Protein 3FZ5 (pdb70)

Structure (mmCIF, N/CA/C/O backbone):
data_3FZ5
#
_entry.id   3FZ5
#
_cell.length_a   47.769
_cell.length_b   48.724
_cell.length_c   95.206
_cell.angle_alpha   94.61
_cell.angle_beta   100.46
_cell.angle_gamma   90.10
#
_symmetry.space_group_name_H-M   'P 1'
#
loop_
_entity.id
_entity.type
_entity.pdbx_description
1 polymer 'Possible 2-hydroxychromene-2-carboxylate isomerase'
2 non-polymer GLUTATHIONE
3 non-polymer 'CALCIUM ION'
4 non-polymer 1,2-ETHANEDIOL
5 non-polymer 'TRIETHYLENE GLYCOL'
6 water water
#
loop_
_atom_site.group_PDB
_atom_site.id
_atom_site.type_symbol
_atom_site.label_atom_id
_atom_site.label_alt_id
_atom_site.label_comp_id
_atom_site.label_asym_id
_atom_site.label_entity_id
_atom_site.label_seq_id
_atom_site.pdbx_PDB_ins_code
_atom_site.Cartn_x
_atom_site.Cartn_y
_atom_site.Cartn_z
_atom_site.occupancy
_atom_site.B_iso_or_equiv
_atom_site.auth_seq_id
_atom_site.auth_comp_id
_atom_site.auth_asym_id
_atom_site.auth_atom_id
_atom_site.pdbx_PDB_model_num
ATOM 1 N N . ALA A 1 3 ? -14.175 8.433 24.343 1.00 55.65 0 ALA A N 1
ATOM 2 C CA . ALA A 1 3 ? -14.260 7.624 25.597 1.00 53.10 0 ALA A CA 1
ATOM 3 C C . ALA A 1 3 ? -12.868 7.182 26.097 1.00 52.25 0 ALA A C 1
ATOM 4 O O . ALA A 1 3 ? -12.701 6.069 26.612 1.00 51.28 0 ALA A O 1
ATOM 14 N N . ASN A 1 5 ? -9.854 8.858 28.187 1.00 49.69 2 ASN A N 1
ATOM 15 C CA . ASN A 1 5 ? -9.208 8.953 29.516 1.00 47.69 2 ASN A CA 1
ATOM 16 C C . ASN A 1 5 ? -10.178 9.215 30.663 1.00 45.44 2 ASN A C 1
ATOM 17 O O . ASN A 1 5 ? -10.217 10.317 31.223 1.00 45.64 2 ASN A O 1
ATOM 22 N N . PRO A 1 6 ? -10.953 8.189 31.036 1.00 43.51 3 PRO A N 1
ATOM 23 C CA . PRO A 1 6 ? -12.003 8.447 32.002 1.00 41.51 3 PRO A CA 1
ATOM 24 C C . PRO A 1 6 ? -11.470 8.494 33.435 1.00 39.22 3 PRO A C 1
ATOM 25 O O . PRO A 1 6 ? -10.366 8.003 33.696 1.00 38.68 3 PRO A O 1
ATOM 29 N N . ILE A 1 7 ? -12.240 9.123 34.328 1.00 37.61 4 ILE A N 1
ATOM 30 C CA . ILE A 1 7 ? -12.070 8.973 35.772 1.00 35.07 4 ILE A CA 1
ATOM 31 C C . ILE A 1 7 ? -12.585 7.581 36.097 1.00 33.75 4 ILE A C 1
ATOM 32 O O . ILE A 1 7 ? -13.740 7.273 35.795 1.00 33.68 4 ILE A O 1
ATOM 37 N N . GLU A 1 8 ? -11.736 6.734 36.672 1.00 32.58 5 GLU A N 1
ATOM 38 C CA . GLU A 1 8 ? -12.193 5.418 37.096 1.00 31.66 5 GLU A CA 1
ATOM 39 C C . GLU A 1 8 ? -12.818 5.544 38.472 1.00 30.47 5 GLU A C 1
ATOM 40 O O . GLU A 1 8 ? -12.179 6.022 39.410 1.00 30.02 5 GLU A O 1
ATOM 46 N N . PHE A 1 9 ? -14.075 5.122 38.566 1.00 29.59 6 PHE A N 1
ATOM 47 C CA . PHE A 1 9 ? -14.831 5.132 39.796 1.00 28.36 6 PHE A CA 1
ATOM 48 C C . PHE A 1 9 ? -14.933 3.685 40.299 1.00 27.62 6 PHE A C 1
ATOM 49 O O . PHE A 1 9 ? -15.716 2.901 39.790 1.00 28.46 6 PHE A O 1
ATOM 57 N N . TRP A 1 10 ? -14.116 3.332 41.281 1.00 26.63 7 TRP A N 1
ATOM 58 C CA . TRP A 1 10 ? -14.157 1.991 41.869 1.00 26.36 7 TRP A CA 1
ATOM 59 C C . TRP A 1 10 ? -14.989 1.996 43.155 1.00 25.79 7 TRP A C 1
ATOM 60 O O . TRP A 1 10 ? -14.873 2.915 43.963 1.00 25.00 7 TRP A O 1
ATOM 71 N N . PHE A 1 11 ? -15.834 0.984 43.344 1.00 25.73 8 PHE A N 1
ATOM 72 C CA . PHE A 1 11 ? -16.704 0.951 44.522 1.00 25.51 8 PHE A CA 1
ATOM 73 C C . PHE A 1 11 ? -17.301 -0.422 44.828 1.00 26.23 8 PHE A C 1
ATOM 74 O O . PHE A 1 11 ? -17.243 -1.344 44.014 1.00 27.12 8 PHE A O 1
ATOM 82 N N . ASP A 1 12 ? -17.869 -0.528 46.023 1.00 26.35 9 ASP A N 1
ATOM 83 C CA . ASP A 1 12 ? -18.756 -1.609 46.411 1.00 27.65 9 ASP A CA 1
ATOM 84 C C . ASP A 1 12 ? -20.158 -0.992 46.534 1.00 27.44 9 ASP A C 1
ATOM 85 O O . ASP A 1 12 ? -20.328 0.079 47.132 1.00 26.61 9 ASP A O 1
ATOM 90 N N . PHE A 1 13 ? -21.147 -1.660 45.935 1.00 28.25 10 PHE A N 1
ATOM 91 C CA . PHE A 1 13 ? -22.553 -1.220 45.950 1.00 28.04 10 PHE A CA 1
ATOM 92 C C . PHE A 1 13 ? -23.135 -1.065 47.367 1.00 28.37 10 PHE A C 1
ATOM 93 O O . PHE A 1 13 ? -24.013 -0.233 47.590 1.00 28.22 10 PHE A O 1
ATOM 101 N N . SER A 1 14 ? -22.662 -1.878 48.311 1.00 28.53 11 SER A N 1
ATOM 102 C CA . SER A 1 14 ? -23.141 -1.817 49.692 1.00 29.07 11 SER A CA 1
ATOM 103 C C . SER A 1 14 ? -22.477 -0.700 50.497 1.00 27.76 11 SER A C 1
ATOM 104 O O . SER A 1 14 ? -22.745 -0.557 51.685 1.00 28.01 11 SER A O 1
ATOM 107 N N . SER A 1 15 ? -21.621 0.083 49.836 1.00 26.04 12 SER A N 1
ATOM 108 C CA . SER A 1 15 ? -20.825 1.129 50.482 1.00 25.06 12 SER A CA 1
ATOM 109 C C . SER A 1 15 ? -21.575 2.454 50.529 1.00 24.21 12 SER A C 1
ATOM 110 O O . SER A 1 15 ? -21.867 3.052 49.487 1.00 24.01 12 SER A O 1
ATOM 113 N N . GLY A 1 16 ? -21.863 2.911 51.744 1.00 24.10 13 GLY A N 1
ATOM 114 C CA . GLY A 1 16 ? -22.589 4.157 51.967 1.00 23.40 13 GLY A CA 1
ATOM 115 C C . GLY A 1 16 ? -21.919 5.360 51.346 1.00 21.85 13 GLY A C 1
ATOM 116 O O . GLY A 1 16 ? -22.575 6.181 50.705 1.00 21.52 13 GLY A O 1
ATOM 117 N N . TYR A 1 17 ? -20.609 5.456 51.533 1.00 21.07 14 TYR A N 1
ATOM 118 C CA . TYR A 1 17 ? -19.834 6.542 50.963 1.00 20.72 14 TYR A CA 1
ATOM 119 C C . TYR A 1 17 ? -19.771 6.482 49.442 1.00 20.89 14 TYR A C 1
ATOM 120 O O . TYR A 1 17 ? -19.723 7.522 48.790 1.00 20.94 14 TYR A O 1
ATOM 129 N N . ALA A 1 18 ? -19.752 5.275 48.875 1.00 21.44 15 ALA A N 1
ATOM 130 C CA . ALA A 1 18 ? -19.849 5.141 47.425 1.00 21.96 15 ALA A CA 1
ATOM 131 C C . ALA A 1 18 ? -21.198 5.681 46.958 1.00 22.68 15 ALA A C 1
ATOM 132 O O . ALA A 1 18 ? -21.277 6.280 45.881 1.00 22.68 15 ALA A O 1
ATOM 134 N N . PHE A 1 19 ? -22.243 5.515 47.785 1.00 23.29 16 PHE A N 1
ATOM 135 C CA . PHE A 1 19 ? -23.574 6.005 47.419 1.00 23.93 16 PHE A CA 1
ATOM 136 C C . PHE A 1 19 ? -23.537 7.486 47.135 1.00 24.16 16 PHE A C 1
ATOM 137 O O . PHE A 1 19 ? -24.069 7.938 46.122 1.00 24.83 16 PHE A O 1
ATOM 145 N N . PHE A 1 20 ? -22.887 8.232 48.017 1.00 24.20 17 PHE A N 1
ATOM 146 C CA . PHE A 1 20 ? -22.914 9.687 47.940 1.00 25.02 17 PHE A CA 1
ATOM 147 C C . PHE A 1 20 ? -22.081 10.187 46.782 1.00 25.20 17 PHE A C 1
ATOM 148 O O . PHE A 1 20 ? -22.460 11.161 46.125 1.00 25.90 17 PHE A O 1
ATOM 156 N N . ALA A 1 21 ? -20.957 9.506 46.539 1.00 24.96 18 ALA A N 1
ATOM 157 C CA . ALA A 1 21 ? -20.122 9.724 45.355 1.00 24.91 18 ALA A CA 1
ATOM 158 C C . ALA A 1 21 ? -20.916 9.494 44.075 1.00 25.79 18 ALA A C 1
ATOM 159 O O . ALA A 1 21 ? -20.771 10.246 43.109 1.00 26.78 18 ALA A O 1
ATOM 161 N N . ALA A 1 22 ? -21.749 8.449 44.076 1.00 25.67 19 ALA A N 1
ATOM 162 C CA . ALA A 1 22 ? -22.535 8.078 42.911 1.00 25.81 19 ALA A CA 1
ATOM 163 C C . ALA A 1 22 ? -23.580 9.144 42.564 1.00 26.92 19 ALA A C 1
ATOM 164 O O . ALA A 1 22 ? -23.912 9.343 41.386 1.00 27.00 19 ALA A O 1
ATOM 166 N N . GLN A 1 23 ? -24.086 9.824 43.593 1.00 26.97 20 GLN A N 1
ATOM 167 C CA . GLN A 1 23 ? -25.030 10.930 43.406 1.00 28.81 20 GLN A CA 1
ATOM 168 C C . GLN A 1 23 ? -24.336 12.156 42.793 1.00 29.56 20 GLN A C 1
ATOM 169 O O . GLN A 1 23 ? -24.991 13.127 42.420 1.00 30.93 20 GLN A O 1
ATOM 175 N N . ARG A 1 24 ? -23.015 12.104 42.685 1.00 29.01 21 ARG A N 1
ATOM 176 C CA . ARG A 1 24 ? -22.250 13.305 42.400 1.00 30.29 21 ARG A CA 1
ATOM 177 C C . ARG A 1 24 ? -21.311 13.211 41.189 1.00 30.35 21 ARG A C 1
ATOM 178 O O . ARG A 1 24 ? -21.074 14.215 40.505 1.00 31.83 21 ARG A O 1
ATOM 186 N N . ILE A 1 25 ? -20.799 12.012 40.914 1.00 29.17 22 ILE A N 1
ATOM 187 C CA . ILE A 1 25 ? -19.638 11.870 40.036 1.00 28.91 22 ILE A CA 1
ATOM 188 C C . ILE A 1 25 ? -19.836 12.371 38.590 1.00 30.32 22 ILE A C 1
ATOM 189 O O . ILE A 1 25 ? -19.047 13.192 38.124 1.00 31.06 22 ILE A O 1
ATOM 194 N N . GLU A 1 26 ? -20.894 11.906 37.919 1.00 30.86 23 GLU A N 1
ATOM 195 C CA . GLU A 1 26 ? -21.215 12.316 36.536 1.00 32.41 23 GLU A CA 1
ATOM 196 C C . GLU A 1 26 ? -21.238 13.828 36.343 1.00 33.97 23 GLU A C 1
ATOM 197 O O . GLU A 1 26 ? -20.605 14.349 35.413 1.00 35.21 23 GLU A O 1
ATOM 203 N N . ALA A 1 27 ? -21.955 14.517 37.233 1.00 34.08 24 ALA A N 1
ATOM 204 C CA . ALA A 1 27 ? -22.077 15.982 37.201 1.00 35.91 24 ALA A CA 1
ATOM 205 C C . ALA A 1 27 ? -20.728 16.693 37.361 1.00 35.84 24 ALA A C 1
ATOM 206 O O . ALA A 1 27 ? -20.424 17.612 36.599 1.00 37.86 24 ALA A O 1
ATOM 208 N N . LEU A 1 28 ? -19.940 16.274 38.357 1.00 33.77 25 LEU A N 1
ATOM 209 C CA . LEU A 1 28 ? -18.582 16.788 38.564 1.00 33.33 25 LEU A CA 1
ATOM 210 C C . LEU A 1 28 ? -17.730 16.573 37.310 1.00 33.80 25 LEU A C 1
ATOM 211 O O . LEU A 1 28 ? -17.102 17.499 36.809 1.00 34.65 25 LEU A O 1
ATOM 216 N N . ALA A 1 29 ? -17.752 15.341 36.813 1.00 33.17 26 ALA A N 1
ATOM 217 C CA . ALA A 1 29 ? -17.021 14.943 35.621 1.00 34.23 26 ALA A CA 1
ATOM 218 C C . ALA A 1 29 ? -17.434 15.783 34.438 1.00 36.90 26 ALA A C 1
ATOM 219 O O . ALA A 1 29 ? -16.581 16.233 33.666 1.00 37.79 26 ALA A O 1
ATOM 221 N N . ALA A 1 30 ? -18.745 15.992 34.306 1.00 38.06 27 ALA A N 1
ATOM 222 C CA . ALA A 1 30 ? -19.299 16.798 33.212 1.00 41.11 27 ALA A CA 1
ATOM 223 C C . ALA A 1 30 ? -18.917 18.268 33.356 1.00 43.13 27 ALA A C 1
ATOM 224 O O . ALA A 1 30 ? -18.736 18.964 32.358 1.00 45.60 27 ALA A O 1
ATOM 226 N N . GLU A 1 31 ? -18.793 18.726 34.605 1.00 42.63 28 GLU A N 1
ATOM 227 C CA . GLU A 1 31 ? -18.312 20.078 34.912 1.00 44.51 28 GLU A CA 1
ATOM 228 C C . GLU A 1 31 ? -16.817 20.206 34.603 1.00 44.55 28 GLU A C 1
ATOM 229 O O . GLU A 1 31 ? -16.351 21.265 34.159 1.00 46.91 28 GLU A O 1
ATOM 235 N N . LEU A 1 32 ? -16.083 19.115 34.818 1.00 42.14 29 LEU A N 1
ATOM 236 C CA . LEU A 1 32 ? -14.646 19.061 34.560 1.00 41.90 29 LEU A CA 1
ATOM 237 C C . LEU A 1 32 ? -14.259 18.727 33.118 1.00 43.06 29 LEU A C 1
ATOM 238 O O . LEU A 1 32 ? -13.086 18.793 32.779 1.00 43.56 29 LEU A O 1
ATOM 243 N N . GLY A 1 33 ? -15.226 18.337 32.290 1.00 43.47 30 GLY A N 1
ATOM 244 C CA . GLY A 1 33 ? -14.953 17.902 30.908 1.00 44.67 30 GLY A CA 1
ATOM 245 C C . GLY A 1 33 ? -14.384 16.493 30.740 1.00 42.74 30 GLY A C 1
ATOM 246 O O . GLY A 1 33 ? -13.708 16.209 29.744 1.00 44.06 30 GLY A O 1
ATOM 247 N N . ARG A 1 34 ? -14.666 15.615 31.707 1.00 39.85 31 ARG A N 1
ATOM 248 C CA . ARG A 1 34 ? -14.193 14.220 31.712 1.00 37.75 31 ARG A CA 1
ATOM 249 C C . ARG A 1 34 ? -15.348 13.206 31.642 1.00 36.68 31 ARG A C 1
ATOM 250 O O . ARG A 1 34 ? -16.510 13.561 31.828 1.00 36.85 31 ARG A O 1
ATOM 258 N N . THR A 1 35 ? -15.033 11.942 31.379 1.00 35.69 32 THR A N 1
ATOM 259 C CA . THR A 1 35 ? -16.042 10.884 31.507 1.00 34.68 32 THR A CA 1
ATOM 260 C C . THR A 1 35 ? -15.696 9.976 32.674 1.00 32.60 32 THR A C 1
ATOM 261 O O . THR A 1 35 ? -14.590 10.042 33.206 1.00 32.22 32 THR A O 1
ATOM 265 N N . VAL A 1 36 ? -16.644 9.129 33.066 1.00 31.96 33 VAL A N 1
ATOM 266 C CA . VAL A 1 36 ? -16.485 8.267 34.228 1.00 30.38 33 VAL A CA 1
ATOM 267 C C . VAL A 1 36 ? -16.555 6.794 33.832 1.00 30.32 33 VAL A C 1
ATOM 268 O O . VAL A 1 36 ? -17.532 6.368 33.238 1.00 31.06 33 VAL A O 1
ATOM 272 N N . LEU A 1 37 ? -15.528 6.018 34.174 1.00 30.00 34 LEU A N 1
ATOM 273 C CA . LEU A 1 37 ? -15.595 4.567 34.009 1.00 30.31 34 LEU A CA 1
ATOM 274 C C . LEU A 1 37 ? -15.987 3.901 35.325 1.00 29.46 34 LEU A C 1
ATOM 275 O O . LEU A 1 37 ? -15.157 3.775 36.232 1.00 28.78 34 LEU A O 1
ATOM 280 N N . TRP A 1 38 ? -17.260 3.485 35.409 1.00 29.84 35 TRP A N 1
ATOM 281 C CA . TRP A 1 38 ? -17.835 2.850 36.608 1.00 28.80 35 TRP A CA 1
ATOM 282 C C . TRP A 1 38 ? -17.324 1.429 36.775 1.00 28.63 35 TRP A C 1
ATOM 283 O O . TRP A 1 38 ? -17.470 0.613 35.883 1.00 29.37 35 TRP A O 1
ATOM 294 N N . ARG A 1 39 ? -16.752 1.132 37.932 1.00 28.20 36 ARG A N 1
ATOM 295 C CA . ARG A 1 39 ? -16.174 -0.188 38.187 1.00 29.07 36 ARG A CA 1
ATOM 296 C C . ARG A 1 39 ? -16.547 -0.784 39.563 1.00 28.96 36 ARG A C 1
ATOM 297 O O . ARG A 1 39 ? -15.822 -0.599 40.537 1.00 28.75 36 ARG A O 1
ATOM 305 N N . PRO A 1 40 ? -17.680 -1.506 39.642 1.00 29.74 37 PRO A N 1
ATOM 306 C CA . PRO A 1 40 ? -18.020 -2.199 40.883 1.00 30.33 37 PRO A CA 1
ATOM 307 C C . PRO A 1 40 ? -17.145 -3.422 41.119 1.00 31.62 37 PRO A C 1
ATOM 308 O O . PRO A 1 40 ? -16.838 -4.141 40.176 1.00 32.12 37 PRO A O 1
ATOM 312 N N . TYR A 1 41 ? -16.746 -3.644 42.370 1.00 32.51 38 TYR A N 1
ATOM 313 C CA . TYR A 1 41 ? -15.938 -4.825 42.734 1.00 34.63 38 TYR A CA 1
ATOM 314 C C . TYR A 1 41 ? -16.217 -5.326 44.145 1.00 35.92 38 TYR A C 1
ATOM 315 O O . TYR A 1 41 ? -16.609 -4.558 45.025 1.00 35.52 38 TYR A O 1
ATOM 332 N N . LEU A 1 43 ? -14.067 -6.806 46.293 1.00 41.91 40 LEU A N 1
ATOM 333 C CA . LEU A 1 43 ? -12.948 -6.742 47.246 1.00 43.12 40 LEU A CA 1
ATOM 334 C C . LEU A 1 43 ? -12.942 -5.440 48.060 1.00 41.99 40 LEU A C 1
ATOM 335 O O . LEU A 1 43 ? -12.192 -5.307 49.026 1.00 42.65 40 LEU A O 1
ATOM 337 N N . GLY A 1 44 ? -13.811 -4.503 47.685 1.00 40.90 41 GLY A N 1
ATOM 338 C CA . GLY A 1 44 ? -13.855 -3.183 48.310 1.00 39.68 41 GLY A CA 1
ATOM 339 C C . GLY A 1 44 ? -14.577 -3.135 49.637 1.00 40.07 41 GLY A C 1
ATOM 340 O O . GLY A 1 44 ? -14.434 -2.162 50.375 1.00 39.38 41 GLY A O 1
ATOM 341 N N . LEU A 1 55 ? -13.211 -7.522 72.665 1.00 77.28 52 LEU A N 1
ATOM 342 C CA . LEU A 1 55 ? -13.732 -6.248 72.193 1.00 71.97 52 LEU A CA 1
ATOM 343 C C . LEU A 1 55 ? -12.717 -5.571 71.273 1.00 68.43 52 LEU A C 1
ATOM 344 O O . LEU A 1 55 ? -11.533 -5.477 71.605 1.00 68.68 52 LEU A O 1
ATOM 346 N N . SER A 1 56 ? -13.191 -5.121 70.113 1.00 65.66 53 SER A N 1
ATOM 347 C CA . SER A 1 56 ? -12.349 -4.437 69.135 1.00 62.81 53 SER A CA 1
ATOM 348 C C . SER A 1 56 ? -12.855 -3.016 68.898 1.00 58.43 53 SER A C 1
ATOM 349 O O . SER A 1 56 ? -13.650 -2.493 69.687 1.00 57.72 53 SER A O 1
ATOM 352 N N . SER A 1 57 ? -12.399 -2.403 67.806 1.00 56.21 54 SER A N 1
ATOM 353 C CA . SER A 1 57 ? -12.701 -1.005 67.507 1.00 52.25 54 SER A CA 1
ATOM 354 C C . SER A 1 57 ? -13.800 -0.804 66.464 1.00 50.40 54 SER A C 1
ATOM 355 O O . SER A 1 57 ? -14.288 0.322 66.296 1.00 48.02 54 SER A O 1
ATOM 358 N N . THR A 1 58 ? -14.188 -1.875 65.769 1.00 51.96 55 THR A N 1
ATOM 359 C CA . THR A 1 58 ? -15.066 -1.748 64.587 1.00 50.35 55 THR A CA 1
ATOM 360 C C . THR A 1 58 ? -16.584 -1.530 64.860 1.00 48.88 55 THR A C 1
ATOM 361 O O . THR A 1 58 ? -17.295 -1.030 63.983 1.00 47.05 55 THR A O 1
ATOM 365 N N . PRO A 1 59 ? -17.085 -1.922 66.057 1.00 49.87 56 PRO A N 1
ATOM 366 C CA . PRO A 1 59 ? -18.391 -1.414 66.543 1.00 48.40 56 PRO A CA 1
ATOM 367 C C . PRO A 1 59 ? -18.470 0.123 66.678 1.00 44.20 56 PRO A C 1
ATOM 368 O O . PRO A 1 59 ? -19.504 0.721 66.353 1.00 42.71 56 PRO A O 1
ATOM 372 N N . LEU A 1 60 ? -17.392 0.747 67.156 1.00 42.30 57 LEU A N 1
ATOM 373 C CA . LEU A 1 60 ? -17.286 2.208 67.212 1.00 39.20 57 LEU A CA 1
ATOM 374 C C . LEU A 1 60 ? -17.213 2.795 65.804 1.00 36.90 57 LEU A C 1
ATOM 375 O O . LEU A 1 60 ? -17.698 3.898 65.544 1.00 35.31 57 LEU A O 1
ATOM 380 N N . LYS A 1 61 ? -16.591 2.037 64.910 1.00 37.12 58 LYS A N 1
ATOM 381 C CA . LYS A 1 61 ? -16.279 2.482 63.571 1.00 35.47 58 LYS A CA 1
ATOM 382 C C . LYS A 1 61 ? -17.506 2.379 62.678 1.00 34.59 58 LYS A C 1
ATOM 383 O O . LYS A 1 61 ? -17.796 3.302 61.898 1.00 32.98 58 LYS A O 1
ATOM 389 N N . ARG A 1 62 ? -18.219 1.256 62.791 1.00 35.39 59 ARG A N 1
ATOM 390 C CA . ARG A 1 62 ? -19.471 1.061 62.072 1.00 34.81 59 ARG A CA 1
ATOM 391 C C . ARG A 1 62 ? -20.465 2.112 62.551 1.00 32.06 59 ARG A C 1
ATOM 392 O O . ARG A 1 62 ? -21.091 2.812 61.751 1.00 30.82 59 ARG A O 1
ATOM 394 N N . ASP A 1 63 ? -20.573 2.240 63.867 1.00 31.07 60 ASP A N 1
ATOM 395 C CA . ASP A 1 63 ? -21.514 3.157 64.465 1.00 29.30 60 ASP A CA 1
ATOM 396 C C . ASP A 1 63 ? -21.245 4.619 64.087 1.00 25.53 60 ASP A C 1
ATOM 397 O O . ASP A 1 63 ? -22.173 5.391 63.915 1.00 24.17 60 ASP A O 1
ATOM 402 N N . TYR A 1 64 ? -19.973 4.987 63.962 1.00 23.92 61 TYR A N 1
ATOM 403 C CA . TYR A 1 64 ? -19.598 6.312 63.472 1.00 21.25 61 TYR A CA 1
ATOM 404 C C . TYR A 1 64 ? -20.050 6.517 62.033 1.00 20.58 61 TYR A C 1
ATOM 405 O O . TYR A 1 64 ? -20.545 7.581 61.681 1.00 19.95 61 TYR A O 1
ATOM 414 N N . ALA A 1 65 ? -19.848 5.505 61.198 1.00 21.23 62 ALA A N 1
ATOM 415 C CA . ALA A 1 65 ? -20.123 5.638 59.775 1.00 21.57 62 ALA A CA 1
ATOM 416 C C . ALA A 1 65 ? -21.612 5.867 59.531 1.00 21.45 62 ALA A C 1
ATOM 417 O O . ALA A 1 65 ? -21.983 6.726 58.738 1.00 21.12 62 ALA A O 1
ATOM 419 N N . GLN A 1 66 ? -22.469 5.125 60.225 1.00 22.68 63 GLN A N 1
ATOM 420 C CA . GLN A 1 66 ? -23.902 5.287 60.014 1.00 23.72 63 GLN A CA 1
ATOM 421 C C . GLN A 1 66 ? -24.367 6.666 60.451 1.00 22.59 63 GLN A C 1
ATOM 422 O O . GLN A 1 66 ? -25.175 7.295 59.753 1.00 23.03 63 GLN A O 1
ATOM 428 N N . ARG A 1 67 ? -23.830 7.144 61.575 1.00 21.58 64 ARG A N 1
ATOM 429 C CA . ARG A 1 67 ? -24.068 8.509 62.028 1.00 21.10 64 ARG A CA 1
ATOM 430 C C . ARG A 1 67 ? -23.604 9.491 60.970 1.00 19.95 64 ARG A C 1
ATOM 431 O O . ARG A 1 67 ? -24.300 10.467 60.646 1.00 20.24 64 ARG A O 1
ATOM 439 N N . ASP A 1 68 ? -22.412 9.227 60.448 1.00 19.02 65 ASP A N 1
ATOM 440 C CA . ASP A 1 68 ? -21.815 10.074 59.442 1.00 18.87 65 ASP A CA 1
ATOM 441 C C . ASP A 1 68 ? -22.642 10.092 58.149 1.00 18.66 65 ASP A C 1
ATOM 442 O O . ASP A 1 68 ? -22.836 11.149 57.546 1.00 19.20 65 ASP A O 1
ATOM 447 N N . TRP A 1 69 ? -23.129 8.932 57.722 1.00 18.55 66 TRP A N 1
ATOM 448 C CA . TRP A 1 69 ? -23.956 8.869 56.511 1.00 19.34 66 TRP A CA 1
ATOM 449 C C . TRP A 1 69 ? -25.250 9.639 56.681 1.00 19.10 66 TRP A C 1
ATOM 450 O O . TRP A 1 69 ? -25.661 10.389 55.784 1.00 19.69 66 TRP A O 1
ATOM 461 N N . ALA A 1 70 ? -25.882 9.446 57.840 1.00 18.53 67 ALA A N 1
ATOM 462 C CA . ALA A 1 70 ? -27.156 10.074 58.115 1.00 18.53 67 ALA A CA 1
ATOM 463 C C . ALA A 1 70 ? -27.006 11.586 58.034 1.00 18.05 67 ALA A C 1
ATOM 464 O O . ALA A 1 70 ? -27.836 12.237 57.405 1.00 19.43 67 ALA A O 1
ATOM 466 N N . ARG A 1 71 ? -25.934 12.138 58.608 1.00 17.28 68 ARG A N 1
ATOM 467 C CA . ARG A 1 71 ? -25.759 13.596 58.589 1.00 17.55 68 ARG A CA 1
ATOM 468 C C . ARG A 1 71 ? -25.422 14.151 57.217 1.00 17.80 68 ARG A C 1
ATOM 469 O O . ARG A 1 71 ? -25.925 15.215 56.856 1.00 19.05 68 ARG A O 1
ATOM 477 N N . ILE A 1 72 ? -24.616 13.414 56.444 1.00 16.92 69 ILE A N 1
ATOM 478 C CA . ILE A 1 72 ? -24.312 13.775 55.061 1.00 17.26 69 ILE A CA 1
ATOM 479 C C . ILE A 1 72 ? -25.603 13.814 54.259 1.00 17.72 69 ILE A C 1
ATOM 480 O O . ILE A 1 72 ? -25.813 14.714 53.435 1.00 18.46 69 ILE A O 1
ATOM 485 N N . ALA A 1 73 ? -26.474 12.837 54.521 1.00 17.10 70 ALA A N 1
ATOM 486 C CA . ALA A 1 73 ? -27.720 12.716 53.788 1.00 18.18 70 ALA A CA 1
ATOM 487 C C . ALA A 1 73 ? -28.686 13.838 54.146 1.00 19.07 70 ALA A C 1
ATOM 488 O O . ALA A 1 73 ? -29.382 14.343 53.260 1.00 20.46 70 ALA A O 1
ATOM 490 N N . ARG A 1 74 ? -28.727 14.217 55.429 1.00 18.75 71 ARG A N 1
ATOM 491 C CA . ARG A 1 74 ? -29.547 15.348 55.887 1.00 20.92 71 ARG A CA 1
ATOM 492 C C . ARG A 1 74 ? -29.101 16.656 55.244 1.00 22.97 71 ARG A C 1
ATOM 493 O O . ARG A 1 74 ? -29.916 17.410 54.733 1.00 24.43 71 ARG A O 1
ATOM 501 N N . GLN A 1 75 ? -27.795 16.906 55.276 1.00 24.16 72 GLN A N 1
ATOM 502 C CA . GLN A 1 75 ? -27.224 18.171 54.836 1.00 27.69 72 GLN A CA 1
ATOM 503 C C . GLN A 1 75 ? -27.499 18.462 53.373 1.00 29.51 72 GLN A C 1
ATOM 504 O O . GLN A 1 75 ? -27.755 19.613 53.000 1.00 32.58 72 GLN A O 1
ATOM 510 N N . ARG A 1 76 ? -27.452 17.412 52.561 1.00 28.62 73 ARG A N 1
ATOM 511 C CA . ARG A 1 76 ? -27.686 17.510 51.129 1.00 30.78 73 ARG A CA 1
ATOM 512 C C . ARG A 1 76 ? -29.142 17.202 50.762 1.00 30.99 73 ARG A C 1
ATOM 513 O O . ARG A 1 76 ? -29.572 17.421 49.623 1.00 32.31 73 ARG A O 1
ATOM 521 N N . GLY A 1 77 ? -29.893 16.696 51.743 1.00 29.67 74 GLY A N 1
ATOM 522 C CA . GLY A 1 77 ? -31.314 16.370 51.561 1.00 30.27 74 GLY A CA 1
ATOM 523 C C . GLY A 1 77 ? -31.556 15.182 50.646 1.00 30.32 74 GLY A C 1
ATOM 524 O O . GLY A 1 77 ? -32.480 15.189 49.836 1.00 31.96 74 GLY A O 1
ATOM 525 N N . LEU A 1 78 ? -30.731 14.152 50.795 1.00 28.75 75 LEU A N 1
ATOM 526 C CA . LEU A 1 78 ? -30.856 12.956 49.985 1.00 29.30 75 LEU A CA 1
ATOM 527 C C . LEU A 1 78 ? -31.507 11.844 50.795 1.00 28.70 75 LEU A C 1
ATOM 528 O O . LEU A 1 78 ? -31.415 11.819 52.025 1.00 26.95 75 LEU A O 1
ATOM 533 N N . THR A 1 79 ? -32.157 10.923 50.091 1.00 30.54 76 THR A N 1
ATOM 534 C CA . THR A 1 79 ? -32.703 9.726 50.704 1.00 31.13 76 THR A CA 1
ATOM 535 C C . THR A 1 79 ? -31.570 8.760 51.022 1.00 30.50 76 THR A C 1
ATOM 536 O O . THR A 1 79 ? -30.768 8.404 50.145 1.00 31.35 76 THR A O 1
ATOM 540 N N . PHE A 1 80 ? -31.509 8.346 52.281 1.00 29.00 77 PHE A N 1
ATOM 541 C CA . PHE A 1 80 ? -30.543 7.364 52.700 1.00 28.60 77 PHE A CA 1
ATOM 542 C C . PHE A 1 80 ? -31.141 6.440 53.762 1.00 30.29 77 PHE A C 1
ATOM 543 O O . PHE A 1 80 ? -31.167 6.744 54.961 1.00 28.42 77 PHE A O 1
ATOM 551 N N . ARG A 1 81 ? -31.602 5.292 53.278 1.00 34.47 78 ARG A N 1
ATOM 552 C CA . ARG A 1 81 ? -32.389 4.339 54.042 1.00 38.11 78 ARG A CA 1
ATOM 553 C C . ARG A 1 81 ? -31.922 2.945 53.611 1.00 42.07 78 ARG A C 1
ATOM 554 O O . ARG A 1 81 ? -32.507 2.344 52.719 1.00 45.38 78 ARG A O 1
ATOM 562 N N . PRO A 1 82 ? -30.827 2.446 54.221 1.00 27.04 79 PRO A N 1
ATOM 563 C CA . PRO A 1 82 ? -30.287 1.122 53.895 1.00 26.96 79 PRO A CA 1
ATOM 564 C C . PRO A 1 82 ? -31.224 0.003 54.363 1.00 29.39 79 PRO A C 1
ATOM 565 O O . PRO A 1 82 ? -32.032 0.233 55.267 1.00 31.19 79 PRO A O 1
ATOM 569 N N . PRO A 1 83 ? -31.111 -1.208 53.766 1.00 29.61 80 PRO A N 1
ATOM 570 C CA . PRO A 1 83 ? -31.942 -2.332 54.213 1.00 31.88 80 PRO A CA 1
ATOM 571 C C . PRO A 1 83 ? -31.667 -2.592 55.680 1.00 34.54 80 PRO A C 1
ATOM 572 O O . PRO A 1 83 ? -30.579 -2.246 56.158 1.00 33.86 80 PRO A O 1
ATOM 576 N N . ALA A 1 84 ? -32.635 -3.180 56.386 1.00 37.91 81 ALA A N 1
ATOM 577 C CA . ALA A 1 84 ? -32.531 -3.351 57.839 1.00 41.55 81 ALA A CA 1
ATOM 578 C C . ALA A 1 84 ? -31.332 -4.203 58.271 1.00 42.22 81 ALA A C 1
ATOM 579 O O . ALA A 1 84 ? -30.836 -4.060 59.397 1.00 44.04 81 ALA A O 1
ATOM 581 N N . ASP A 1 85 ? -30.883 -5.077 57.375 1.00 41.63 82 ASP A N 1
ATOM 582 C CA . ASP A 1 85 ? -29.746 -5.960 57.618 1.00 42.77 82 ASP A CA 1
ATOM 583 C C . ASP A 1 85 ? -28.544 -5.594 56.730 1.00 40.73 82 ASP A C 1
ATOM 584 O O . ASP A 1 85 ? -27.865 -6.463 56.177 1.00 40.53 82 ASP A O 1
ATOM 589 N N . HIS A 1 86 ? -28.296 -4.297 56.594 1.00 40.16 83 HIS A N 1
ATOM 590 C CA . HIS A 1 86 ? -27.126 -3.777 55.893 1.00 38.46 83 HIS A CA 1
ATOM 591 C C . HIS A 1 86 ? -25.855 -4.285 56.595 1.00 39.13 83 HIS A C 1
ATOM 592 O O . HIS A 1 86 ? -25.874 -4.511 57.812 1.00 41.29 83 HIS A O 1
ATOM 599 N N . PRO A 1 87 ? -24.760 -4.503 55.838 1.00 37.65 84 PRO A N 1
ATOM 600 C CA . PRO A 1 87 ? -24.647 -4.415 54.384 1.00 35.57 84 PRO A CA 1
ATOM 601 C C . PRO A 1 87 ? -24.936 -5.749 53.698 1.00 35.79 84 PRO A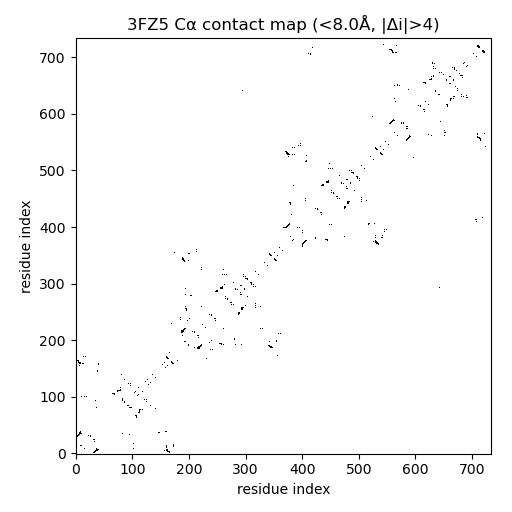 C 1
ATOM 602 O O . PRO A 1 87 ? -24.725 -6.814 54.289 1.00 37.47 84 PRO A O 1
ATOM 606 N N . HIS A 1 88 ? -25.416 -5.679 52.461 1.00 34.06 85 HIS A N 1
ATOM 607 C CA . HIS A 1 88 ? -25.669 -6.860 51.662 1.00 34.03 85 HIS A CA 1
ATOM 608 C C . HIS A 1 88 ? -24.428 -7.222 50.870 1.00 33.14 85 HIS A C 1
ATOM 609 O O . HIS A 1 88 ? -23.658 -6.346 50.506 1.00 31.92 85 HIS A O 1
ATOM 616 N N . VAL A 1 89 ? -24.226 -8.517 50.638 1.00 34.07 86 VAL A N 1
ATOM 617 C CA . VAL A 1 89 ? -23.150 -9.007 49.775 1.00 33.71 86 VAL A CA 1
ATOM 618 C C . VAL A 1 89 ? -23.612 -8.838 48.314 1.00 32.68 86 VAL A C 1
ATOM 619 O O . VAL A 1 89 ? -24.329 -9.679 47.767 1.00 33.24 86 VAL A O 1
ATOM 623 N N . ALA A 1 90 ? -23.214 -7.730 47.697 1.00 31.17 87 ALA A N 1
ATOM 624 C CA . ALA A 1 90 ? -23.764 -7.347 46.404 1.00 30.48 87 ALA A CA 1
ATOM 625 C C . ALA A 1 90 ? -23.104 -8.073 45.212 1.00 30.93 87 ALA A C 1
ATOM 626 O O . ALA A 1 90 ? -22.506 -7.450 44.320 1.00 30.58 87 ALA A O 1
ATOM 628 N N . LEU A 1 91 ? -23.243 -9.396 45.199 1.00 32.01 88 LEU A N 1
ATOM 629 C CA . LEU A 1 91 ? -22.641 -10.258 44.177 1.00 32.29 88 LEU A CA 1
ATOM 630 C C . LEU A 1 91 ? -23.414 -10.271 42.855 1.00 31.88 88 LEU A C 1
ATOM 631 O O . LEU A 1 91 ? -22.811 -10.248 41.771 1.00 32.10 88 LEU A O 1
ATOM 636 N N . ALA A 1 92 ? -24.742 -10.315 42.951 1.00 31.51 89 ALA A N 1
ATOM 637 C CA . ALA A 1 92 ? -25.622 -10.368 41.787 1.00 31.14 89 ALA A CA 1
ATOM 638 C C . ALA A 1 92 ? -25.556 -9.107 40.925 1.00 29.95 89 ALA A C 1
ATOM 639 O O . ALA A 1 92 ? -25.459 -9.193 39.695 1.00 29.91 89 ALA A O 1
ATOM 641 N N . ALA A 1 93 ? -25.626 -7.944 41.581 1.00 28.86 90 ALA A N 1
ATOM 642 C CA . ALA A 1 93 ? -25.703 -6.645 40.898 1.00 27.53 90 ALA A CA 1
ATOM 643 C C . ALA A 1 93 ? -24.375 -6.301 40.265 1.00 27.01 90 ALA A C 1
ATOM 644 O O . ALA A 1 93 ? -24.331 -5.712 39.179 1.00 26.79 90 ALA A O 1
ATOM 646 N N . THR A 1 94 ? -23.298 -6.668 40.955 1.00 26.64 91 THR A N 1
ATOM 647 C CA . THR A 1 94 ? -21.965 -6.440 40.441 1.00 26.78 91 THR A CA 1
ATOM 648 C C . THR A 1 94 ? -21.766 -7.230 39.132 1.00 27.96 91 THR A C 1
ATOM 649 O O . THR A 1 94 ? -21.359 -6.661 38.109 1.00 28.20 91 THR A O 1
ATOM 653 N N . ARG A 1 95 ? -22.095 -8.521 39.165 1.00 28.66 92 ARG A N 1
ATOM 654 C CA . ARG A 1 95 ? -22.039 -9.368 37.979 1.00 29.97 92 ARG A CA 1
ATOM 655 C C . ARG A 1 95 ? -22.935 -8.818 36.874 1.00 29.72 92 ARG A C 1
ATOM 656 O O . ARG A 1 95 ? -22.556 -8.807 35.692 1.00 30.30 92 ARG A O 1
ATOM 664 N N . ALA A 1 96 ? -24.115 -8.355 37.279 1.00 28.73 93 ALA A N 1
ATOM 665 C CA . ALA A 1 96 ? -25.108 -7.808 36.363 1.00 29.04 93 ALA A CA 1
ATOM 666 C C . ALA A 1 96 ? -24.599 -6.553 35.657 1.00 28.42 93 ALA A C 1
ATOM 667 O O . ALA A 1 96 ? -24.860 -6.362 34.465 1.00 29.03 93 ALA A O 1
ATOM 669 N N . PHE A 1 97 ? -23.864 -5.720 36.392 1.00 27.41 94 PHE A N 1
ATOM 670 C CA . PHE A 1 97 ? -23.251 -4.524 35.827 1.00 27.60 94 PHE A CA 1
ATOM 671 C C . PHE A 1 97 ? -22.302 -4.856 34.671 1.00 28.88 94 PHE A C 1
ATOM 672 O O . PHE A 1 97 ? -22.277 -4.158 33.660 1.00 29.56 94 PHE A O 1
ATOM 680 N N . TYR A 1 98 ? -21.505 -5.903 34.837 1.00 29.62 95 TYR A N 1
ATOM 681 C CA . TYR A 1 98 ? -20.533 -6.257 33.815 1.00 31.66 95 TYR A CA 1
ATOM 682 C C . TYR A 1 98 ? -21.160 -6.990 32.637 1.00 33.12 95 TYR A C 1
ATOM 683 O O . TYR A 1 98 ? -20.797 -6.727 31.482 1.00 34.30 95 TYR A O 1
ATOM 692 N N . TRP A 1 99 ? -22.110 -7.881 32.928 1.00 33.26 96 TRP A N 1
ATOM 693 C CA . TRP A 1 99 ? -22.937 -8.461 31.885 1.00 34.98 96 TRP A CA 1
ATOM 694 C C . TRP A 1 99 ? -23.613 -7.346 31.097 1.00 35.03 96 TRP A C 1
ATOM 695 O O . TRP A 1 99 ? -23.638 -7.391 29.870 1.00 36.68 96 TRP A O 1
ATOM 706 N N . ILE A 1 100 ? -24.132 -6.335 31.792 1.00 33.74 97 ILE A N 1
ATOM 707 C CA . ILE A 1 100 ? -24.789 -5.224 31.105 1.00 34.02 97 ILE A CA 1
ATOM 708 C C . ILE A 1 100 ? -23.807 -4.408 30.258 1.00 35.05 97 ILE A C 1
ATOM 709 O O . ILE A 1 100 ? -24.094 -4.120 29.087 1.00 36.41 97 ILE A O 1
ATOM 714 N N . GLU A 1 101 ? -22.642 -4.083 30.829 1.00 34.60 98 GLU A N 1
ATOM 715 C CA . GLU A 1 101 ? -21.628 -3.309 30.117 1.00 36.31 98 GLU A CA 1
ATOM 716 C C . GLU A 1 101 ? -21.239 -3.954 28.776 1.00 38.64 98 GLU A C 1
ATOM 717 O O . GLU A 1 101 ? -21.035 -3.261 27.775 1.00 39.79 98 GLU A O 1
ATOM 723 N N . ALA A 1 102 ? -21.161 -5.281 28.765 1.00 39.45 99 ALA A N 1
ATOM 724 C CA . ALA A 1 102 ? -20.841 -6.027 27.556 1.00 42.33 99 ALA A CA 1
ATOM 725 C C . ALA A 1 102 ? -21.790 -5.641 26.421 1.00 43.79 99 ALA A C 1
ATOM 726 O O . ALA A 1 102 ? -21.351 -5.453 25.281 1.00 46.17 99 ALA A O 1
ATOM 728 N N . GLN A 1 103 ? -23.075 -5.495 26.757 1.00 42.97 100 GLN A N 1
ATOM 729 C CA . GLN A 1 103 ? -24.114 -5.093 25.800 1.00 44.54 100 GLN A CA 1
ATOM 730 C C . GLN A 1 103 ? -24.158 -3.579 25.548 1.00 44.47 100 GLN A C 1
ATOM 731 O O . GLN A 1 103 ? -24.308 -3.144 24.400 1.00 46.35 100 GLN A O 1
ATOM 737 N N . SER A 1 104 ? -24.042 -2.787 26.615 1.00 42.32 101 SER A N 1
ATOM 738 C CA . SER A 1 104 ? -24.014 -1.325 26.501 1.00 42.44 101 SER A CA 1
ATOM 739 C C . SER A 1 104 ? -23.427 -0.656 27.751 1.00 40.72 101 SER A C 1
ATOM 740 O O . SER A 1 104 ? -23.985 -0.783 28.852 1.00 38.65 101 SER A O 1
ATOM 743 N N . PRO A 1 105 ? -22.296 0.059 27.583 1.00 41.44 102 PRO A N 1
ATOM 744 C CA . PRO A 1 105 ? -21.709 0.811 28.692 1.00 40.11 102 PRO A CA 1
ATOM 745 C C . PRO A 1 105 ? -22.710 1.796 29.301 1.00 39.23 102 PRO A C 1
ATOM 746 O O . PRO A 1 105 ? -22.904 1.780 30.519 1.00 37.63 102 PRO A O 1
ATOM 750 N N . ASP A 1 106 ? -23.362 2.614 28.465 1.00 40.51 103 ASP A N 1
ATOM 751 C CA . ASP A 1 106 ? -24.294 3.649 28.949 1.00 39.93 103 ASP A CA 1
ATOM 752 C C . ASP A 1 106 ? -25.396 3.044 29.813 1.00 37.81 103 ASP A C 1
ATOM 753 O O . ASP A 1 106 ? -25.779 3.625 30.822 1.00 37.04 103 ASP A O 1
ATOM 758 N N . ALA A 1 107 ? -25.877 1.865 29.420 1.00 37.07 104 ALA A N 1
ATOM 759 C CA . ALA A 1 107 ? -26.902 1.131 30.172 1.00 35.17 104 ALA A CA 1
ATOM 760 C C . ALA A 1 107 ? -26.380 0.563 31.487 1.00 32.64 104 ALA A C 1
ATOM 761 O O . ALA A 1 107 ? -27.117 0.496 32.469 1.00 31.60 104 ALA A O 1
ATOM 763 N N . ALA A 1 108 ? -25.115 0.143 31.491 1.00 31.73 105 ALA A N 1
ATOM 764 C CA . ALA A 1 108 ? -24.447 -0.337 32.698 1.00 29.70 105 ALA A CA 1
ATOM 765 C C . ALA A 1 108 ? -24.374 0.762 33.758 1.00 28.42 105 ALA A C 1
ATOM 766 O O . ALA A 1 108 ? -24.569 0.498 34.935 1.00 27.02 105 ALA A O 1
ATOM 768 N N . THR A 1 109 ? -24.099 1.988 33.319 1.00 29.20 106 THR A N 1
ATOM 769 C CA . THR A 1 109 ? -24.081 3.155 34.199 1.00 28.86 106 THR A CA 1
ATOM 770 C C . THR A 1 109 ? -25.491 3.466 34.703 1.00 28.74 106 THR A C 1
ATOM 771 O O . THR A 1 109 ? -25.703 3.611 35.906 1.00 27.72 106 THR A O 1
ATOM 775 N N . ALA A 1 110 ? -26.457 3.541 33.788 1.00 30.04 107 ALA A N 1
ATOM 776 C CA . ALA A 1 110 ? -27.858 3.722 34.183 1.00 30.51 107 ALA A CA 1
ATOM 777 C C . ALA A 1 110 ? -28.240 2.685 35.238 1.00 29.35 107 ALA A C 1
ATOM 778 O O . ALA A 1 110 ? -28.740 3.039 36.310 1.00 29.22 107 ALA A O 1
ATOM 780 N N . PHE A 1 111 ? -27.976 1.414 34.931 1.00 28.90 108 PHE A N 1
ATOM 781 C CA . PHE A 1 111 ? -28.256 0.312 35.838 1.00 27.91 108 PHE A CA 1
ATOM 782 C C . PHE A 1 111 ? -27.591 0.535 37.188 1.00 27.11 108 PHE A C 1
ATOM 783 O O . PHE A 1 111 ? -28.187 0.257 38.222 1.00 26.59 108 PHE A O 1
ATOM 791 N N . ALA A 1 112 ? -26.358 1.033 37.163 1.00 27.44 109 ALA A N 1
ATOM 792 C CA . ALA A 1 112 ? -25.568 1.242 38.380 1.00 27.38 109 ALA A CA 1
ATOM 793 C C . ALA A 1 112 ? -26.125 2.388 39.220 1.00 27.94 109 ALA A C 1
ATOM 794 O O . ALA A 1 112 ? -26.296 2.251 40.435 1.00 27.77 109 ALA A O 1
ATOM 796 N N . GLN A 1 113 ? -26.412 3.508 38.558 1.00 29.30 110 GLN A N 1
ATOM 797 C CA . GLN A 1 113 ? -27.110 4.634 39.169 1.00 30.19 110 GLN A CA 1
ATOM 798 C C . GLN A 1 113 ? -28.345 4.145 39.926 1.00 30.18 110 GLN A C 1
ATOM 799 O O . GLN A 1 113 ? -28.516 4.434 41.126 1.00 30.40 110 GLN A O 1
ATOM 805 N N . ARG A 1 114 ? -29.181 3.384 39.217 1.00 30.20 111 ARG A N 1
ATOM 806 C CA . ARG A 1 114 ? -30.445 2.889 39.749 1.00 30.43 111 ARG A CA 1
ATOM 807 C C . ARG A 1 114 ? -30.233 1.998 40.961 1.00 28.92 111 ARG A C 1
ATOM 808 O O . ARG A 1 114 ? -30.907 2.163 41.957 1.00 29.34 111 ARG A O 1
ATOM 816 N N . VAL A 1 115 ? -29.282 1.075 40.874 1.00 27.67 112 VAL A N 1
ATOM 817 C CA . VAL A 1 115 ? -28.978 0.171 41.979 1.00 26.97 112 VAL A CA 1
ATOM 818 C C . VAL A 1 115 ? -28.678 0.940 43.265 1.00 26.83 112 VAL A C 1
ATOM 819 O O . VAL A 1 115 ? -29.173 0.576 44.345 1.00 27.32 112 VAL A O 1
ATOM 823 N N . PHE A 1 116 ? -27.870 1.995 43.148 1.00 25.87 113 PHE A N 1
ATOM 824 C CA . PHE A 1 116 ? -27.555 2.831 44.292 1.00 25.88 113 PHE A CA 1
ATOM 825 C C . PHE A 1 116 ? -28.820 3.463 44.868 1.00 26.78 113 PHE A C 1
ATOM 826 O O . PHE A 1 116 ? -29.085 3.358 46.071 1.00 27.31 113 PHE A O 1
ATOM 834 N N . ASP A 1 117 ? -29.600 4.090 43.993 1.00 27.03 114 ASP A N 1
ATOM 835 C CA . ASP A 1 117 ? -30.844 4.723 44.376 1.00 28.10 114 ASP A CA 1
ATOM 836 C C . ASP A 1 117 ? -31.780 3.745 45.077 1.00 28.14 114 ASP A C 1
ATOM 837 O O . ASP A 1 117 ? -32.320 4.045 46.143 1.00 29.35 114 ASP A O 1
ATOM 842 N N . LEU A 1 118 ? -31.951 2.574 44.479 1.00 27.30 115 LEU A N 1
ATOM 843 C CA . LEU A 1 118 ? -32.851 1.549 45.008 1.00 28.09 115 LEU A CA 1
ATOM 844 C C . LEU A 1 118 ? -32.352 0.849 46.273 1.00 27.44 115 LEU A C 1
ATOM 845 O O . LEU A 1 118 ? -33.138 0.595 47.171 1.00 28.75 115 LEU A O 1
ATOM 850 N N . TYR A 1 119 ? -31.064 0.528 46.339 1.00 26.13 116 TYR A N 1
ATOM 851 C CA . TYR A 1 119 ? -30.528 -0.177 47.503 1.00 26.21 116 TYR A CA 1
ATOM 852 C C . TYR A 1 119 ? -30.589 0.679 48.759 1.00 26.89 116 TYR A C 1
ATOM 853 O O . TYR A 1 119 ? -30.945 0.178 49.837 1.00 28.12 116 TYR A O 1
ATOM 862 N N . PHE A 1 120 ? -30.263 1.964 48.606 1.00 26.54 117 PHE A N 1
ATOM 863 C CA . PHE A 1 120 ? -30.187 2.898 49.731 1.00 27.34 117 PHE A CA 1
ATOM 864 C C . PHE A 1 120 ? -31.480 3.695 49.953 1.00 29.21 117 PHE A C 1
ATOM 865 O O . PHE A 1 120 ? -31.475 4.769 50.572 1.00 30.03 117 PHE A O 1
ATOM 873 N N . SER A 1 121 ? -32.579 3.166 49.424 1.00 29.79 118 SER A N 1
ATOM 874 C CA . SER A 1 121 ? -33.912 3.557 49.860 1.00 31.99 118 SER A CA 1
ATOM 875 C C . SER A 1 121 ? -34.681 2.286 50.218 1.00 32.88 118 SER A C 1
ATOM 876 O O . SER A 1 121 ? -35.903 2.288 50.293 1.00 34.99 118 SER A O 1
ATOM 879 N N . ASP A 1 122 ? -33.925 1.208 50.448 1.00 32.26 119 ASP A N 1
ATOM 880 C CA . ASP A 1 122 ? -34.443 -0.099 50.883 1.00 33.88 119 ASP A CA 1
ATOM 881 C C . ASP A 1 122 ? -35.477 -0.685 49.907 1.00 34.86 119 ASP A C 1
ATOM 882 O O . ASP A 1 122 ? -36.591 -1.025 50.306 1.00 37.51 119 ASP A O 1
ATOM 887 N N . ARG A 1 123 ? -35.119 -0.783 48.628 1.00 33.47 120 ARG A N 1
ATOM 888 C CA . ARG A 1 123 ? -36.039 -1.335 47.618 1.00 34.41 120 ARG A CA 1
ATOM 889 C C . ARG A 1 123 ? -35.408 -2.440 46.763 1.00 33.01 120 ARG A C 1
ATOM 890 O O . ARG A 1 123 ? -36.091 -3.029 45.925 1.00 34.08 120 ARG A O 1
ATOM 898 N N . LEU A 1 124 ? -34.125 -2.731 46.985 1.00 31.03 121 LEU A N 1
ATOM 899 C CA . LEU A 1 124 ? -33.418 -3.746 46.198 1.00 29.88 121 LEU A CA 1
ATOM 900 C C . LEU A 1 124 ? -32.452 -4.621 47.001 1.00 29.87 121 LEU A C 1
ATOM 901 O O . LEU A 1 124 ? -31.540 -4.126 47.658 1.00 28.43 121 LEU A O 1
ATOM 906 N N . ASP A 1 125 ? -32.659 -5.933 46.914 1.00 31.67 122 ASP A N 1
ATOM 907 C CA . ASP A 1 125 ? -31.726 -6.911 47.456 1.00 32.56 122 ASP A CA 1
ATOM 908 C C . ASP A 1 125 ? -30.647 -7.200 46.411 1.00 31.63 122 ASP A C 1
ATOM 909 O O . ASP A 1 125 ? -30.884 -7.942 45.459 1.00 32.26 122 ASP A O 1
ATOM 914 N N . THR A 1 126 ? -29.458 -6.630 46.588 1.00 30.86 123 THR A N 1
ATOM 915 C CA . THR A 1 126 ? -28.398 -6.765 45.571 1.00 30.29 123 THR A CA 1
ATOM 916 C C . THR A 1 126 ? -27.654 -8.109 45.632 1.00 31.16 123 THR A C 1
ATOM 917 O O . THR A 1 126 ? -26.742 -8.355 44.827 1.00 30.85 123 THR A O 1
ATOM 921 N N . ALA A 1 127 ? -28.051 -8.962 46.581 1.00 32.50 124 ALA A N 1
ATOM 922 C CA . ALA A 1 127 ? -27.579 -10.344 46.657 1.00 34.10 124 ALA A CA 1
ATOM 923 C C . ALA A 1 127 ? -28.516 -11.305 45.898 1.00 35.71 124 ALA A C 1
ATOM 924 O O . ALA A 1 127 ? -28.249 -12.509 45.804 1.00 37.40 124 ALA A O 1
ATOM 926 N N . SER A 1 128 ? -29.609 -10.765 45.358 1.00 35.47 125 SER A N 1
ATOM 927 C CA . SER A 1 128 ? -30.641 -11.561 44.710 1.00 36.97 125 SER A CA 1
ATOM 928 C C . SER A 1 128 ? -30.635 -11.364 43.196 1.00 36.45 125 SER A C 1
ATOM 929 O O . SER A 1 128 ? -30.880 -10.245 42.719 1.00 35.02 125 SER A O 1
ATOM 932 N N . PRO A 1 129 ? -30.360 -12.455 42.439 1.00 37.63 126 PRO A N 1
ATOM 933 C CA . PRO A 1 129 ? -30.359 -12.407 40.973 1.00 37.67 126 PRO A CA 1
ATOM 934 C C . PRO A 1 129 ? -31.747 -12.076 40.379 1.00 38.84 126 PRO A C 1
ATOM 935 O O . PRO A 1 129 ? -31.845 -11.217 39.492 1.00 38.07 126 PRO A O 1
ATOM 939 N N . GLU A 1 130 ? -32.804 -12.728 40.869 1.00 40.93 127 GLU A N 1
ATOM 940 C CA . GLU A 1 130 ? -34.168 -12.415 40.411 1.00 42.43 127 GLU A CA 1
ATOM 941 C C . GLU A 1 130 ? -34.505 -10.933 40.619 1.00 40.75 127 GLU A C 1
ATOM 942 O O . GLU A 1 130 ? -34.942 -10.257 39.683 1.00 40.51 127 GLU A O 1
ATOM 948 N N . ALA A 1 131 ? -34.284 -10.439 41.837 1.00 39.73 128 ALA A N 1
ATOM 949 C CA . ALA A 1 131 ? -34.618 -9.061 42.189 1.00 39.01 128 ALA A CA 1
ATOM 950 C C . ALA A 1 131 ? -33.848 -8.035 41.348 1.00 37.27 128 ALA A C 1
ATOM 951 O O . ALA A 1 131 ? -34.408 -7.018 40.927 1.00 37.30 128 ALA A O 1
ATOM 953 N N . VAL A 1 132 ? -32.568 -8.317 41.109 1.00 36.22 129 VAL A N 1
ATOM 954 C CA . VAL A 1 132 ? -31.709 -7.472 40.290 1.00 34.76 129 VAL A CA 1
ATOM 955 C C . VAL A 1 132 ? -32.091 -7.492 38.795 1.00 35.49 129 VAL A C 1
ATOM 956 O O . VAL A 1 132 ? -32.141 -6.445 38.144 1.00 35.01 129 VAL A O 1
ATOM 960 N N . SER A 1 133 ? -32.390 -8.676 38.266 1.00 36.81 130 SER A N 1
ATOM 961 C CA . SER A 1 133 ? -32.791 -8.818 36.866 1.00 38.07 130 SER A CA 1
ATOM 962 C C . SER A 1 133 ? -33.997 -7.946 36.492 1.00 39.23 130 SER A C 1
ATOM 963 O O . SER A 1 133 ? -34.187 -7.601 35.322 1.00 39.97 130 SER A O 1
ATOM 966 N N . ARG A 1 134 ? -34.801 -7.595 37.494 1.00 39.84 131 ARG A N 1
ATOM 967 C CA . ARG A 1 134 ? -36.010 -6.796 37.295 1.00 41.25 131 ARG A CA 1
ATOM 968 C C . ARG A 1 134 ? -35.707 -5.359 36.880 1.00 39.97 131 ARG A C 1
ATOM 969 O O . ARG A 1 134 ? -36.598 -4.617 36.474 1.00 41.06 131 ARG A O 1
ATOM 977 N N . LEU A 1 135 ? -34.442 -4.976 36.973 1.00 37.97 132 LEU A N 1
ATOM 978 C CA . LEU A 1 135 ? -34.030 -3.653 36.536 1.00 37.34 132 LEU A CA 1
ATOM 979 C C . LEU A 1 135 ? -33.618 -3.695 35.073 1.00 38.09 132 LEU A C 1
ATOM 980 O O . LEU A 1 135 ? -33.274 -2.667 34.491 1.00 38.24 132 LEU A O 1
ATOM 985 N N . GLY A 1 136 ? -33.663 -4.892 34.490 1.00 39.03 133 GLY A N 1
ATOM 986 C CA . GLY A 1 136 ? -33.343 -5.099 33.082 1.00 40.01 133 GLY A CA 1
ATOM 987 C C . GLY A 1 136 ? -34.156 -4.219 32.147 1.00 41.79 133 GLY A C 1
ATOM 988 O O . GLY A 1 136 ? -33.585 -3.482 31.341 1.00 41.85 133 GLY A O 1
ATOM 989 N N . PRO A 1 137 ? -35.498 -4.294 32.238 1.00 43.66 134 PRO A N 1
ATOM 990 C CA . PRO A 1 137 ? -36.352 -3.515 31.329 1.00 45.75 134 PRO A CA 1
ATOM 991 C C . PRO A 1 137 ? -36.089 -2.009 31.381 1.00 45.57 134 PRO A C 1
ATOM 992 O O . PRO A 1 137 ? -36.120 -1.349 30.341 1.00 46.97 134 PRO A O 1
ATOM 996 N N . GLU A 1 138 ? -35.820 -1.489 32.581 1.00 44.36 135 GLU A N 1
ATOM 997 C CA . GLU A 1 138 ? -35.502 -0.070 32.804 1.00 44.10 135 GLU A CA 1
ATOM 998 C C . GLU A 1 138 ? -34.256 0.381 32.034 1.00 43.45 135 GLU A C 1
ATOM 999 O O . GLU A 1 138 ? -34.074 1.578 31.779 1.00 43.84 135 GLU A O 1
ATOM 1001 N N . VAL A 1 139 ? -33.414 -0.591 31.677 1.00 42.44 136 VAL A N 1
ATOM 1002 C CA . VAL A 1 139 ? -32.217 -0.360 30.871 1.00 42.41 136 VAL A CA 1
ATOM 1003 C C . VAL A 1 139 ? -32.373 -0.922 29.442 1.00 44.28 136 VAL A C 1
ATOM 1004 O O . VAL A 1 139 ? -31.516 -0.700 28.582 1.00 44.65 136 VAL A O 1
ATOM 1006 N N . GLY A 1 140 ? -33.465 -1.645 29.195 1.00 45.77 137 GLY A N 1
ATOM 1007 C CA . GLY A 1 140 ? -33.769 -2.166 27.856 1.00 48.26 137 GLY A CA 1
ATOM 1008 C C . GLY A 1 140 ? -33.425 -3.627 27.590 1.00 48.46 137 GLY A C 1
ATOM 1009 O O . GLY A 1 140 ? -33.506 -4.092 26.448 1.00 50.39 137 GLY A O 1
ATOM 1010 N N . LEU A 1 141 ? -33.049 -4.357 28.639 1.00 46.75 138 LEU A N 1
ATOM 1011 C CA . LEU A 1 141 ? -32.704 -5.776 28.517 1.00 46.84 138 LEU A CA 1
ATOM 1012 C C . LEU A 1 141 ? -33.708 -6.628 29.280 1.00 47.25 138 LEU A C 1
ATOM 1013 O O . LEU A 1 141 ? -34.413 -6.127 30.141 1.00 46.63 138 LEU A O 1
ATOM 1018 N N . GLU A 1 142 ? -33.790 -7.912 28.955 1.00 48.61 139 GLU A N 1
ATOM 1019 C CA . GLU A 1 142 ? -34.814 -8.760 29.553 1.00 49.91 139 GLU A CA 1
ATOM 1020 C C . GLU A 1 142 ? -34.305 -9.610 30.713 1.00 48.51 139 GLU A C 1
ATOM 1021 O O . GLU A 1 142 ? -33.241 -10.220 30.607 1.00 47.62 139 GLU A O 1
ATOM 1027 N N . PRO A 1 143 ? -35.078 -9.649 31.820 1.00 48.50 140 PRO A N 1
ATOM 1028 C CA . PRO A 1 143 ? -34.671 -10.203 33.114 1.00 47.55 140 PRO A CA 1
ATOM 1029 C C . PRO A 1 143 ? -34.061 -11.600 33.044 1.00 48.67 140 PRO A C 1
ATOM 1030 O O . PRO A 1 143 ? -33.045 -11.856 33.693 1.00 47.10 140 PRO A O 1
ATOM 1034 N N . GLU A 1 144 ? -34.666 -12.489 32.258 1.00 51.61 141 GLU A N 1
ATOM 1035 C CA . GLU A 1 144 ? -34.159 -13.855 32.128 1.00 53.40 141 GLU A CA 1
ATOM 1036 C C . GLU A 1 144 ? -32.953 -13.978 31.203 1.00 53.10 141 GLU A C 1
ATOM 1037 O O . GLU A 1 144 ? -32.220 -14.968 31.277 1.00 53.74 141 GLU A O 1
ATOM 1043 N N . ALA A 1 145 ? -32.748 -12.982 30.339 1.00 52.49 142 ALA A N 1
ATOM 1044 C CA . ALA A 1 145 ? -31.503 -12.890 29.567 1.00 52.18 142 ALA A CA 1
ATOM 1045 C C . ALA A 1 145 ? -30.380 -12.406 30.482 1.00 49.66 142 ALA A C 1
ATOM 1046 O O . ALA A 1 145 ? -29.246 -12.870 30.380 1.00 49.84 142 ALA A O 1
ATOM 1048 N N . LEU A 1 146 ? -30.712 -11.486 31.386 1.00 47.92 143 LEU A N 1
ATOM 1049 C CA . LEU A 1 146 ? -29.779 -11.048 32.425 1.00 46.12 143 LEU A CA 1
ATOM 1050 C C . LEU A 1 146 ? -29.439 -12.195 33.393 1.00 46.47 143 LEU A C 1
ATOM 1051 O O . LEU A 1 146 ? -28.262 -12.462 33.654 1.00 45.84 143 LEU A O 1
ATOM 1056 N N . LEU A 1 147 ? -30.473 -12.877 33.891 1.00 47.76 144 LEU A N 1
ATOM 1057 C CA . LEU A 1 147 ? -30.317 -14.066 34.737 1.00 48.92 144 LEU A CA 1
ATOM 1058 C C . LEU A 1 147 ? -29.533 -15.194 34.066 1.00 50.98 144 LEU A C 1
ATOM 1059 O O . LEU A 1 147 ? -28.848 -15.967 34.743 1.00 51.51 144 LEU A O 1
ATOM 1064 N N . ALA A 1 148 ? -29.661 -15.304 32.742 1.00 52.73 145 ALA A N 1
ATOM 1065 C CA . ALA A 1 148 ? -28.849 -16.238 31.959 1.00 54.92 145 ALA A CA 1
ATOM 1066 C C . ALA A 1 148 ? -27.373 -15.853 32.047 1.00 53.95 145 ALA A C 1
ATOM 1067 O O . ALA A 1 148 ? -26.529 -16.695 32.349 1.00 55.10 145 ALA A O 1
ATOM 1069 N N . GLY A 1 149 ? -27.079 -14.575 31.811 1.00 52.33 146 GLY A N 1
ATOM 1070 C CA . GLY A 1 149 ? -25.710 -14.076 31.780 1.00 52.00 146 GLY A CA 1
ATOM 1071 C C . GLY A 1 149 ? -24.955 -14.202 33.086 1.00 51.51 146 GLY A C 1
ATOM 1072 O O . GLY A 1 149 ? -23.806 -14.635 33.102 1.00 52.35 146 GLY A O 1
ATOM 1073 N N . ILE A 1 150 ? -25.604 -13.839 34.185 1.00 50.72 147 ILE A N 1
ATOM 1074 C CA . ILE A 1 150 ? -24.955 -13.852 35.497 1.00 50.67 147 ILE A CA 1
ATOM 1075 C C . ILE A 1 150 ? -24.804 -15.254 36.107 1.00 53.07 147 ILE A C 1
ATOM 1076 O O . ILE A 1 150 ? -24.160 -15.416 37.146 1.00 53.02 147 ILE A O 1
ATOM 1081 N N . ALA A 1 151 ? -25.397 -16.255 35.454 1.00 55.83 148 ALA A N 1
ATOM 1082 C CA . ALA A 1 151 ? -25.333 -17.645 35.907 1.00 58.82 148 ALA A CA 1
ATOM 1083 C C . ALA A 1 151 ? -24.186 -18.432 35.244 1.00 61.45 148 ALA A C 1
ATOM 1084 O O . ALA A 1 151 ? -23.861 -19.552 35.659 1.00 63.49 148 ALA A O 1
ATOM 1086 N N . ASP A 1 152 ? -23.578 -17.825 34.224 1.00 38.08 149 ASP A N 1
ATOM 1087 C CA . ASP A 1 152 ? -22.458 -18.405 33.472 1.00 39.09 149 ASP A CA 1
ATOM 1088 C C . ASP A 1 152 ? -21.155 -18.455 34.286 1.00 39.43 149 ASP A C 1
ATOM 1089 O O . ASP A 1 152 ? -20.654 -17.416 34.727 1.00 39.64 149 ASP A O 1
ATOM 1094 N N . PRO A 1 153 ? -20.580 -19.658 34.469 1.00 39.89 150 PRO A N 1
ATOM 1095 C CA . PRO A 1 153 ? -19.367 -19.783 35.330 1.00 40.11 150 PRO A CA 1
ATOM 1096 C C . PRO A 1 153 ? -18.218 -18.831 34.939 1.00 40.24 150 PRO A C 1
ATOM 1097 O O . PRO A 1 153 ? -17.548 -18.281 35.811 1.00 40.03 150 PRO A O 1
ATOM 1101 N N . ALA A 1 154 ? -18.029 -18.638 33.633 1.00 40.62 151 ALA A N 1
ATOM 1102 C CA . ALA A 1 154 ? -16.956 -17.810 33.077 1.00 40.88 151 ALA A CA 1
ATOM 1103 C C . ALA A 1 154 ? -17.087 -16.319 33.421 1.00 40.95 151 ALA A C 1
ATOM 1104 O O . ALA A 1 154 ? -16.112 -15.683 33.846 1.00 41.01 151 ALA A O 1
ATOM 1106 N N . LEU A 1 155 ? -18.283 -15.765 33.227 1.00 41.15 152 LEU A N 1
ATOM 1107 C CA . LEU A 1 155 ? -18.550 -14.389 33.620 1.00 41.17 152 LEU A CA 1
ATOM 1108 C C . LEU A 1 155 ? -18.294 -14.221 35.124 1.00 41.13 152 LEU A C 1
ATOM 1109 O O . LEU A 1 155 ? -17.650 -13.256 35.547 1.00 40.97 152 LEU A O 1
ATOM 1114 N N . LY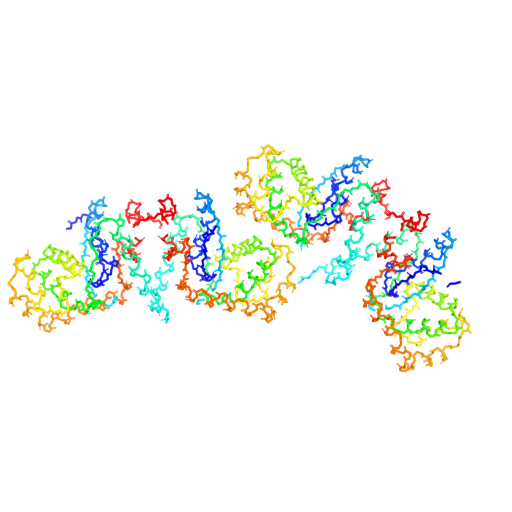S A 1 156 ? -18.767 -15.182 35.919 1.00 41.04 153 LYS A N 1
ATOM 1115 C CA . LYS A 1 156 ? -18.465 -15.215 37.352 1.00 40.97 153 LYS A CA 1
ATOM 1116 C C . LYS A 1 156 ? -16.962 -15.133 37.630 1.00 40.90 153 LYS A C 1
ATOM 1117 O O . LYS A 1 156 ? -16.529 -14.363 38.497 1.00 41.05 153 LYS A O 1
ATOM 1123 N N . GLU A 1 157 ? -16.169 -15.915 36.898 1.00 40.73 154 GLU A N 1
ATOM 1124 C CA . GLU A 1 157 ? -14.708 -15.850 37.024 1.00 40.33 154 GLU A CA 1
ATOM 1125 C C . GLU A 1 157 ? -14.168 -14.505 36.530 1.00 40.07 154 GLU A C 1
ATOM 1126 O O . GLU A 1 157 ? -13.291 -13.928 37.164 1.00 39.83 154 GLU A O 1
ATOM 1128 N N . THR A 1 158 ? -14.715 -14.001 35.422 1.00 39.75 155 THR A N 1
ATOM 1129 C CA . THR A 1 158 ? -14.291 -12.709 34.853 1.00 39.69 155 THR A CA 1
ATOM 1130 C C . THR A 1 158 ? -14.577 -11.484 35.748 1.00 39.79 155 THR A C 1
ATOM 1131 O O . THR A 1 158 ? -13.706 -10.622 35.913 1.00 39.68 155 THR A O 1
ATOM 1135 N N . VAL A 1 159 ? -15.778 -11.411 36.321 1.00 39.71 156 VAL A N 1
ATOM 1136 C CA . VAL A 1 159 ? -16.094 -10.353 37.287 1.00 39.84 156 VAL A CA 1
ATOM 1137 C C . VAL A 1 159 ? -15.111 -10.377 38.473 1.00 39.62 156 VAL A C 1
ATOM 1138 O O . VAL A 1 159 ? -14.408 -9.393 38.704 1.00 39.53 156 VAL A O 1
ATOM 1142 N N . ARG A 1 160 ? -15.061 -11.500 39.196 1.00 39.36 157 ARG A N 1
ATOM 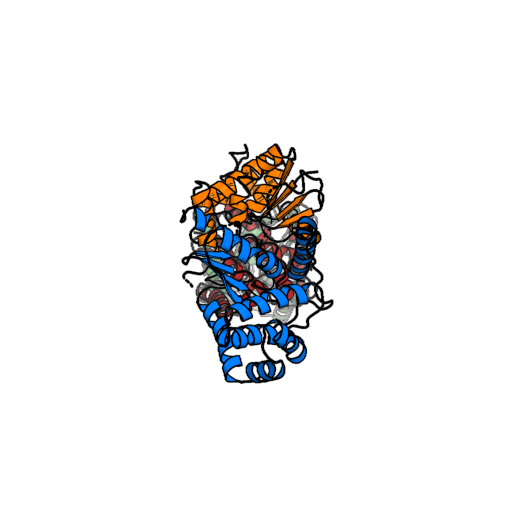1143 C CA . ARG A 1 160 ? -14.148 -11.676 40.333 1.00 39.30 157 ARG A CA 1
ATOM 1144 C C . ARG A 1 160 ? -12.718 -11.246 39.990 1.00 39.33 157 ARG A C 1
ATOM 1145 O O . ARG A 1 160 ? -12.076 -10.535 40.765 1.00 39.03 157 ARG A O 1
ATOM 1153 N N . LYS A 1 161 ? -12.249 -11.665 38.814 1.00 39.42 158 LYS A N 1
ATOM 1154 C CA . LYS A 1 161 ? -10.895 -11.388 38.346 1.00 39.59 158 LYS A CA 1
ATOM 1155 C C . LYS A 1 161 ? -10.640 -9.893 38.208 1.00 39.32 158 LYS A C 1
ATOM 1156 O O . LYS A 1 161 ? -9.561 -9.427 38.561 1.00 39.38 158 LYS A O 1
ATOM 1162 N N . ILE A 1 162 ? -11.621 -9.146 37.703 1.00 39.24 159 ILE A N 1
ATOM 1163 C CA . ILE A 1 162 ? -11.506 -7.677 37.629 1.00 39.16 159 ILE A CA 1
ATOM 1164 C C . ILE A 1 162 ? -11.186 -7.094 39.026 1.00 39.12 159 ILE A C 1
ATOM 1165 O O . ILE A 1 162 ? -10.319 -6.232 39.159 1.00 39.09 159 ILE A O 1
ATOM 1170 N N . GLY A 1 163 ? -11.872 -7.594 40.053 1.00 38.94 160 GLY A N 1
ATOM 1171 C CA . GLY A 1 163 ? -11.660 -7.150 41.431 1.00 38.77 160 GLY A CA 1
ATOM 1172 C C . GLY A 1 163 ? -10.296 -7.559 41.957 1.00 38.59 160 GLY A C 1
ATOM 1173 O O . GLY A 1 163 ? -9.530 -6.717 42.444 1.00 38.53 160 GLY A O 1
ATOM 1174 N N . GLU A 1 164 ? -9.996 -8.854 41.856 1.00 38.24 161 GLU A N 1
ATOM 1175 C CA . GLU A 1 164 ? -8.694 -9.391 42.255 1.00 37.97 161 GLU A CA 1
ATOM 1176 C C . GLU A 1 164 ? -7.554 -8.585 41.646 1.00 37.53 161 GLU A C 1
ATOM 1177 O O . GLU A 1 164 ? -6.700 -8.071 42.376 1.00 37.96 161 GLU A O 1
ATOM 1183 N N . ASP A 1 165 ? -7.565 -8.448 40.320 1.00 36.60 162 ASP A N 1
ATOM 1184 C CA . ASP A 1 165 ? -6.540 -7.681 39.611 1.00 35.94 162 ASP A CA 1
ATOM 1185 C C . ASP A 1 165 ? -6.446 -6.215 40.057 1.00 35.20 162 ASP A C 1
ATOM 1186 O O . ASP A 1 165 ? -5.342 -5.684 40.211 1.00 35.08 162 ASP A O 1
ATOM 1191 N N . ALA A 1 166 ? -7.595 -5.580 40.286 1.00 34.33 163 ALA A N 1
ATOM 1192 C CA . ALA A 1 166 ? -7.645 -4.215 40.834 1.00 33.54 163 ALA A CA 1
ATOM 1193 C C . ALA A 1 166 ? -6.922 -4.124 42.177 1.00 32.89 163 ALA A C 1
ATOM 1194 O O . ALA A 1 166 ? -6.212 -3.154 42.448 1.00 32.61 163 ALA A O 1
ATOM 1196 N N . VAL A 1 167 ? -7.107 -5.145 43.010 1.00 32.16 164 VAL A N 1
ATOM 1197 C CA . VAL A 1 167 ? -6.452 -5.193 44.308 1.00 31.46 164 VAL A CA 1
ATOM 1198 C C . VAL A 1 167 ? -4.933 -5.278 44.148 1.00 30.96 164 VAL A C 1
ATOM 1199 O O . VAL A 1 167 ? -4.206 -4.542 44.818 1.00 30.40 164 VAL A O 1
ATOM 1203 N N . ALA A 1 168 ? -4.472 -6.134 43.227 1.00 30.63 165 ALA A N 1
ATOM 1204 C CA . ALA A 1 168 ? -3.037 -6.283 42.927 1.00 29.81 165 ALA A CA 1
ATOM 1205 C C . ALA A 1 168 ? -2.420 -5.005 42.357 1.00 29.59 165 ALA A C 1
ATOM 1206 O O . ALA A 1 168 ? -1.238 -4.733 42.586 1.00 30.02 165 ALA A O 1
ATOM 1208 N N . ARG A 1 169 ? -3.221 -4.208 41.648 1.00 28.92 166 ARG A N 1
ATOM 1209 C CA . ARG A 1 169 ? -2.775 -2.895 41.163 1.00 28.37 166 ARG A CA 1
ATOM 1210 C C . ARG A 1 169 ? -2.886 -1.766 42.205 1.00 28.23 166 ARG A C 1
ATOM 1211 O O . ARG A 1 169 ? -2.734 -0.579 41.872 1.00 27.99 166 ARG A O 1
ATOM 1219 N N . GLY A 1 170 ? -3.158 -2.127 43.456 1.00 27.87 167 GLY A N 1
ATOM 1220 C CA . GLY A 1 170 ? -3.270 -1.143 44.532 1.00 27.47 167 GLY A CA 1
ATOM 1221 C C . GLY A 1 170 ? -4.539 -0.309 44.534 1.00 27.04 167 GLY A C 1
ATOM 1222 O O . GLY A 1 170 ? -4.500 0.862 44.894 1.00 27.40 167 GLY A O 1
ATOM 1223 N N . ILE A 1 171 ? -5.655 -0.902 44.115 1.00 26.52 168 ILE A N 1
ATOM 1224 C CA . ILE A 1 171 ? -6.977 -0.311 44.309 1.00 25.92 168 ILE A CA 1
ATOM 1225 C C . ILE A 1 171 ? -7.519 -0.975 45.569 1.00 25.70 168 ILE A C 1
ATOM 1226 O O . ILE A 1 171 ? -7.475 -2.201 45.698 1.00 25.64 168 ILE A O 1
ATOM 1231 N N . PHE A 1 172 ? -8.016 -0.172 46.498 1.00 25.13 169 PHE A N 1
ATOM 1232 C CA . PHE A 1 172 ? -8.595 -0.693 47.733 1.00 25.06 169 PHE A CA 1
ATOM 1233 C C . PHE A 1 172 ? -9.710 0.256 48.186 1.00 24.74 169 PHE A C 1
ATOM 1234 O O . PHE A 1 172 ? -9.736 1.421 47.782 1.00 24.84 169 PHE A O 1
ATOM 1242 N N . GLY A 1 173 ? -10.631 -0.254 49.000 1.00 24.53 170 GLY A N 1
ATOM 1243 C CA . GLY A 1 173 ? -11.674 0.566 49.614 1.00 24.04 170 GLY A CA 1
ATOM 1244 C C . GLY A 1 173 ? -12.819 0.962 48.705 1.00 24.26 170 GLY A C 1
ATOM 1245 O O . GLY A 1 173 ? -12.986 0.408 47.614 1.00 24.42 170 GLY A O 1
ATOM 1246 N N . SER A 1 174 ? -13.607 1.938 49.162 1.00 24.29 171 SER A N 1
ATOM 1247 C CA . SER A 1 174 ? -14.840 2.346 48.482 1.00 23.76 171 SER A CA 1
ATOM 1248 C C . SER A 1 174 ? -15.321 3.711 48.969 1.00 23.28 171 SER A C 1
ATOM 1249 O O . SER A 1 174 ? -15.682 3.855 50.130 1.00 23.78 171 SER A O 1
ATOM 1252 N N . PRO A 1 175 ? -15.325 4.730 48.092 1.00 23.03 172 PRO A N 1
ATOM 1253 C CA . PRO A 1 175 ? -14.945 4.713 46.677 1.00 22.81 172 PRO A CA 1
ATOM 1254 C C . PRO A 1 175 ? -13.479 5.052 46.452 1.00 22.78 172 PRO A C 1
ATOM 1255 O O . PRO A 1 175 ? -12.877 5.768 47.253 1.00 22.49 172 PRO A O 1
ATOM 1259 N N . PHE A 1 176 ? -12.928 4.548 45.352 1.00 23.04 173 PHE A N 1
ATOM 1260 C CA . PHE A 1 176 ? -11.556 4.805 44.957 1.00 23.46 173 PHE A CA 1
ATOM 1261 C C . PHE A 1 176 ? -11.517 5.357 43.520 1.00 23.57 173 PHE A C 1
ATOM 1262 O O . PHE A 1 176 ? -11.958 4.688 42.584 1.00 23.49 173 PHE A O 1
ATOM 1270 N N . PHE A 1 177 ? -10.989 6.573 43.354 1.00 23.88 174 PHE A N 1
ATOM 1271 C CA . PHE A 1 177 ? -10.945 7.243 42.047 1.00 24.14 174 PHE A CA 1
ATOM 1272 C C . PHE A 1 177 ? -9.532 7.327 41.492 1.00 24.97 174 PHE A C 1
ATOM 1273 O O . PHE A 1 177 ? -8.629 7.882 42.125 1.00 25.45 174 PHE A O 1
ATOM 1281 N N . LEU A 1 178 ? -9.358 6.801 40.288 1.00 25.82 175 LEU A N 1
ATOM 1282 C CA . LEU A 1 178 ? -8.113 6.916 39.555 1.00 26.34 175 LEU A CA 1
ATOM 1283 C C . LEU A 1 178 ? -8.365 7.798 38.348 1.00 26.65 175 LEU A C 1
ATOM 1284 O O . LEU A 1 178 ? -9.165 7.432 37.476 1.00 26.80 175 LEU A O 1
ATOM 1289 N N . VAL A 1 179 ? -7.723 8.969 38.319 1.00 26.85 176 VAL A N 1
ATOM 1290 C CA . VAL A 1 179 ? -7.751 9.851 37.140 1.00 27.39 176 VAL A CA 1
ATOM 1291 C C . VAL A 1 179 ? -6.329 10.252 36.751 1.00 27.74 176 VAL A C 1
ATOM 1292 O O . VAL A 1 179 ? -5.600 10.811 37.576 1.00 28.10 176 VAL A O 1
ATOM 1296 N N . ASP A 1 180 ? -5.964 9.976 35.492 1.00 27.93 177 ASP A N 1
ATOM 1297 C CA . ASP A 1 180 ? -4.608 10.184 34.949 1.00 27.98 177 ASP A CA 1
ATOM 1298 C C . ASP A 1 180 ? -3.524 9.613 35.847 1.00 27.98 177 ASP A C 1
ATOM 1299 O O . ASP A 1 180 ? -2.539 10.282 36.159 1.00 27.88 177 ASP A O 1
ATOM 1304 N N . ASP A 1 181 ? -3.744 8.367 36.259 1.00 28.41 178 ASP A N 1
ATOM 1305 C CA . ASP A 1 181 ? -2.836 7.594 37.119 1.00 28.97 178 ASP A CA 1
ATOM 1306 C C . ASP A 1 181 ? -2.838 7.989 38.600 1.00 28.31 178 ASP A C 1
ATOM 1307 O O . ASP A 1 181 ? -2.333 7.245 39.431 1.00 28.07 178 ASP A O 1
ATOM 1312 N N . GLU A 1 182 ? -3.405 9.150 38.915 1.00 27.80 179 GLU A N 1
ATOM 1313 C CA . GLU A 1 182 ? -3.390 9.667 40.279 1.00 27.79 179 GLU A CA 1
ATOM 1314 C C . GLU A 1 182 ? -4.527 9.067 41.112 1.00 27.84 179 GLU A C 1
ATOM 1315 O O . GLU A 1 182 ? -5.707 9.199 40.759 1.00 27.65 179 GLU A O 1
ATOM 1321 N N . PRO A 1 183 ? -4.169 8.386 42.210 1.00 27.77 180 PRO A N 1
ATOM 1322 C CA . PRO A 1 183 ? -5.156 7.775 43.097 1.00 27.96 180 PRO A CA 1
ATOM 1323 C C . PRO A 1 183 ? -5.755 8.760 44.106 1.00 28.11 180 PRO A C 1
ATOM 1324 O O . PRO A 1 183 ? -5.040 9.563 44.703 1.00 27.99 180 PRO A O 1
ATOM 1328 N N . PHE A 1 184 ? -7.072 8.708 44.266 1.00 28.23 181 PHE A N 1
ATOM 1329 C CA . PHE A 1 184 ? -7.749 9.477 45.302 1.00 28.19 181 PHE A CA 1
ATOM 1330 C C . PHE A 1 184 ? -8.734 8.568 46.019 1.00 28.16 181 PHE A C 1
ATOM 1331 O O . PHE A 1 184 ? -9.742 8.135 45.441 1.00 28.09 181 PHE A O 1
ATOM 1339 N N . TRP A 1 185 ? -8.445 8.275 47.278 1.00 27.98 182 TRP A N 1
ATOM 1340 C CA . TRP A 1 185 ? -9.280 7.347 48.016 1.00 28.34 182 TRP A CA 1
ATOM 1341 C C . TRP A 1 185 ? -10.288 8.038 48.930 1.00 28.45 182 TRP A C 1
ATOM 1342 O O . TRP A 1 185 ? -9.930 8.884 49.749 1.00 28.15 182 TRP A O 1
ATOM 1353 N N . GLY A 1 186 ? -11.555 7.666 48.760 1.00 28.63 183 GLY A N 1
ATOM 1354 C CA . GLY A 1 186 ? -12.618 8.091 49.657 1.00 28.70 183 GLY A CA 1
ATOM 1355 C C . GLY A 1 186 ? -13.531 9.164 49.112 1.00 28.95 183 GLY A C 1
ATOM 1356 O O . GLY A 1 186 ? -13.146 9.973 48.257 1.00 28.25 183 GLY A O 1
ATOM 1357 N N . TRP A 1 187 ? -14.752 9.172 49.636 1.00 29.47 184 TRP A N 1
ATOM 1358 C CA . TRP A 1 187 ? -15.742 10.167 49.256 1.00 30.24 184 TRP A CA 1
ATOM 1359 C C . TRP A 1 187 ? -15.208 11.570 49.515 1.00 31.07 184 TRP A C 1
ATOM 1360 O O . TRP A 1 187 ? -15.468 12.491 48.745 1.00 30.93 184 TRP A O 1
ATOM 1371 N N . ASP A 1 188 ? -14.444 11.706 50.597 1.00 32.22 185 ASP A N 1
ATOM 1372 C CA . ASP A 1 188 ? -13.809 12.964 50.974 1.00 33.28 185 ASP A CA 1
ATOM 1373 C C . ASP A 1 188 ? -12.843 13.552 49.942 1.00 33.49 185 ASP A C 1
ATOM 1374 O O . ASP A 1 188 ? -12.689 14.765 49.891 1.00 34.13 185 ASP A O 1
ATOM 1379 N N . ARG A 1 189 ? -12.197 12.708 49.133 1.00 33.45 186 ARG A N 1
ATOM 1380 C CA . ARG A 1 189 ? -11.176 13.169 48.179 1.00 33.41 186 ARG A CA 1
ATOM 1381 C C . ARG A 1 189 ? -11.725 13.683 46.839 1.00 33.13 186 ARG A C 1
ATOM 1382 O O . ARG A 1 189 ? -10.965 14.129 45.983 1.00 32.16 186 ARG A O 1
ATOM 1398 N N . GLU A 1 191 ? -13.152 16.244 46.283 1.00 35.18 188 GLU A N 1
ATOM 1399 C CA . GLU A 1 191 ? -12.872 17.668 46.235 1.00 35.81 188 GLU A CA 1
ATOM 1400 C C . GLU A 1 191 ? -11.433 17.924 45.755 1.00 35.69 188 GLU A C 1
ATOM 1401 O O . GLU A 1 191 ? -11.208 18.707 44.832 1.00 35.92 188 GLU A O 1
ATOM 1423 N N . ALA A 1 194 ? -11.005 16.893 41.994 1.00 36.99 191 ALA A N 1
ATOM 1424 C CA . ALA A 1 194 ? -11.496 17.931 41.098 1.00 37.82 191 ALA A CA 1
ATOM 1425 C C . ALA A 1 194 ? -10.396 18.949 40.872 1.00 38.34 191 ALA A C 1
ATOM 1426 O O . ALA A 1 194 ? -10.100 19.308 39.726 1.00 38.82 191 ALA A O 1
ATOM 1428 N N . GLU A 1 195 ? -9.782 19.395 41.967 1.00 38.69 192 GLU A N 1
ATOM 1429 C CA . GLU A 1 195 ? -8.669 20.330 41.903 1.00 39.14 192 GLU A CA 1
ATOM 1430 C C . GLU A 1 195 ? -7.474 19.764 41.107 1.00 39.16 192 GLU A C 1
ATOM 1431 O O . GLU A 1 195 ? -6.850 20.486 40.322 1.00 39.12 192 GLU A O 1
ATOM 1437 N N . TRP A 1 196 ? -7.189 18.474 41.277 1.00 39.32 193 TRP A N 1
ATOM 1438 C CA . TRP A 1 196 ? -6.113 17.813 40.533 1.00 39.67 193 TRP A CA 1
ATOM 1439 C C . TRP A 1 196 ? -6.357 17.771 39.010 1.00 40.21 193 TRP A C 1
ATOM 1440 O O . TRP A 1 196 ? -5.404 17.756 38.217 1.00 40.20 193 TRP A O 1
ATOM 1451 N N . ILE A 1 197 ? -7.630 17.721 38.614 1.00 40.46 194 ILE A N 1
ATOM 1452 C CA . ILE A 1 197 ? -8.005 17.714 37.203 1.00 40.61 194 ILE A CA 1
ATOM 1453 C C . ILE A 1 197 ? -7.942 19.139 36.630 1.00 40.97 194 ILE A C 1
ATOM 1454 O O . ILE A 1 197 ? -7.352 19.354 35.566 1.00 41.23 194 ILE A O 1
ATOM 1459 N N . ARG A 1 198 ? -8.519 20.106 37.350 1.00 41.00 195 ARG A N 1
ATOM 1460 C CA . ARG A 1 198 ? -8.538 21.512 36.918 1.00 40.87 195 ARG A CA 1
ATOM 1461 C C . ARG A 1 198 ? -7.150 22.130 36.781 1.00 40.75 195 ARG A C 1
ATOM 1462 O O . ARG A 1 198 ? -6.869 22.814 35.796 1.00 40.69 195 ARG A O 1
ATOM 1470 N N . THR A 1 199 ? -6.291 21.883 37.769 1.00 40.53 196 THR A N 1
ATOM 1471 C CA . THR A 1 199 ? -4.961 22.496 37.829 1.00 40.20 196 THR A CA 1
ATOM 1472 C C . THR A 1 199 ? -3.912 21.705 37.047 1.00 39.82 196 THR A C 1
ATOM 1473 O O . THR A 1 199 ? -2.754 22.116 36.975 1.00 40.09 196 THR A O 1
ATOM 1477 N N . GLY A 1 200 ? -4.307 20.565 36.486 1.00 39.17 197 GLY A N 1
ATOM 1478 C CA . GLY A 1 200 ? -3.364 19.673 35.832 1.00 38.65 197 GLY A CA 1
ATOM 1479 C C . GLY A 1 200 ? -2.436 18.953 36.800 1.00 38.55 197 GLY A C 1
ATOM 1480 O O . GLY A 1 200 ? -1.718 18.037 36.393 1.00 38.79 197 GLY A O 1
ATOM 1481 N N . GLY A 1 201 ? -2.446 19.361 38.075 1.00 37.93 198 GLY A N 1
ATOM 1482 C CA . GLY A 1 201 ? -1.638 18.720 39.115 1.00 37.28 198 GLY A CA 1
ATOM 1483 C C . GLY A 1 201 ? -0.748 19.654 39.925 1.00 37.06 198 GLY A C 1
ATOM 1484 O O . GLY A 1 201 ? -0.729 20.871 39.696 1.00 37.38 198 GLY A O 1
ATOM 1485 N N . TRP A 1 202 ? -0.029 19.075 40.890 1.00 36.56 199 TRP A N 1
ATOM 1486 C CA . TRP A 1 202 ? 0.939 19.786 41.744 1.00 36.06 199 TRP A CA 1
ATOM 1487 C C . TRP A 1 202 ? 1.910 18.798 42.401 1.00 36.12 199 TRP A C 1
ATOM 1488 O O . TRP A 1 202 ? 2.911 19.179 43.013 1.00 36.05 199 TRP A O 1
ATOM 1516 N N . ASN B 1 5 ? -16.146 24.422 76.684 1.00 32.12 2 ASN B N 1
ATOM 1517 C CA . ASN B 1 5 ? -16.744 23.734 75.531 1.00 30.19 2 ASN B CA 1
ATOM 1518 C C . ASN B 1 5 ? -15.679 23.661 74.434 1.00 27.29 2 ASN B C 1
ATOM 1519 O O . ASN B 1 5 ? -15.892 24.155 73.324 1.00 27.26 2 ASN B O 1
ATOM 1521 N N . PRO B 1 6 ? -14.515 23.047 74.746 1.00 25.06 3 PRO B N 1
ATOM 1522 C CA . PRO B 1 6 ? -13.393 23.039 73.794 1.00 22.88 3 PRO B CA 1
ATOM 1523 C C . PRO B 1 6 ? -13.678 22.125 72.610 1.00 20.73 3 PRO B C 1
ATOM 1524 O O . PRO B 1 6 ? -14.480 21.219 72.743 1.00 20.58 3 PRO B O 1
ATOM 1528 N N . ILE B 1 7 ? -13.070 22.405 71.457 1.00 19.52 4 ILE B N 1
ATOM 1529 C CA . ILE B 1 7 ? -12.874 21.392 70.414 1.00 17.66 4 ILE B CA 1
ATOM 1530 C C . ILE B 1 7 ? -11.808 20.438 70.941 1.00 16.04 4 ILE B C 1
ATOM 1531 O O . ILE B 1 7 ? -10.687 20.841 71.203 1.00 14.84 4 ILE B O 1
ATOM 1536 N N . GLU B 1 8 ? -12.166 19.180 71.142 1.00 15.87 5 GLU B N 1
ATOM 1537 C CA . GLU B 1 8 ? -11.176 18.178 71.536 1.00 15.19 5 GLU B CA 1
ATOM 1538 C C . GLU B 1 8 ? -10.425 17.683 70.313 1.00 14.17 5 GLU B C 1
ATOM 1539 O O . GLU B 1 8 ? -11.036 17.303 69.311 1.00 13.80 5 GLU B O 1
ATOM 1545 N N . PHE B 1 9 ? -9.098 17.670 70.414 1.00 13.42 6 PHE B N 1
ATOM 1546 C CA . PHE B 1 9 ? -8.229 17.246 69.327 1.00 12.91 6 PHE B CA 1
ATOM 1547 C C . PHE B 1 9 ? -7.505 15.964 69.716 1.00 12.54 6 PHE B C 1
ATOM 1548 O O . PHE B 1 9 ? -6.413 16.001 70.282 1.00 12.55 6 PHE B O 1
ATOM 1556 N N . TRP B 1 10 ? -8.128 14.831 69.419 1.00 12.37 7 TRP B N 1
ATOM 1557 C CA . TRP B 1 10 ? -7.531 13.529 69.671 1.00 11.70 7 TRP B CA 1
ATOM 1558 C C . TRP B 1 10 ? -6.640 13.106 68.503 1.00 11.76 7 TRP B C 1
ATOM 1559 O O . TRP B 1 10 ? -7.071 13.124 67.337 1.00 11.66 7 TRP B O 1
ATOM 1570 N N . PHE B 1 11 ? -5.404 12.720 68.820 1.00 11.22 8 PHE B N 1
ATOM 1571 C CA . PHE B 1 11 ? -4.432 12.342 67.789 1.00 11.16 8 PHE B CA 1
ATOM 1572 C C . PHE B 1 11 ? -3.383 11.368 68.321 1.00 11.04 8 PHE B C 1
ATOM 1573 O O . PHE B 1 11 ? -3.226 11.228 69.528 1.00 10.55 8 PHE B O 1
ATOM 1581 N N . ASP B 1 12 ? -2.706 10.682 67.406 1.00 11.50 9 ASP B N 1
ATOM 1582 C CA . ASP B 1 12 ? -1.442 10.000 67.689 1.00 12.34 9 ASP B CA 1
ATOM 1583 C C . ASP B 1 12 ? -0.337 10.885 67.107 1.00 11.38 9 ASP B C 1
ATOM 1584 O O . ASP B 1 12 ? -0.483 11.410 65.994 1.00 11.27 9 ASP B O 1
ATOM 1589 N N . PHE B 1 13 ? 0.763 11.055 67.845 1.00 10.37 10 PHE B N 1
ATOM 1590 C CA . PHE B 1 13 ? 1.910 11.857 67.355 1.00 9.21 10 PHE B CA 1
ATOM 1591 C C . PHE B 1 13 ? 2.537 11.280 66.067 1.00 9.77 10 PHE B C 1
ATOM 1592 O O . PHE B 1 13 ? 3.133 12.022 65.273 1.00 9.65 10 PHE B O 1
ATOM 1600 N N . SER B 1 14 ? 2.423 9.967 65.873 1.00 9.99 11 SER B N 1
ATOM 1601 C CA . SER B 1 14 ? 2.953 9.336 64.665 1.00 11.15 11 SER B CA 1
ATOM 1602 C C . SER B 1 14 ? 1.961 9.379 63.501 1.00 11.44 11 SER B C 1
ATOM 1603 O O . SER B 1 14 ? 2.103 8.649 62.531 1.00 12.99 11 SER B O 1
ATOM 1606 N N . SER B 1 15 ? 0.976 10.263 63.581 1.00 10.71 12 SER B N 1
ATOM 1607 C CA . SER B 1 15 ? -0.058 10.316 62.554 1.00 11.65 12 SER B CA 1
ATOM 1608 C C . SER B 1 15 ? 0.204 11.426 61.569 1.00 11.75 12 SER B C 1
ATOM 1609 O O . SER B 1 15 ? 0.191 12.592 61.942 1.00 11.32 12 SER B O 1
ATOM 1612 N N . GLY B 1 16 ? 0.459 11.049 60.317 1.00 13.07 13 GLY B N 1
ATOM 1613 C CA . GLY B 1 16 ? 0.646 12.003 59.238 1.00 14.70 13 GLY B CA 1
ATOM 1614 C C . GLY B 1 16 ? -0.535 12.950 59.085 1.00 14.91 13 GLY B C 1
ATOM 1615 O O . GLY B 1 16 ? -0.355 14.154 58.894 1.00 14.89 13 GLY B O 1
ATOM 1616 N N . TYR B 1 17 ? -1.746 12.411 59.176 1.00 15.18 14 TYR B N 1
ATOM 1617 C CA . TYR B 1 17 ? -2.944 13.248 59.047 1.00 15.72 14 TYR B CA 1
ATOM 1618 C C . TYR B 1 17 ? -3.104 14.193 60.220 1.00 14.43 14 TYR B C 1
ATOM 1619 O O . TYR B 1 17 ? -3.525 15.335 60.027 1.00 14.90 14 TYR B O 1
ATOM 1628 N N . ALA B 1 18 ? -2.744 13.732 61.420 1.00 13.22 15 ALA B N 1
ATOM 1629 C CA . ALA B 1 18 ? -2.758 14.602 62.596 1.00 12.86 15 ALA B CA 1
ATOM 1630 C C . ALA B 1 18 ? -1.765 15.747 62.428 1.00 12.92 15 ALA B C 1
ATOM 1631 O O . ALA B 1 18 ? -2.002 16.852 62.927 1.00 12.59 15 ALA B O 1
ATOM 1633 N N . PHE B 1 19 ? -0.654 15.477 61.744 1.00 13.71 16 PHE B N 1
ATOM 1634 C CA . PHE B 1 19 ? 0.329 16.521 61.477 1.00 14.53 16 PHE B CA 1
ATOM 1635 C C . PHE B 1 19 ? -0.259 17.693 60.697 1.00 15.72 16 PHE B C 1
ATOM 1636 O O . PHE B 1 19 ? -0.052 18.844 61.076 1.00 16.17 16 PHE B O 1
ATOM 1644 N N . PHE B 1 20 ? -0.963 17.407 59.606 1.00 17.01 17 PHE B N 1
ATOM 1645 C CA . PHE B 1 20 ? -1.579 18.481 58.838 1.00 18.40 17 PHE B CA 1
ATOM 1646 C C . PHE B 1 20 ? -2.701 19.147 59.628 1.00 18.38 17 PHE B C 1
ATOM 1647 O O . PHE B 1 20 ? -2.860 20.368 59.538 1.00 19.28 17 PHE B O 1
ATOM 1655 N N . ALA B 1 21 ? -3.447 18.367 60.420 1.00 17.53 18 ALA B N 1
ATOM 1656 C CA . ALA B 1 21 ? -4.508 18.940 61.269 1.00 17.76 18 ALA B CA 1
ATOM 1657 C C . ALA B 1 21 ? -3.870 19.832 62.312 1.00 17.84 18 ALA B C 1
ATOM 1658 O O . ALA B 1 21 ? -4.265 20.987 62.458 1.00 18.41 18 ALA B O 1
ATOM 1660 N N . ALA B 1 22 ? -2.877 19.278 63.023 1.00 17.68 19 ALA B N 1
ATOM 1661 C CA . ALA B 1 22 ? -2.177 19.978 64.090 1.00 17.65 19 ALA B CA 1
ATOM 1662 C C . ALA B 1 22 ? -1.686 21.285 63.588 1.00 19.23 19 ALA B C 1
ATOM 1663 O O . ALA B 1 22 ? -1.259 21.522 64.711 1.00 19.56 19 ALA B O 1
ATOM 1665 N N . GLN B 1 23 ? -1.747 22.551 63.233 1.00 21.26 20 GLN B N 1
ATOM 1666 C CA . GLN B 1 23 ? -1.026 23.027 62.088 1.00 23.59 20 GLN B CA 1
ATOM 1667 C C . GLN B 1 23 ? -2.098 24.004 61.655 1.00 24.24 20 GLN B C 1
ATOM 1668 O O . GLN B 1 23 ? -1.862 25.199 61.610 1.00 26.41 20 GLN B O 1
ATOM 1674 N N . ARG B 1 24 ? -3.310 23.505 61.472 1.00 22.99 21 ARG B N 1
ATOM 1675 C CA . ARG B 1 24 ? -4.429 24.333 61.076 1.00 24.72 21 ARG B CA 1
ATOM 1676 C C . ARG B 1 24 ? -5.461 24.515 62.210 1.00 23.28 21 ARG B C 1
ATOM 1677 O O . ARG B 1 24 ? -6.164 25.522 62.256 1.00 23.83 21 ARG B O 1
ATOM 1685 N N . ILE B 1 25 ? -5.501 23.562 63.143 1.00 21.12 22 ILE B N 1
ATOM 1686 C CA . ILE B 1 25 ? -6.521 23.523 64.207 1.00 19.94 22 ILE B CA 1
ATOM 1687 C C . ILE B 1 25 ? -6.641 24.774 65.078 1.00 20.79 22 ILE B C 1
ATOM 1688 O O . ILE B 1 25 ? -7.759 25.243 65.310 1.00 21.62 22 ILE B O 1
ATOM 1693 N N A GLU B 1 26 ? -5.506 25.304 65.533 0.50 20.78 23 GLU B N 1
ATOM 1694 N N B GLU B 1 26 ? -5.518 25.323 65.538 0.50 20.72 23 GLU B N 1
ATOM 1695 C CA A GLU B 1 26 ? -5.475 26.504 66.375 0.50 21.91 23 GLU B CA 1
ATOM 1696 C CA B GLU B 1 26 ? -5.555 26.508 66.409 0.50 21.75 23 GLU B CA 1
ATOM 1697 C C A GLU B 1 26 ? -6.117 27.711 65.680 0.50 24.08 23 GLU B C 1
ATOM 1698 C C B GLU B 1 26 ? -6.079 27.772 65.706 0.50 24.06 23 GLU B C 1
ATOM 1699 O O A GLU B 1 26 ? -6.999 28.370 66.245 0.50 25.10 23 GLU B O 1
ATOM 1700 O O B GLU B 1 26 ? -6.843 28.539 66.298 0.50 25.20 23 GLU B O 1
ATOM 1711 N N . ALA B 1 27 ? -5.682 27.984 64.452 1.00 24.91 24 ALA B N 1
ATOM 1712 C CA . ALA B 1 27 ? -6.181 29.124 63.691 1.00 27.02 24 ALA B CA 1
ATOM 1713 C C . ALA B 1 27 ? -7.658 28.962 63.375 1.00 27.15 24 ALA B C 1
ATOM 1714 O O . ALA B 1 27 ? -8.408 29.921 63.459 1.00 29.41 24 ALA B O 1
ATOM 1716 N N . LEU B 1 28 ? -8.071 27.746 63.028 1.00 25.37 25 LEU B N 1
ATOM 1717 C CA . LEU B 1 28 ? -9.467 27.468 62.682 1.00 25.60 25 LEU B CA 1
ATOM 1718 C C . LEU B 1 28 ? -10.408 27.703 63.852 1.00 25.48 25 LEU B C 1
ATOM 1719 O O . LEU B 1 28 ? -11.444 28.344 63.691 1.00 27.47 25 LEU B O 1
ATOM 1724 N N . ALA B 1 29 ? -10.040 27.184 65.020 1.00 23.64 26 ALA B N 1
ATOM 1725 C CA . ALA B 1 29 ? -10.810 27.372 66.235 1.00 23.54 26 ALA B CA 1
ATOM 1726 C C . ALA B 1 29 ? -10.856 28.848 66.618 1.00 25.83 26 ALA B C 1
ATOM 1727 O O . ALA B 1 29 ? -11.884 29.343 67.038 1.00 27.33 26 ALA B O 1
ATOM 1729 N N . ALA B 1 30 ? -9.745 29.554 66.448 1.00 26.90 27 ALA B N 1
ATOM 1730 C CA . ALA B 1 30 ? -9.744 31.012 66.591 1.00 29.90 27 ALA B CA 1
ATOM 1731 C C . ALA B 1 30 ? -10.770 31.690 65.664 1.00 32.44 27 ALA B C 1
ATOM 1732 O O . ALA B 1 30 ? -11.598 32.462 66.140 1.00 34.32 27 ALA B O 1
ATOM 1734 N N . GLU B 1 31 ? -10.722 31.389 64.360 1.00 33.08 28 GLU B N 1
ATOM 1735 C CA . GLU B 1 31 ? -11.701 31.902 63.385 1.00 35.91 28 GLU B CA 1
ATOM 1736 C C . GLU B 1 31 ? -13.137 31.581 63.792 1.00 35.43 28 GLU B C 1
ATOM 1737 O O . GLU B 1 31 ? -14.038 32.360 63.544 1.00 37.69 28 GLU B O 1
ATOM 1743 N N . LEU B 1 32 ? -13.341 30.413 64.391 1.00 32.91 29 LEU B N 1
ATOM 1744 C CA . LEU B 1 32 ? -14.671 29.984 64.819 1.00 32.65 29 LEU B CA 1
ATOM 1745 C C . LEU B 1 32 ? -14.964 30.393 66.261 1.00 32.41 29 LEU B C 1
ATOM 1746 O O . LEU B 1 32 ? -16.039 30.107 66.779 1.00 31.96 29 LEU B O 1
ATOM 1751 N N . GLY B 1 33 ? -13.991 31.041 66.899 1.00 32.48 30 GLY B N 1
ATOM 1752 C CA . GLY B 1 33 ? -14.119 31.487 68.278 1.00 33.17 30 GLY B CA 1
ATOM 1753 C C . GLY B 1 33 ? -14.279 30.375 69.294 1.00 31.19 30 GLY B C 1
ATOM 1754 O O . GLY B 1 33 ? -15.128 30.464 70.171 1.00 31.81 30 GLY B O 1
ATOM 1755 N N . ARG B 1 34 ? -13.463 29.331 69.177 1.00 29.22 31 ARG B N 1
ATOM 1756 C CA . ARG B 1 34 ? -13.474 28.206 70.116 1.00 28.00 31 ARG B CA 1
ATOM 1757 C C . ARG B 1 34 ? -12.068 27.951 70.657 1.00 27.31 31 ARG B C 1
ATOM 1758 O O . ARG B 1 34 ? -11.079 28.451 70.105 1.00 27.74 31 ARG B O 1
ATOM 1766 N N . THR B 1 35 ? -11.986 27.162 71.727 1.00 26.36 32 THR B N 1
ATOM 1767 C CA . THR B 1 35 ? -10.708 26.681 72.257 1.00 25.15 32 THR B CA 1
ATOM 1768 C C . THR B 1 35 ? -10.441 25.271 71.711 1.00 23.14 32 THR B C 1
ATOM 1769 O O . THR B 1 35 ? -11.368 24.600 71.255 1.00 23.11 32 THR B O 1
ATOM 1773 N N . VAL B 1 36 ? -9.180 24.836 71.746 1.00 21.60 33 VAL B N 1
ATOM 1774 C CA . VAL B 1 36 ? -8.798 23.475 71.345 1.00 19.57 33 VAL B CA 1
ATOM 1775 C C . VAL B 1 36 ? -8.169 22.754 72.523 1.00 18.63 33 VAL B C 1
ATOM 1776 O O . VAL B 1 36 ? -7.278 23.288 73.171 1.00 18.96 33 VAL B O 1
ATOM 1780 N N . LEU B 1 37 ? -8.630 21.538 72.784 1.00 17.45 34 LEU B N 1
ATOM 1781 C CA . LEU B 1 37 ? -8.004 20.699 73.785 1.00 16.79 34 LEU B CA 1
ATOM 1782 C C . LEU B 1 37 ? -7.228 19.576 73.092 1.00 14.62 34 LEU B C 1
ATOM 1783 O O . LEU B 1 37 ? -7.811 18.711 72.452 1.00 14.33 34 LEU B O 1
ATOM 1788 N N . TRP B 1 38 ? -5.904 19.620 73.202 1.00 13.40 35 TRP B N 1
ATOM 1789 C CA . TRP B 1 38 ? -5.050 18.640 72.542 1.00 11.45 35 TRP B CA 1
ATOM 1790 C C . TRP B 1 38 ? -4.979 17.377 73.392 1.00 11.70 35 TRP B C 1
ATOM 1791 O O . TRP B 1 38 ? -4.816 17.434 74.622 1.00 11.93 35 TRP B O 1
ATOM 1802 N N . ARG B 1 39 ? -5.134 16.237 72.732 1.00 11.22 36 ARG B N 1
ATOM 1803 C CA . ARG B 1 39 ? -5.258 14.973 73.428 1.00 12.17 36 ARG B CA 1
ATOM 1804 C C . ARG B 1 39 ? -4.479 13.877 72.692 1.00 11.96 36 ARG B C 1
ATOM 1805 O O . ARG B 1 39 ? -5.049 13.156 71.861 1.00 11.76 36 ARG B O 1
ATOM 1813 N N . PRO B 1 40 ? -3.166 13.764 72.967 1.00 11.89 37 PRO B N 1
ATOM 1814 C CA . PRO B 1 40 ? -2.461 12.663 72.327 1.00 12.27 37 PRO B CA 1
ATOM 1815 C C . PRO B 1 40 ? -2.883 11.378 72.990 1.00 14.06 37 PRO B C 1
ATOM 1816 O O . PRO B 1 40 ? -3.158 11.365 74.196 1.00 14.15 37 PRO B O 1
ATOM 1820 N N . TYR B 1 41 ? -2.963 10.316 72.196 1.00 15.28 38 TYR B N 1
ATOM 1821 C CA . TYR B 1 41 ? -3.248 8.990 72.721 1.00 17.93 38 TYR B CA 1
ATOM 1822 C C . TYR B 1 41 ? -2.659 7.911 71.810 1.00 19.80 38 TYR B C 1
ATOM 1823 O O . TYR B 1 41 ? -2.318 8.164 70.646 1.00 19.48 38 TYR B O 1
ATOM 1840 N N . LEU B 1 43 ? -1.942 4.577 69.491 1.00 28.22 40 LEU B N 1
ATOM 1841 C CA . LEU B 1 43 ? -2.498 3.788 68.374 1.00 30.39 40 LEU B CA 1
ATOM 1842 C C . LEU B 1 43 ? -1.418 2.937 67.699 1.00 31.93 40 LEU B C 1
ATOM 1843 O O . LEU B 1 43 ? -1.640 1.767 67.356 1.00 34.34 40 LEU B O 1
ATOM 1848 N N . SER B 1 57 ? -2.804 -2.008 56.746 1.00 58.74 54 SER B N 1
ATOM 1849 C CA . SER B 1 57 ? -2.354 -3.388 56.652 1.00 63.21 54 SER B CA 1
ATOM 1850 C C . SER B 1 57 ? -1.528 -3.643 55.382 1.00 62.57 54 SER B C 1
ATOM 1851 O O . SER B 1 57 ? -0.415 -4.173 55.463 1.00 65.02 54 SER B O 1
ATOM 1853 N N . THR B 1 58 ? -2.075 -3.262 54.223 1.00 59.79 55 THR B N 1
ATOM 1854 C CA . THR B 1 58 ? -1.430 -3.489 52.917 1.00 59.38 55 THR B CA 1
ATOM 1855 C C . THR B 1 58 ? -0.189 -2.616 52.708 1.00 56.44 55 THR B C 1
ATOM 1856 O O . THR B 1 58 ? -0.137 -1.493 53.206 1.00 53.37 55 THR B O 1
ATOM 1858 N N . PRO B 1 59 ? 0.826 -3.139 51.990 1.00 58.09 56 PRO B N 1
ATOM 1859 C CA . PRO B 1 59 ? 1.934 -2.267 51.590 1.00 55.39 56 PRO B CA 1
ATOM 1860 C C . PRO B 1 59 ? 1.440 -1.126 50.702 1.00 51.13 56 PRO B C 1
ATOM 1861 O O . PRO B 1 59 ? 1.726 0.035 50.983 1.00 48.10 56 PRO B O 1
ATOM 1865 N N . LEU B 1 60 ? 0.670 -1.468 49.669 1.00 51.38 57 LEU B N 1
ATOM 1866 C CA . LEU B 1 60 ? 0.132 -0.506 48.694 1.00 48.06 57 LEU B CA 1
ATOM 1867 C C . LEU B 1 60 ? -0.751 0.575 49.341 1.00 44.53 57 LEU B C 1
ATOM 1868 O O . LEU B 1 60 ? -0.781 1.725 48.875 1.00 41.91 57 LEU B O 1
ATOM 1873 N N . LYS B 1 61 ? -1.443 0.207 50.421 1.00 44.48 58 LYS B N 1
ATOM 1874 C CA . LYS B 1 61 ? -2.234 1.159 51.202 1.00 41.63 58 LYS B CA 1
ATOM 1875 C C . LYS B 1 61 ? -1.334 2.145 51.950 1.00 39.62 58 LYS B C 1
ATOM 1876 O O . LYS B 1 61 ? -1.662 3.329 52.074 1.00 37.11 58 LYS B O 1
ATOM 1878 N N . ARG B 1 62 ? -0.196 1.657 52.443 1.00 40.62 59 ARG B N 1
ATOM 1879 C CA . ARG B 1 62 ? 0.793 2.536 53.083 1.00 38.59 59 ARG B CA 1
ATOM 1880 C C . ARG B 1 62 ? 1.535 3.380 52.040 1.00 35.94 59 ARG B C 1
ATOM 1881 O O . ARG B 1 62 ? 1.897 4.522 52.301 1.00 34.19 59 ARG B O 1
ATOM 1889 N N A ASP B 1 63 ? 1.731 2.801 50.859 0.50 36.66 60 ASP B N 1
ATOM 1890 N N B ASP B 1 63 ? 1.742 2.814 50.856 0.50 36.53 60 ASP B N 1
ATOM 1891 C CA A ASP B 1 63 ? 2.308 3.491 49.710 0.50 35.31 60 ASP B CA 1
ATOM 1892 C CA B ASP B 1 63 ? 2.315 3.555 49.737 0.50 34.96 60 ASP B CA 1
ATOM 1893 C C A ASP B 1 63 ? 1.422 4.663 49.263 0.50 32.75 60 ASP B C 1
ATOM 1894 C C B ASP B 1 63 ? 1.415 4.716 49.327 0.50 32.51 60 ASP B C 1
ATOM 1895 O O A ASP B 1 63 ? 1.927 5.700 48.819 0.50 31.79 60 ASP B O 1
ATOM 1896 O O B ASP B 1 63 ? 1.901 5.791 48.960 0.50 31.49 60 ASP B O 1
ATOM 1905 N N . TYR B 1 64 ? 0.104 4.489 49.389 1.00 32.15 61 TYR B N 1
ATOM 1906 C CA . TYR B 1 64 ? -0.876 5.518 49.045 1.00 29.66 61 TYR B CA 1
ATOM 1907 C C . TYR B 1 64 ? -0.809 6.649 50.054 1.00 27.71 61 TYR B C 1
ATOM 1908 O O . TYR B 1 64 ? -0.744 7.822 49.679 1.00 26.82 61 TYR B O 1
ATOM 1917 N N . ALA B 1 65 ? -0.837 6.292 51.333 1.00 27.33 62 ALA B N 1
ATOM 1918 C CA . ALA B 1 65 ? -0.806 7.285 52.407 1.00 26.32 62 ALA B CA 1
ATOM 1919 C C . ALA B 1 65 ? 0.370 8.228 52.194 1.00 25.29 62 ALA B C 1
ATOM 1920 O O . ALA B 1 65 ? 0.201 9.452 52.182 1.00 24.65 62 ALA B O 1
ATOM 1922 N N . GLN B 1 66 ? 1.547 7.640 51.971 1.00 25.58 63 GLN B N 1
ATOM 1923 C CA . GLN B 1 66 ? 2.756 8.396 51.648 1.00 25.20 63 GLN B CA 1
ATOM 1924 C C . GLN B 1 66 ? 2.566 9.324 50.452 1.00 24.58 63 GLN B C 1
ATOM 1925 O O . GLN B 1 66 ? 2.985 10.477 50.489 1.00 24.81 63 GLN B O 1
ATOM 1931 N N . ARG B 1 67 ? 1.914 8.834 49.408 1.00 24.71 64 ARG B N 1
ATOM 1932 C CA . ARG B 1 67 ? 1.665 9.655 48.233 1.00 24.78 64 ARG B CA 1
ATOM 1933 C C . ARG B 1 67 ? 0.700 10.784 48.587 1.00 23.68 64 ARG B C 1
ATOM 1934 O O . ARG B 1 67 ? 0.874 11.919 48.150 1.00 23.96 64 ARG B O 1
ATOM 1942 N N . ASP B 1 68 ? -0.282 10.471 49.422 1.00 22.74 65 ASP B N 1
ATOM 1943 C CA . ASP B 1 68 ? -1.297 11.446 49.815 1.00 23.01 65 ASP B CA 1
ATOM 1944 C C . ASP B 1 68 ? -0.698 12.572 50.673 1.00 22.69 65 ASP B C 1
ATOM 1945 O O . ASP B 1 68 ? -0.875 13.757 50.345 1.00 23.45 65 ASP B O 1
ATOM 1950 N N . TRP B 1 69 ? 0.020 12.199 51.741 1.00 21.44 66 TRP B N 1
ATOM 1951 C CA . TRP B 1 69 ? 0.731 13.166 52.592 1.00 21.17 66 TRP B CA 1
ATOM 1952 C C . TRP B 1 69 ? 1.649 14.086 51.798 1.00 21.53 66 TRP B C 1
ATOM 1953 O O . TRP B 1 69 ? 1.647 15.305 52.007 1.00 22.32 66 TRP B O 1
ATOM 1964 N N . ALA B 1 70 ? 2.442 13.499 50.903 1.00 21.43 67 ALA B N 1
ATOM 1965 C CA . ALA B 1 70 ? 3.377 14.275 50.087 1.00 22.74 67 ALA B CA 1
ATOM 1966 C C . ALA B 1 70 ? 2.608 15.240 49.196 1.00 24.31 67 ALA B C 1
ATOM 1967 O O . ALA B 1 70 ? 3.045 16.362 48.933 1.00 26.00 67 ALA B O 1
ATOM 1969 N N . ARG B 1 71 ? 1.439 14.789 48.765 1.00 24.56 68 ARG B N 1
ATOM 1970 C CA . ARG B 1 71 ? 0.568 15.534 47.867 1.00 26.62 68 ARG B CA 1
ATOM 1971 C C . ARG B 1 71 ? -0.119 16.677 48.616 1.00 27.37 68 ARG B C 1
ATOM 1972 O O . ARG B 1 71 ? -0.358 17.738 48.051 1.00 29.45 68 ARG B O 1
ATOM 1980 N N . ILE B 1 72 ? -0.435 16.450 49.889 1.00 25.94 69 ILE B N 1
ATOM 1981 C CA . ILE B 1 72 ? -1.041 17.484 50.730 1.00 27.36 69 ILE B CA 1
ATOM 1982 C C . ILE B 1 72 ? -0.023 18.571 51.056 1.00 28.84 69 ILE B C 1
ATOM 1983 O O . ILE B 1 72 ? -0.280 19.756 50.828 1.00 31.45 69 ILE B O 1
ATOM 1988 N N . ALA B 1 73 ? 1.129 18.140 51.580 1.00 27.43 70 ALA B N 1
ATOM 1989 C CA . ALA B 1 73 ? 2.263 19.001 51.899 1.00 28.39 70 ALA B CA 1
ATOM 1990 C C . ALA B 1 73 ? 2.625 19.890 50.730 1.00 31.05 70 ALA B C 1
ATOM 1991 O O . ALA B 1 73 ? 2.717 21.109 50.879 1.00 34.05 70 ALA B O 1
ATOM 1993 N N . ARG B 1 74 ? 2.818 19.269 49.570 1.00 30.75 71 ARG B N 1
ATOM 1994 C CA . ARG B 1 74 ? 3.239 19.958 48.362 1.00 33.62 71 ARG B CA 1
ATOM 1995 C C . ARG B 1 74 ? 2.289 21.118 48.024 1.00 37.06 71 ARG B C 1
ATOM 1996 O O . ARG B 1 74 ? 2.727 22.184 47.604 1.00 40.01 71 ARG B O 1
ATOM 2004 N N . GLN B 1 75 ? 0.992 20.905 48.242 1.00 37.10 72 GLN B N 1
ATOM 2005 C CA . GLN B 1 75 ? -0.032 21.904 47.946 1.00 40.68 72 GLN B CA 1
ATOM 2006 C C . GLN B 1 75 ? -0.042 23.017 48.987 1.00 42.68 72 GLN B C 1
ATOM 2007 O O . GLN B 1 75 ? -0.225 24.193 48.660 1.00 46.91 72 GLN B O 1
ATOM 2013 N N . ARG B 1 76 ? 0.158 22.647 50.244 1.00 40.27 73 ARG B N 1
ATOM 2014 C CA . ARG B 1 76 ? 0.163 23.630 51.319 1.00 42.36 73 ARG B CA 1
ATOM 2015 C C . ARG B 1 76 ? 1.505 24.347 51.494 1.00 43.03 73 ARG B C 1
ATOM 2016 O O . ARG B 1 76 ? 1.625 25.257 52.322 1.00 45.24 73 ARG B O 1
ATOM 2024 N N . GLY B 1 77 ? 2.496 23.958 50.692 1.00 41.49 74 GLY B N 1
ATOM 2025 C CA . GLY B 1 77 ? 3.851 24.486 50.814 1.00 41.72 74 GLY B CA 1
ATOM 2026 C C . GLY B 1 77 ? 4.480 24.120 52.144 1.00 39.06 74 GLY B C 1
ATOM 2027 O O . GLY B 1 77 ? 5.175 24.933 52.755 1.00 40.84 74 GLY B O 1
ATOM 2028 N N . LEU B 1 78 ? 4.213 22.900 52.604 1.00 35.38 75 LEU B N 1
ATOM 2029 C CA . LEU B 1 78 ? 4.759 22.403 53.867 1.00 33.16 75 LEU B CA 1
ATOM 2030 C C . LEU B 1 78 ? 5.884 21.406 53.615 1.00 30.52 75 LEU B C 1
ATOM 2031 O O . LEU B 1 78 ? 5.856 20.668 52.640 1.00 29.95 75 LEU B O 1
ATOM 2036 N N . THR B 1 79 ? 6.885 21.404 54.486 1.00 29.71 76 THR B N 1
ATOM 2037 C CA . THR B 1 79 ? 7.923 20.395 54.413 1.00 27.56 76 THR B CA 1
ATOM 2038 C C . THR B 1 79 ? 7.484 19.238 55.305 1.00 24.92 76 THR B C 1
ATOM 2039 O O . THR B 1 79 ? 7.012 19.448 56.427 1.00 25.18 76 THR B O 1
ATOM 2043 N N . PHE B 1 80 ? 7.594 18.023 54.782 1.00 22.76 77 PHE B N 1
ATOM 2044 C CA . PHE B 1 80 ? 7.042 16.849 55.438 1.00 20.69 77 PHE B CA 1
ATOM 2045 C C . PHE B 1 80 ? 7.984 15.691 55.246 1.00 19.93 77 PHE B C 1
ATOM 2046 O O . PHE B 1 80 ? 8.169 15.217 54.113 1.00 20.03 77 PHE B O 1
ATOM 2054 N N . ARG B 1 81 ? 8.582 15.236 56.347 1.00 19.35 78 ARG B N 1
ATOM 2055 C CA . ARG B 1 81 ? 9.617 14.197 56.288 1.00 18.74 78 ARG B CA 1
ATOM 2056 C C . ARG B 1 81 ? 9.519 13.287 57.506 1.00 19.30 78 ARG B C 1
ATOM 2057 O O . ARG B 1 81 ? 10.128 13.561 58.557 1.00 19.59 78 ARG B O 1
ATOM 2065 N N . PRO B 1 82 ? 8.726 12.208 57.383 1.00 18.83 79 PRO B N 1
ATOM 2066 C CA . PRO B 1 82 ? 8.654 11.253 58.471 1.00 17.52 79 PRO B CA 1
ATOM 2067 C C . PRO B 1 82 ? 9.975 10.496 58.504 1.00 18.48 79 PRO B C 1
ATOM 2068 O O . PRO B 1 82 ? 10.651 10.437 57.479 1.00 20.26 79 PRO B O 1
ATOM 2072 N N . PRO B 1 83 ? 10.360 9.936 59.667 1.00 17.72 80 PRO B N 1
ATOM 2073 C CA . PRO B 1 83 ? 11.624 9.196 59.686 1.00 18.82 80 PRO B CA 1
ATOM 2074 C C . PRO B 1 83 ? 11.563 7.907 58.865 1.00 20.32 80 PRO B C 1
ATOM 2075 O O . PRO B 1 83 ? 10.479 7.455 58.490 1.00 20.30 80 PRO B O 1
ATOM 2079 N N . ALA B 1 84 ? 12.733 7.329 58.618 1.00 22.17 81 ALA B N 1
ATOM 2080 C CA . ALA B 1 84 ? 12.889 6.073 57.896 1.00 24.11 81 ALA B CA 1
ATOM 2081 C C . ALA B 1 84 ? 12.031 4.929 58.426 1.00 23.44 81 ALA B C 1
ATOM 2082 O O . ALA B 1 84 ? 11.521 4.124 57.639 1.00 24.94 81 ALA B O 1
ATOM 2084 N N . ASP B 1 85 ? 11.902 4.823 59.744 1.00 21.90 82 ASP B N 1
ATOM 2085 C CA . ASP B 1 85 ? 11.140 3.719 60.329 1.00 21.17 82 ASP B CA 1
ATOM 2086 C C . ASP B 1 85 ? 9.861 4.225 61.004 1.00 19.05 82 ASP B C 1
ATOM 2087 O O . ASP B 1 85 ? 9.478 3.814 62.111 1.00 18.03 82 ASP B O 1
ATOM 2092 N N . HIS B 1 86 ? 9.223 5.147 60.295 1.00 18.52 83 HIS B N 1
ATOM 2093 C CA . HIS B 1 86 ? 7.886 5.624 60.584 1.00 16.73 83 HIS B CA 1
ATOM 2094 C C . HIS B 1 86 ? 6.905 4.450 60.533 1.00 16.42 83 HIS B C 1
ATOM 2095 O O . HIS B 1 86 ? 7.003 3.621 59.638 1.00 18.23 83 HIS B O 1
ATOM 2102 N N . PRO B 1 87 ? 5.946 4.378 61.473 1.00 14.67 84 PRO B N 1
ATOM 2103 C CA . PRO B 1 87 ? 5.679 5.293 62.574 1.00 12.88 84 PRO B CA 1
ATOM 2104 C C . PRO B 1 87 ? 6.370 4.871 63.853 1.00 12.13 84 PRO B C 1
ATOM 2105 O O . PRO B 1 87 ? 6.424 3.698 64.187 1.00 12.60 84 PRO B O 1
ATOM 2109 N N . HIS B 1 88 ? 6.907 5.830 64.574 1.00 11.91 85 HIS B N 1
ATOM 2110 C CA . HIS B 1 88 ? 7.434 5.519 65.887 1.00 12.24 85 HIS B CA 1
ATOM 2111 C C . HIS B 1 88 ? 6.267 5.201 66.834 1.00 11.19 85 HIS B C 1
ATOM 2112 O O . HIS B 1 88 ? 5.121 5.585 66.603 1.00 10.14 85 HIS B O 1
ATOM 2119 N N . VAL B 1 89 ? 6.567 4.476 67.894 1.00 11.37 86 VAL B N 1
ATOM 2120 C CA . VAL B 1 89 ? 5.585 4.256 68.921 1.00 10.86 86 VAL B CA 1
ATOM 2121 C C . VAL B 1 89 ? 5.870 5.391 69.875 1.00 10.31 86 VAL B C 1
ATOM 2122 O O . VAL B 1 89 ? 6.882 5.367 70.577 1.00 11.44 86 VAL B O 1
ATOM 2126 N N . ALA B 1 90 ? 5.012 6.411 69.852 1.00 9.36 87 ALA B N 1
ATOM 2127 C CA . ALA B 1 90 ? 5.249 7.673 70.601 1.00 8.95 87 ALA B CA 1
ATOM 2128 C C . ALA B 1 90 ? 4.869 7.658 72.084 1.00 8.70 87 ALA B C 1
ATOM 2129 O O . ALA B 1 90 ? 4.260 8.621 72.585 1.00 9.22 87 ALA B O 1
ATOM 2131 N N A LEU B 1 91 ? 5.250 6.603 72.800 0.50 8.88 88 LEU B N 1
ATOM 2132 N N B LEU B 1 91 ? 5.220 6.572 72.765 0.50 9.03 88 LEU B N 1
ATOM 2133 C CA A LEU B 1 91 ? 4.876 6.480 74.209 0.50 9.30 88 LEU B CA 1
ATOM 2134 C CA B LEU B 1 91 ? 4.965 6.426 74.188 0.50 9.65 88 LEU B CA 1
ATOM 2135 C C A LEU B 1 91 ? 5.544 7.523 75.114 0.50 10.00 88 LEU B C 1
ATOM 2136 C C B LEU B 1 91 ? 5.525 7.607 74.963 0.50 10.03 88 LEU B C 1
ATOM 2137 O O A LEU B 1 91 ? 4.882 8.115 75.984 0.50 10.40 88 LEU B O 1
ATOM 2138 O O B LEU B 1 91 ? 4.776 8.376 75.574 0.50 10.22 88 LEU B O 1
ATOM 2147 N N . ALA B 1 92 ? 6.853 7.727 74.927 1.00 10.53 89 ALA B N 1
ATOM 2148 C CA . ALA B 1 92 ? 7.603 8.728 75.695 1.00 11.19 89 ALA B CA 1
ATOM 2149 C C . ALA B 1 92 ? 7.087 10.147 75.432 1.00 10.68 89 ALA B C 1
ATOM 2150 O O . ALA B 1 92 ? 6.899 10.900 76.374 1.00 11.38 89 ALA B O 1
ATOM 2152 N N . ALA B 1 93 ? 6.822 10.488 74.169 1.00 9.72 90 ALA B N 1
ATOM 2153 C CA . ALA B 1 93 ? 6.258 11.809 73.863 1.00 9.99 90 ALA B CA 1
ATOM 2154 C C . ALA B 1 93 ? 4.839 11.962 74.455 1.00 10.17 90 ALA B C 1
ATOM 2155 O O . ALA B 1 93 ? 4.534 13.009 75.026 1.00 10.43 90 ALA B O 1
ATOM 2157 N N . THR B 1 94 ? 4.004 10.919 74.348 1.00 10.43 91 THR B N 1
ATOM 2158 C CA . THR B 1 94 ? 2.651 10.970 74.932 1.00 11.55 91 THR B CA 1
ATOM 2159 C C . THR B 1 94 ? 2.666 11.096 76.466 1.00 12.45 91 THR B C 1
ATOM 2160 O O . THR B 1 94 ? 1.897 11.877 77.029 1.00 13.74 91 THR B O 1
ATOM 2164 N N . ARG B 1 95 ? 3.543 10.354 77.138 1.00 12.61 92 ARG B N 1
ATOM 2165 C CA . ARG B 1 95 ? 3.700 10.522 78.577 1.00 13.83 92 ARG B CA 1
ATOM 2166 C C . ARG B 1 95 ? 4.217 11.924 78.928 1.00 13.96 92 ARG B C 1
ATOM 2167 O O . ARG B 1 95 ? 3.756 12.527 79.899 1.00 15.02 92 ARG B O 1
ATOM 2175 N N . ALA B 1 96 ? 5.156 12.439 78.135 1.00 12.50 93 ALA B N 1
ATOM 2176 C CA . ALA B 1 96 ? 5.706 13.769 78.363 1.00 12.72 93 ALA B CA 1
ATOM 2177 C C . ALA B 1 96 ? 4.648 14.883 78.274 1.00 12.62 93 ALA B C 1
ATOM 2178 O O . ALA B 1 96 ? 4.666 15.819 79.084 1.00 13.37 93 ALA B O 1
ATOM 2180 N N . PHE B 1 97 ? 3.745 14.772 77.295 1.00 10.74 94 PHE B N 1
ATOM 2181 C CA . PHE B 1 97 ? 2.675 15.737 77.099 1.00 10.84 94 PHE B CA 1
ATOM 2182 C C . PHE B 1 97 ? 1.812 15.867 78.361 1.00 11.56 94 PHE B C 1
ATOM 2183 O O . PHE B 1 97 ? 1.547 16.989 78.820 1.00 13.26 94 PHE B O 1
ATOM 2191 N N . TYR B 1 98 ? 1.371 14.742 78.910 1.00 10.73 95 TYR B N 1
ATOM 2192 C CA . TYR B 1 98 ? 0.515 14.776 80.098 1.00 11.45 95 TYR B CA 1
ATOM 2193 C C . TYR B 1 98 ? 1.272 15.178 81.355 1.00 12.57 95 TYR B C 1
ATOM 2194 O O . TYR B 1 98 ? 0.683 15.762 82.247 1.00 14.46 95 TYR B O 1
ATOM 2203 N N . TRP B 1 99 ? 2.575 14.908 81.408 1.00 12.36 96 TRP B N 1
ATOM 2204 C CA . TRP B 1 99 ? 3.391 15.392 82.505 1.00 14.15 96 TRP B CA 1
ATOM 2205 C C . TRP B 1 99 ? 3.473 16.899 82.534 1.00 14.53 96 TRP B C 1
ATOM 2206 O O . TRP B 1 99 ? 3.329 17.526 83.598 1.00 15.97 96 TRP B O 1
ATOM 2217 N N . ILE B 1 100 ? 3.703 17.484 81.364 1.00 13.55 97 ILE B N 1
ATOM 2218 C CA . ILE B 1 100 ? 3.820 18.921 81.248 1.00 13.94 97 ILE B CA 1
ATOM 2219 C C . ILE B 1 100 ? 2.447 19.483 81.544 1.00 15.41 97 ILE B C 1
ATOM 2220 O O . ILE B 1 100 ? 2.295 20.439 82.333 1.00 16.98 97 ILE B O 1
ATOM 2225 N N . GLU B 1 101 ? 1.452 18.840 80.947 1.00 14.76 98 GLU B N 1
ATOM 2226 C CA . GLU B 1 101 ? 0.072 19.293 81.018 1.00 16.10 98 GLU B CA 1
ATOM 2227 C C . GLU B 1 101 ? -0.446 19.432 82.443 1.00 16.96 98 GLU B C 1
ATOM 2228 O O . GLU B 1 101 ? -1.168 20.363 82.741 1.00 17.81 98 GLU B O 1
ATOM 2234 N N . ALA B 1 102 ? -0.070 18.508 83.320 1.00 17.16 99 ALA B N 1
ATOM 2235 C CA . ALA B 1 102 ? -0.488 18.584 84.709 1.00 18.90 99 ALA B CA 1
ATOM 2236 C C . ALA B 1 102 ? -0.046 19.922 85.306 1.00 19.96 99 ALA B C 1
ATOM 2237 O O . ALA B 1 102 ? -0.774 20.505 86.090 1.00 21.80 99 ALA B O 1
ATOM 2239 N N A GLN B 1 103 ? 1.143 20.386 84.925 0.50 19.48 100 GLN B N 1
ATOM 2240 N N B GLN B 1 103 ? 1.128 20.400 84.880 0.50 19.31 100 GLN B N 1
ATOM 2241 C CA A GLN B 1 103 ? 1.665 21.685 85.362 0.50 20.56 100 GLN B CA 1
ATOM 2242 C CA B GLN B 1 103 ? 1.728 21.664 85.343 0.50 20.27 100 GLN B CA 1
ATOM 2243 C C A GLN B 1 103 ? 1.061 22.869 84.603 0.50 20.06 100 GLN B C 1
ATOM 2244 C C B GLN B 1 103 ? 1.302 22.918 84.557 0.50 19.81 100 GLN B C 1
ATOM 2245 O O A GLN B 1 103 ? 0.677 23.865 85.221 0.50 21.83 100 GLN B O 1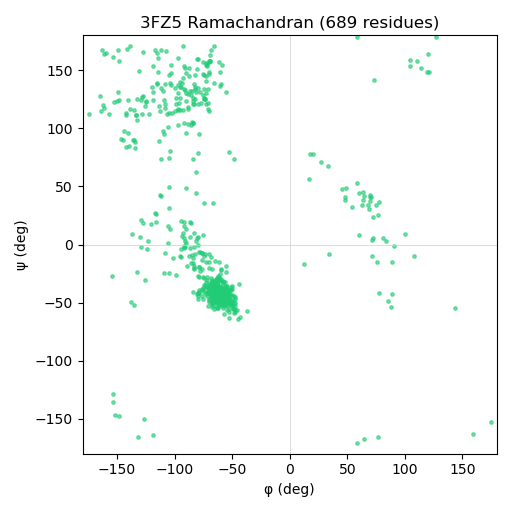
ATOM 2246 O O B GLN B 1 103 ? 1.296 24.018 85.109 0.50 21.51 100 GLN B O 1
ATOM 2257 N N . SER B 1 104 ? 0.967 22.756 83.279 1.00 17.69 101 SER B N 1
ATOM 2258 C CA . SER B 1 104 ? 0.477 23.863 82.444 1.00 17.20 101 SER B CA 1
ATOM 2259 C C . SER B 1 104 ? -0.076 23.380 81.088 1.00 15.14 101 SER B C 1
ATOM 2260 O O . SER B 1 104 ? 0.692 23.065 80.186 1.00 13.81 101 SER B O 1
ATOM 2263 N N . PRO B 1 105 ? -1.408 23.348 80.938 1.00 15.28 102 PRO B N 1
ATOM 2264 C CA . PRO B 1 105 ? -1.998 22.915 79.650 1.00 14.20 102 PRO B CA 1
ATOM 2265 C C . PRO B 1 105 ? -1.430 23.635 78.409 1.00 13.82 102 PRO B C 1
ATOM 2266 O O . PRO B 1 105 ? -1.271 23.014 77.350 1.00 12.48 102 PRO B O 1
ATOM 2270 N N . ASP B 1 106 ? -1.125 24.926 78.554 1.00 15.41 103 ASP B N 1
ATOM 2271 C CA . ASP B 1 106 ? -0.582 25.759 77.481 1.00 15.50 103 ASP B CA 1
ATOM 2272 C C . ASP B 1 106 ? 0.829 25.346 77.078 1.00 14.25 103 ASP B C 1
ATOM 2273 O O . ASP B 1 106 ? 1.155 25.291 75.891 1.00 13.59 103 ASP B O 1
ATOM 2278 N N . ALA B 1 107 ? 1.650 25.037 78.074 1.00 13.85 104 ALA B N 1
ATOM 2279 C CA . ALA B 1 107 ? 2.972 24.498 77.839 1.00 13.20 104 ALA B CA 1
ATOM 2280 C C . ALA B 1 107 ? 2.880 23.144 77.101 1.00 12.04 104 ALA B C 1
ATOM 2281 O O . ALA B 1 107 ? 3.769 22.790 76.309 1.00 11.02 104 ALA B O 1
ATOM 2283 N N . ALA B 1 108 ? 1.785 22.422 77.337 1.00 11.47 105 ALA B N 1
ATOM 2284 C CA . ALA B 1 108 ? 1.607 21.095 76.773 1.00 10.96 105 ALA B CA 1
ATOM 2285 C C . ALA B 1 108 ? 1.261 21.193 75.284 1.00 11.11 105 ALA B C 1
ATOM 2286 O O . ALA B 1 108 ? 1.853 20.488 74.454 1.00 11.33 105 ALA B O 1
ATOM 2288 N N . THR B 1 109 ? 0.323 22.069 74.943 1.00 11.51 106 THR B N 1
ATOM 2289 C CA . THR B 1 109 ? 0.036 22.366 73.555 1.00 12.07 106 THR B CA 1
ATOM 2290 C C . THR B 1 109 ? 1.331 22.762 72.835 1.00 12.19 106 THR B C 1
ATOM 2291 O O . THR B 1 109 ? 1.644 22.221 71.778 1.00 12.57 106 THR B O 1
ATOM 2295 N N . ALA B 1 110 ? 2.084 23.693 73.416 1.00 12.39 107 ALA B N 1
ATOM 2296 C CA . ALA B 1 110 ? 3.366 24.108 72.864 1.00 12.27 107 ALA B CA 1
ATOM 2297 C C . ALA B 1 110 ? 4.316 22.931 72.603 1.00 10.87 107 ALA B C 1
ATOM 2298 O O . ALA B 1 110 ? 4.856 22.804 71.509 1.00 11.03 107 ALA B O 1
ATOM 2300 N N . PHE B 1 111 ? 4.505 22.086 73.609 1.00 9.73 108 PHE B N 1
ATOM 2301 C CA . PHE B 1 111 ? 5.279 20.883 73.496 1.00 9.18 108 PHE B CA 1
ATOM 2302 C C . PHE B 1 111 ? 4.769 19.953 72.376 1.00 9.22 108 PHE B C 1
ATOM 2303 O O . PHE B 1 111 ? 5.576 19.405 71.610 1.00 10.03 108 PHE B O 1
ATOM 2311 N N . ALA B 1 112 ? 3.448 19.766 72.292 1.00 8.35 109 ALA B N 1
ATOM 2312 C CA . ALA B 1 112 ? 2.846 18.936 71.262 1.00 7.79 109 ALA B CA 1
ATOM 2313 C C . ALA B 1 112 ? 3.177 19.446 69.861 1.00 9.12 109 ALA B C 1
ATOM 2314 O O . ALA B 1 112 ? 3.546 18.655 68.967 1.00 9.24 109 ALA B O 1
ATOM 2316 N N . GLN B 1 113 ? 3.047 20.760 69.668 1.00 9.79 110 GLN B N 1
ATOM 2317 C CA . GLN B 1 113 ? 3.351 21.373 68.372 1.00 10.73 110 GLN B CA 1
ATOM 2318 C C . GLN B 1 113 ? 4.819 21.108 68.011 1.00 10.67 110 GLN B C 1
ATOM 2319 O O . GLN B 1 113 ? 5.136 20.826 66.859 1.00 10.16 110 GLN B O 1
ATOM 2325 N N . ARG B 1 114 ? 5.695 21.130 69.016 1.00 10.99 111 ARG B N 1
ATOM 2326 C CA . ARG B 1 114 ? 7.127 20.916 68.762 1.00 11.97 111 ARG B CA 1
ATOM 2327 C C . ARG B 1 114 ? 7.447 19.446 68.496 1.00 11.73 111 ARG B C 1
ATOM 2328 O O . ARG B 1 114 ? 8.401 19.132 67.800 1.00 12.27 111 ARG B O 1
ATOM 2336 N N . VAL B 1 115 ? 6.652 18.538 69.049 1.00 11.53 112 VAL B N 1
ATOM 2337 C CA . VAL B 1 115 ? 6.825 17.129 68.704 1.00 10.88 112 VAL B CA 1
ATOM 2338 C C . VAL B 1 115 ? 6.480 16.869 67.211 1.00 11.62 112 VAL B C 1
ATOM 2339 O O . VAL B 1 115 ? 7.307 16.373 66.458 1.00 11.56 112 VAL B O 1
ATOM 2343 N N . PHE B 1 116 ? 5.273 17.246 66.790 1.00 11.93 113 PHE B N 1
ATOM 2344 C CA . PHE B 1 116 ? 4.822 17.059 65.403 1.00 12.92 113 PHE B CA 1
ATOM 2345 C C . PHE B 1 116 ? 5.832 17.586 64.426 1.00 14.26 113 PHE B C 1
ATOM 2346 O O . PHE B 1 116 ? 6.103 17.021 63.369 1.00 15.62 113 PHE B O 1
ATOM 2354 N N . ASP B 1 117 ? 6.396 18.688 64.831 1.00 14.99 114 ASP B N 1
ATOM 2355 C CA . ASP B 1 117 ? 7.163 19.538 63.997 1.00 17.16 114 ASP B CA 1
ATOM 2356 C C . ASP B 1 117 ? 8.571 18.946 63.835 1.00 16.92 114 ASP B C 1
ATOM 2357 O O . ASP B 1 117 ? 9.121 18.917 62.710 1.00 17.65 114 ASP B O 1
ATOM 2362 N N . LEU B 1 118 ? 9.125 18.432 64.940 1.00 14.77 115 LEU B N 1
ATOM 2363 C CA . LEU B 1 118 ? 10.417 17.740 64.918 1.00 14.93 115 LEU B CA 1
ATOM 2364 C C . LEU B 1 118 ? 10.321 16.316 64.349 1.00 14.23 115 LEU B C 1
ATOM 2365 O O . LEU B 1 118 ? 11.202 15.867 63.609 1.00 14.42 115 LEU B O 1
ATOM 2370 N N . TYR B 1 119 ? 9.231 15.626 64.684 1.00 12.81 116 TYR B N 1
ATOM 2371 C CA . TYR B 1 119 ? 9.008 14.277 64.214 1.00 11.89 116 TYR B CA 1
ATOM 2372 C C . TYR B 1 119 ? 8.906 14.255 62.710 1.00 13.36 116 TYR B C 1
ATOM 2373 O O . TYR B 1 119 ? 9.485 13.379 62.054 1.00 14.35 116 TYR B O 1
ATOM 2382 N N . PHE B 1 120 ? 8.190 15.233 62.165 1.00 13.71 117 PHE B N 1
ATOM 2383 C CA . PHE B 1 120 ? 7.913 15.271 60.732 1.00 14.48 117 PHE B CA 1
ATOM 2384 C C . PHE B 1 120 ? 8.911 16.067 59.921 1.00 16.29 117 PHE B C 1
ATOM 2385 O O . PHE B 1 120 ? 8.703 16.319 58.731 1.00 18.43 117 PHE B O 1
ATOM 2393 N N . SER B 1 121 ? 10.010 16.450 60.569 1.00 16.20 118 SER B N 1
ATOM 2394 C CA . SER B 1 121 ? 11.209 16.873 59.856 1.00 17.82 118 SER B CA 1
ATOM 2395 C C . SER B 1 121 ? 12.366 15.905 60.146 1.00 17.84 118 SER B C 1
ATOM 2396 O O . SER B 1 121 ? 13.547 16.226 59.933 1.00 19.44 118 SER B O 1
ATOM 2399 N N . ASP B 1 122 ? 12.022 14.707 60.615 1.00 16.78 119 ASP B N 1
ATOM 2400 C CA . ASP B 1 122 ? 12.983 13.603 60.707 1.00 17.40 119 ASP B CA 1
ATOM 2401 C C . ASP B 1 122 ? 14.019 13.884 61.787 1.00 17.72 119 ASP B C 1
ATOM 2402 O O . ASP B 1 122 ? 15.194 13.566 61.631 1.00 19.83 119 ASP B O 1
ATOM 2407 N N . ARG B 1 123 ? 13.589 14.488 62.886 1.00 16.83 120 ARG B N 1
ATOM 2408 C CA . ARG B 1 123 ? 14.541 14.987 63.863 1.00 17.96 120 ARG B CA 1
ATOM 2409 C C . ARG B 1 123 ? 14.285 14.577 65.295 1.00 16.57 120 ARG B C 1
ATOM 2410 O O . ARG B 1 123 ? 14.969 15.053 66.190 1.00 17.81 120 ARG B O 1
ATOM 2418 N N . LEU B 1 124 ? 13.317 13.703 65.522 1.00 15.03 121 LEU B N 1
ATOM 2419 C CA . LEU B 1 124 ? 12.977 13.312 66.883 1.00 14.21 121 LEU B CA 1
ATOM 2420 C C . LEU B 1 124 ? 12.451 11.900 66.921 1.00 13.83 121 LEU B C 1
ATOM 2421 O O . LEU B 1 124 ? 11.472 11.578 66.252 1.00 13.50 121 LEU B O 1
ATOM 2426 N N . ASP B 1 125 ? 13.098 11.058 67.713 1.00 15.05 122 ASP B N 1
ATOM 2427 C CA . ASP B 1 125 ? 12.553 9.735 68.043 1.00 14.76 122 ASP B CA 1
ATOM 2428 C C . ASP B 1 125 ? 11.585 9.916 69.207 1.00 13.54 122 ASP B C 1
ATOM 2429 O O . ASP B 1 125 ? 11.995 10.073 70.340 1.00 13.94 122 ASP B O 1
ATOM 2434 N N . THR B 1 126 ? 10.291 9.871 68.918 1.00 13.27 123 THR B N 1
ATOM 2435 C CA . THR B 1 126 ? 9.261 10.108 69.942 1.00 12.84 123 THR B CA 1
ATOM 2436 C C . THR B 1 126 ? 9.051 8.935 70.893 1.00 13.72 123 THR B C 1
ATOM 2437 O O . THR B 1 126 ? 8.273 9.051 71.849 1.00 13.03 123 THR B O 1
ATOM 2441 N N . ALA B 1 127 ? 9.704 7.800 70.603 1.00 14.75 124 ALA B N 1
ATOM 2442 C CA . ALA B 1 127 ? 9.718 6.662 71.537 1.00 15.68 124 ALA B CA 1
ATOM 2443 C C . ALA B 1 127 ? 10.793 6.796 72.605 1.00 16.68 124 ALA B C 1
ATOM 2444 O O . ALA B 1 127 ? 10.737 6.103 73.613 1.00 18.29 124 ALA B O 1
ATOM 2446 N N . SER B 1 128 ? 11.764 7.682 72.395 1.00 16.69 125 SER B N 1
ATOM 2447 C CA . SER B 1 128 ? 12.900 7.766 73.296 1.00 17.16 125 SER B CA 1
ATOM 2448 C C . SER B 1 128 ? 12.672 8.793 74.403 1.00 17.32 125 SER B C 1
ATOM 2449 O O . SER B 1 128 ? 12.553 9.988 74.112 1.00 17.54 125 SER B O 1
ATOM 2452 N N . PRO B 1 129 ? 12.613 8.338 75.674 1.00 17.38 126 PRO B N 1
ATOM 2453 C CA . PRO B 1 129 ? 12.486 9.250 76.801 1.00 17.80 126 PRO B CA 1
ATOM 2454 C C . PRO B 1 129 ? 13.528 10.348 76.761 1.00 19.19 126 PRO B C 1
ATOM 2455 O O . PRO B 1 129 ? 13.190 11.505 76.928 1.00 18.56 126 PRO B O 1
ATOM 2459 N N . GLU B 1 130 ? 14.787 9.965 76.533 1.00 21.32 127 GLU B N 1
ATOM 2460 C CA . GLU B 1 130 ? 15.940 10.869 76.484 1.00 23.12 127 GLU B CA 1
ATOM 2461 C C . GLU B 1 130 ? 15.792 11.942 75.405 1.00 21.95 127 GLU B C 1
ATOM 2462 O O . GLU B 1 130 ? 15.990 13.133 75.681 1.00 22.62 127 GLU B O 1
ATOM 2468 N N . ALA B 1 131 ? 15.455 11.517 74.186 1.00 20.20 128 ALA B N 1
ATOM 2469 C CA . ALA B 1 131 ? 15.299 12.431 73.045 1.00 19.55 128 ALA B CA 1
ATOM 2470 C C . ALA B 1 131 ? 14.136 13.404 73.261 1.00 18.37 128 ALA B C 1
ATOM 2471 O O . ALA B 1 131 ? 14.260 14.612 72.971 1.00 19.15 128 ALA B O 1
ATOM 2473 N N . VAL B 1 132 ? 13.021 12.872 73.783 1.00 16.37 129 VAL B N 1
ATOM 2474 C CA . VAL B 1 132 ? 11.828 13.660 74.046 1.00 14.90 129 VAL B CA 1
ATOM 2475 C C . VAL B 1 132 ? 12.113 14.682 75.118 1.00 16.27 129 VAL B C 1
ATOM 2476 O O . VAL B 1 132 ? 11.638 15.822 75.016 1.00 16.57 129 VAL B O 1
ATOM 2480 N N . SER B 1 133 ? 12.903 14.286 76.125 1.00 17.24 130 SER B N 1
ATOM 2481 C CA A SER B 1 133 ? 13.229 15.133 77.275 0.50 18.50 130 SER B CA 1
ATOM 2482 C CA B SER B 1 133 ? 13.180 15.170 77.253 0.50 18.83 130 SER B CA 1
ATOM 2483 C C . SER B 1 133 ? 14.107 16.324 76.913 1.00 20.03 130 SER B C 1
ATOM 2484 O O . SER B 1 133 ? 14.240 17.253 77.691 1.00 20.95 130 SER B O 1
ATOM 2489 N N . ARG B 1 134 ? 14.737 16.261 75.749 1.00 20.68 131 ARG B N 1
ATOM 2490 C CA . ARG B 1 134 ? 15.536 17.379 75.267 1.00 22.87 131 ARG B CA 1
ATOM 2491 C C . ARG B 1 134 ? 14.613 18.523 74.762 1.00 22.13 131 ARG B C 1
ATOM 2492 O O . ARG B 1 134 ? 15.080 19.629 74.490 1.00 23.34 131 ARG B O 1
ATOM 2500 N N . LEU B 1 135 ? 13.312 18.244 74.654 1.00 20.41 132 LEU B N 1
ATOM 2501 C CA . LEU B 1 135 ? 12.326 19.243 74.242 1.00 20.14 132 LEU B CA 1
ATOM 2502 C C . LEU B 1 135 ? 11.870 20.111 75.405 1.00 21.15 132 LEU B C 1
ATOM 2503 O O . LEU B 1 135 ? 11.371 21.207 75.197 1.00 21.87 132 LEU B O 1
ATOM 2508 N N . GLY B 1 136 ? 12.060 19.631 76.625 1.00 21.98 133 GLY B N 1
ATOM 2509 C CA . GLY B 1 136 ? 11.568 20.318 77.806 1.00 23.41 133 GLY B CA 1
ATOM 2510 C C . GLY B 1 136 ? 11.926 21.790 78.011 1.00 25.42 133 GLY B C 1
ATOM 2511 O O . GLY B 1 136 ? 11.083 22.558 78.465 1.00 24.52 133 GLY B O 1
ATOM 2512 N N . PRO B 1 137 ? 13.179 22.192 77.705 1.00 27.77 134 PRO B N 1
ATOM 2513 C CA . PRO B 1 137 ? 13.612 23.499 78.249 1.00 30.52 134 PRO B CA 1
ATOM 2514 C C . PRO B 1 137 ? 13.679 24.679 77.288 1.00 31.73 134 PRO B C 1
ATOM 2515 O O . PRO B 1 137 ? 13.488 25.873 77.020 1.00 33.08 134 PRO B O 1
ATOM 2519 N N . GLU B 1 138 ? 12.473 24.268 76.980 1.00 29.85 135 GLU B N 1
ATOM 2520 C CA . GLU B 1 138 ? 11.826 24.892 75.855 1.00 29.60 135 GLU B CA 1
ATOM 2521 C C . GLU B 1 138 ? 10.419 25.284 76.233 1.00 28.65 135 GLU B C 1
ATOM 2522 O O . GLU B 1 138 ? 9.816 26.184 75.668 1.00 28.49 135 GLU B O 1
ATOM 2528 N N . VAL B 1 139 ? 9.925 24.587 77.230 1.00 27.88 136 VAL B N 1
ATOM 2529 C CA . VAL B 1 139 ? 8.720 24.935 77.901 1.00 27.94 136 VAL B CA 1
ATOM 2530 C C . VAL B 1 139 ? 9.155 25.248 79.349 1.00 29.63 136 VAL B C 1
ATOM 2531 O O . VAL B 1 139 ? 8.396 25.121 80.314 1.00 30.31 136 VAL B O 1
ATOM 2535 N N . GLY B 1 140 ? 10.408 25.653 79.489 1.00 31.07 137 GLY B N 1
ATOM 2536 C CA . GLY B 1 140 ? 10.957 25.993 80.791 1.00 33.68 137 GLY B CA 1
ATOM 2537 C C . GLY B 1 140 ? 10.989 24.837 81.767 1.00 33.87 137 GLY B C 1
ATOM 2538 O O . GLY B 1 140 ? 10.819 25.020 82.973 1.00 35.65 137 GLY B O 1
ATOM 2539 N N . LEU B 1 141 ? 11.205 23.640 81.242 1.00 32.49 138 LEU B N 1
ATOM 2540 C CA . LEU B 1 141 ? 11.267 22.448 82.067 1.00 32.63 138 LEU B CA 1
ATOM 2541 C C . LEU B 1 141 ? 12.627 21.782 81.924 1.00 33.43 138 LEU B C 1
ATOM 2542 O O . LEU B 1 141 ? 13.174 21.658 80.831 1.00 32.33 138 LEU B O 1
ATOM 2547 N N . GLU B 1 142 ? 13.181 21.386 83.057 1.00 35.82 139 GLU B N 1
ATOM 2548 C CA . GLU B 1 142 ? 14.459 20.710 83.108 1.00 37.98 139 GLU B CA 1
ATOM 2549 C C . GLU B 1 142 ? 14.301 19.295 82.549 1.00 35.99 139 GLU B C 1
ATOM 2550 O O . GLU B 1 142 ? 13.335 18.615 82.908 1.00 35.33 139 GLU B O 1
ATOM 2556 N N . PRO B 1 143 ? 15.222 18.852 81.657 1.00 35.52 140 PRO B N 1
ATOM 2557 C CA . PRO B 1 143 ? 15.173 17.466 81.186 1.00 34.33 140 PRO B CA 1
ATOM 2558 C C . PRO B 1 143 ? 14.962 16.482 82.337 1.00 35.03 140 PRO B C 1
ATOM 2559 O O . PRO B 1 143 ? 13.977 15.734 82.315 1.00 33.71 140 PRO B O 1
ATOM 2563 N N . GLU B 1 144 ? 15.852 16.522 83.333 1.00 37.48 141 GLU B N 1
ATOM 2564 C CA . GLU B 1 144 ? 15.767 15.695 84.545 1.00 39.01 141 GLU B CA 1
ATOM 2565 C C . GLU B 1 144 ? 14.352 15.484 85.054 1.00 37.37 141 GLU B C 1
ATOM 2566 O O . GLU B 1 144 ? 13.903 14.336 85.205 1.00 36.65 141 GLU B O 1
ATOM 2572 N N . ALA B 1 145 ? 13.666 16.596 85.324 1.00 36.38 142 ALA B N 1
ATOM 2573 C CA . ALA B 1 145 ? 12.312 16.562 85.855 1.00 34.81 142 ALA B CA 1
ATOM 2574 C C . ALA B 1 145 ? 11.331 15.898 84.878 1.00 31.28 142 ALA B C 1
ATOM 2575 O O . ALA B 1 145 ? 10.585 15.008 85.276 1.00 31.22 142 ALA B O 1
ATOM 2577 N N . LEU B 1 146 ? 11.343 16.296 83.610 1.00 28.81 143 LEU B N 1
ATOM 2578 C CA . LEU B 1 146 ? 10.479 15.635 82.617 1.00 26.03 143 LEU B CA 1
ATOM 2579 C C . LEU B 1 146 ? 10.764 14.127 82.609 1.00 26.11 143 LEU B C 1
ATOM 2580 O O . LEU B 1 146 ? 9.838 13.318 82.766 1.00 25.41 143 LEU B O 1
ATOM 2585 N N . LEU B 1 147 ? 12.045 13.768 82.471 1.00 27.26 144 LEU B N 1
ATOM 2586 C CA . LEU B 1 147 ? 12.495 12.375 82.565 1.00 27.78 144 LEU B CA 1
ATOM 2587 C C . LEU B 1 147 ? 11.974 11.645 83.797 1.00 29.33 144 LEU B C 1
ATOM 2588 O O . LEU B 1 147 ? 11.465 10.531 83.681 1.00 29.36 144 LEU B O 1
ATOM 2593 N N . ALA B 1 148 ? 12.090 12.264 84.965 1.00 31.64 145 ALA B N 1
ATOM 2594 C CA . ALA B 1 148 ? 11.585 11.659 86.200 1.00 34.15 145 ALA B CA 1
ATOM 2595 C C . ALA B 1 148 ? 10.068 11.442 86.132 1.00 33.11 145 ALA B C 1
ATOM 2596 O O . ALA B 1 148 ? 9.582 10.337 86.427 1.00 33.72 145 ALA B O 1
ATOM 2598 N N . GLY B 1 149 ? 9.344 12.489 85.713 1.00 31.84 146 GLY B N 1
ATOM 2599 C CA . GLY B 1 149 ? 7.882 12.475 85.625 1.00 30.76 146 GLY B CA 1
ATOM 2600 C C . GLY B 1 149 ? 7.295 11.373 84.746 1.00 29.36 146 GLY B C 1
ATOM 2601 O O . GLY B 1 149 ? 6.383 10.655 85.172 1.00 30.06 146 GLY B O 1
ATOM 2602 N N . ILE B 1 150 ? 7.810 11.218 83.530 1.00 27.12 147 ILE B N 1
ATOM 2603 C CA . ILE B 1 150 ? 7.368 10.110 82.686 1.00 25.73 147 ILE B CA 1
ATOM 2604 C C . ILE B 1 150 ? 7.828 8.723 83.157 1.00 27.36 147 ILE B C 1
ATOM 2605 O O . ILE B 1 150 ? 7.303 7.701 82.690 1.00 27.05 147 ILE B O 1
ATOM 2610 N N . ALA B 1 151 ? 8.806 8.684 84.067 1.00 29.45 148 ALA B N 1
ATOM 2611 C CA . ALA B 1 151 ? 9.197 7.433 84.720 1.00 30.84 148 ALA B CA 1
ATOM 2612 C C . ALA B 1 151 ? 8.457 7.257 86.036 1.00 32.51 148 ALA B C 1
ATOM 2613 O O . ALA B 1 151 ? 8.750 6.332 86.791 1.00 34.86 148 ALA B O 1
ATOM 2615 N N . ASP B 1 152 ? 7.495 8.138 86.304 1.00 34.65 149 ASP B N 1
ATOM 2616 C CA . ASP B 1 152 ? 6.678 8.053 87.513 1.00 36.47 149 ASP B CA 1
ATOM 2617 C C . ASP B 1 152 ? 5.418 7.213 87.297 1.00 35.52 149 ASP B C 1
ATOM 2618 O O . ASP B 1 152 ? 4.691 7.429 86.313 1.00 34.26 149 ASP B O 1
ATOM 2623 N N . PRO B 1 153 ? 5.161 6.248 88.210 1.00 36.70 150 PRO B N 1
ATOM 2624 C CA . PRO B 1 153 ? 4.047 5.293 88.101 1.00 36.38 150 PRO B CA 1
ATOM 2625 C C . PRO B 1 153 ? 2.661 5.936 88.037 1.00 35.96 150 PRO B C 1
ATOM 2626 O O . PRO B 1 153 ? 1.801 5.458 87.282 1.00 35.32 150 PRO B O 1
ATOM 2630 N N . ALA B 1 154 ? 2.452 7.001 88.810 1.00 36.34 151 ALA B N 1
ATOM 2631 C CA . ALA B 1 154 ? 1.160 7.694 88.851 1.00 35.94 151 ALA B CA 1
ATOM 2632 C C . ALA B 1 154 ? 0.791 8.353 87.516 1.00 32.54 151 ALA B C 1
ATOM 2633 O O . ALA B 1 154 ? -0.382 8.370 87.133 1.00 32.00 151 ALA B O 1
ATOM 2635 N N . LEU B 1 155 ? 1.791 8.904 86.827 1.00 30.27 152 LEU B N 1
ATOM 2636 C CA A LEU B 1 155 ? 1.571 9.475 85.505 0.50 27.75 152 LEU B CA 1
ATOM 2637 C CA B LEU B 1 155 ? 1.605 9.474 85.494 0.50 27.69 152 LEU B CA 1
ATOM 2638 C C . LEU B 1 155 ? 1.326 8.380 84.461 1.00 25.91 152 LEU B C 1
ATOM 2639 O O . LEU B 1 155 ? 0.484 8.543 83.576 1.00 23.99 152 LEU B O 1
ATOM 2648 N N . LYS B 1 156 ? 2.057 7.270 84.572 1.00 26.17 153 LYS B N 1
ATOM 2649 C CA . LYS B 1 156 ? 1.867 6.133 83.671 1.00 25.49 153 LYS B CA 1
ATOM 2650 C C . LYS B 1 156 ? 0.446 5.577 83.779 1.00 26.34 153 LYS B C 1
ATOM 2651 O O . LYS B 1 156 ? -0.173 5.216 82.769 1.00 24.55 153 LYS B O 1
ATOM 2657 N N . GLU B 1 157 ? -0.072 5.533 85.005 1.00 29.07 154 GLU B N 1
ATOM 2658 C CA . GLU B 1 157 ? -1.475 5.187 85.235 1.00 31.46 154 GLU B CA 1
ATOM 2659 C C . GLU B 1 157 ? -2.418 6.259 84.667 1.00 30.48 154 GLU B C 1
ATOM 2660 O O . GLU B 1 157 ? -3.447 5.927 84.074 1.00 30.90 154 GLU B O 1
ATOM 2666 N N . THR B 1 158 ? -2.056 7.533 84.817 1.00 29.76 155 THR B N 1
ATOM 2667 C CA . THR B 1 158 ? -2.853 8.636 84.260 1.00 28.65 155 THR B CA 1
ATOM 2668 C C . THR B 1 158 ? -3.007 8.562 82.727 1.00 26.16 155 THR B C 1
ATOM 2669 O O . THR B 1 158 ? -4.122 8.694 82.201 1.00 25.87 155 THR B O 1
ATOM 2673 N N . VAL B 1 159 ? -1.899 8.357 82.018 1.00 24.16 156 VAL B N 1
ATOM 2674 C CA . VAL B 1 159 ? -1.942 8.301 80.556 1.00 22.17 156 VAL B CA 1
ATOM 2675 C C . VAL B 1 159 ? -2.767 7.109 80.086 1.00 22.36 156 VAL B C 1
ATOM 2676 O O . VAL B 1 159 ? -3.491 7.207 79.092 1.00 21.59 156 VAL B O 1
ATOM 2680 N N A ARG B 1 160 ? -2.655 5.986 80.795 0.50 23.82 157 ARG B N 1
ATOM 2681 N N B ARG B 1 160 ? -2.655 6.004 80.821 0.50 23.73 157 ARG B N 1
ATOM 2682 C CA A ARG B 1 160 ? -3.416 4.787 80.449 0.50 24.79 157 ARG B CA 1
ATOM 2683 C CA B ARG B 1 160 ? -3.382 4.772 80.540 0.50 24.67 157 ARG B CA 1
ATOM 2684 C C A ARG B 1 160 ? -4.922 5.027 80.570 0.50 25.88 157 ARG B C 1
ATOM 2685 C C B ARG B 1 160 ? -4.894 5.003 80.599 0.50 25.80 157 ARG B C 1
ATOM 2686 O O A ARG B 1 160 ? -5.689 4.604 79.703 0.50 25.63 157 ARG B O 1
ATOM 2687 O O B ARG B 1 160 ? -5.633 4.555 79.720 0.50 25.56 157 ARG B O 1
ATOM 2702 N N . LYS B 1 161 ? -5.334 5.720 81.630 1.00 27.16 158 LYS B N 1
ATOM 2703 C CA . LYS B 1 161 ? -6.744 6.064 81.816 1.00 29.45 158 LYS B CA 1
ATOM 2704 C C . LYS B 1 161 ? -7.267 7.000 80.725 1.00 27.73 158 LYS B C 1
ATOM 2705 O O . LYS B 1 161 ? -8.378 6.817 80.246 1.00 28.32 158 LYS B O 1
ATOM 2711 N N . ILE B 1 162 ? -6.466 7.993 80.343 1.00 26.55 159 ILE B N 1
ATOM 2712 C CA . ILE B 1 162 ? -6.805 8.902 79.249 1.00 25.50 159 ILE B CA 1
ATOM 2713 C C . ILE B 1 162 ? -7.289 8.127 78.021 1.00 25.46 159 ILE B C 1
ATOM 2714 O O . ILE B 1 162 ? -8.405 8.351 77.554 1.00 25.96 159 ILE B O 1
ATOM 2719 N N . GLY B 1 163 ? -6.468 7.207 77.522 1.00 25.20 160 GLY B N 1
ATOM 2720 C CA . GLY B 1 163 ? -6.820 6.394 76.355 1.00 25.98 160 GLY B CA 1
ATOM 2721 C C . GLY B 1 163 ? -7.992 5.433 76.541 1.00 28.61 160 GLY B C 1
ATOM 2722 O O . GLY B 1 163 ? -8.766 5.202 75.613 1.00 28.67 160 GLY B O 1
ATOM 2723 N N . GLU B 1 164 ? -8.124 4.864 77.735 1.00 31.20 161 GLU B N 1
ATOM 2724 C CA . GLU B 1 164 ? -9.254 3.996 78.042 1.00 34.66 161 GLU B CA 1
ATOM 2725 C C . GLU B 1 164 ? -10.545 4.797 78.103 1.00 35.38 161 GLU B C 1
ATOM 2726 O O . GLU B 1 164 ? -11.591 4.333 77.667 1.00 36.74 161 GLU B O 1
ATOM 2732 N N . ASP B 1 165 ? -10.467 6.012 78.630 1.00 35.09 162 ASP B N 1
ATOM 2733 C CA . ASP B 1 165 ? -11.613 6.896 78.611 1.00 36.29 162 ASP B CA 1
ATOM 2734 C C . ASP B 1 165 ? -11.980 7.284 77.180 1.00 34.27 162 ASP B C 1
ATOM 2735 O O . ASP B 1 165 ? -13.157 7.414 76.860 1.00 35.58 162 ASP B O 1
ATOM 2740 N N . ALA B 1 166 ? -10.975 7.413 76.318 1.00 31.99 163 ALA B N 1
ATOM 2741 C CA . ALA B 1 166 ? -11.181 7.674 74.891 1.00 30.46 163 ALA B CA 1
ATOM 2742 C C . ALA B 1 166 ? -11.971 6.575 74.193 1.00 31.64 163 ALA B C 1
ATOM 2743 O O . ALA B 1 166 ? -12.948 6.862 73.490 1.00 31.92 163 ALA B O 1
ATOM 2745 N N . VAL B 1 167 ? -11.534 5.326 74.373 1.00 32.73 164 VAL B N 1
ATOM 2746 C CA . VAL B 1 167 ? -12.273 4.154 73.881 1.00 34.75 164 VAL B CA 1
ATOM 2747 C C . VAL B 1 167 ? -13.730 4.265 74.321 1.00 36.56 164 VAL B C 1
ATOM 2748 O O . VAL B 1 167 ? -14.635 4.250 73.484 1.00 36.86 164 VAL B O 1
ATOM 2752 N N . ALA B 1 168 ? -13.925 4.426 75.631 1.00 37.83 165 ALA B N 1
ATOM 2753 C CA . ALA B 1 168 ? -15.243 4.419 76.261 1.00 40.86 165 ALA B CA 1
ATOM 2754 C C . ALA B 1 168 ? -16.178 5.502 75.731 1.00 40.06 165 ALA B C 1
ATOM 2755 O O . ALA B 1 168 ? -17.396 5.390 75.862 1.00 42.69 165 ALA B O 1
ATOM 2757 N N . ARG B 1 169 ? -15.602 6.536 75.129 1.00 37.08 166 ARG B N 1
ATOM 2758 C CA . ARG B 1 169 ? -16.372 7.647 74.589 1.00 36.33 166 ARG B CA 1
ATOM 2759 C C . ARG B 1 169 ? -16.448 7.627 73.054 1.00 34.53 166 ARG B C 1
ATOM 2760 O O . ARG B 1 169 ? -16.807 8.629 72.421 1.00 33.31 166 ARG B O 1
ATOM 2768 N N . GLY B 1 170 ? -16.112 6.481 72.465 1.00 34.30 167 GLY B N 1
ATOM 2769 C CA . GLY B 1 170 ? -16.261 6.280 71.022 1.00 32.83 167 GLY B CA 1
ATOM 2770 C C . GLY B 1 170 ? -15.153 6.846 70.158 1.00 29.82 167 GLY B C 1
ATOM 2771 O O . GLY B 1 170 ? -15.240 6.797 68.926 1.00 29.35 167 GLY B O 1
ATOM 2772 N N . ILE B 1 171 ? -14.106 7.361 70.807 1.00 27.68 168 ILE B N 1
ATOM 2773 C CA . ILE B 1 171 ? -12.989 8.000 70.124 1.00 24.70 168 ILE B CA 1
ATOM 2774 C C . ILE B 1 171 ? -12.046 6.938 69.583 1.00 24.31 168 ILE B C 1
ATOM 2775 O O . ILE B 1 171 ? -11.541 6.118 70.347 1.00 24.63 168 ILE B O 1
ATOM 2780 N N . PHE B 1 172 ? -11.846 6.953 68.264 1.00 23.18 169 PHE B N 1
ATOM 2781 C CA . PHE B 1 172 ? -10.860 6.099 67.591 1.00 23.53 169 PHE B CA 1
ATOM 2782 C C . PHE B 1 172 ? -10.122 6.892 66.496 1.00 22.71 169 PHE B C 1
ATOM 2783 O O . PHE B 1 172 ? -10.495 8.026 66.192 1.00 22.90 169 PHE B O 1
ATOM 2791 N N . GLY B 1 173 ? -9.074 6.314 65.921 1.00 22.56 170 GLY B N 1
ATOM 2792 C CA . GLY B 1 173 ? -8.300 6.989 64.870 1.00 21.72 170 GLY B CA 1
ATOM 2793 C C . GLY B 1 173 ? -7.644 8.338 65.184 1.00 19.53 170 GLY B C 1
ATOM 2794 O O . GLY B 1 173 ? -7.776 8.887 66.274 1.00 18.74 170 GLY B O 1
ATOM 2795 N N . SER B 1 174 ? -6.943 8.874 64.196 1.00 19.00 171 SER B N 1
ATOM 2796 C CA . SER B 1 174 ? -6.241 10.138 64.323 1.00 17.01 171 SER B CA 1
ATOM 2797 C C . SER B 1 174 ? -6.237 10.803 62.941 1.00 17.19 171 SER B C 1
ATOM 2798 O O . SER B 1 174 ? -5.927 10.145 61.957 1.00 18.06 171 SER B O 1
ATOM 2801 N N . PRO B 1 175 ? -6.607 12.098 62.851 1.00 16.12 172 PRO B N 1
ATOM 2802 C CA . PRO B 1 175 ? -7.118 12.951 63.907 1.00 14.40 172 PRO B CA 1
ATOM 2803 C C . PRO B 1 175 ? -8.600 12.712 64.084 1.00 14.48 172 PRO B C 1
ATOM 2804 O O . PRO B 1 175 ? -9.306 12.398 63.116 1.00 14.46 172 PRO B O 1
ATOM 2808 N N . PHE B 1 176 ? -9.044 12.828 65.336 1.00 14.13 173 PHE B N 1
ATOM 2809 C CA . PHE B 1 176 ? -10.429 12.685 65.697 1.00 14.80 173 PHE B CA 1
ATOM 2810 C C . PHE B 1 176 ? -10.799 13.934 66.495 1.00 14.90 173 PHE B C 1
ATOM 2811 O O . PHE B 1 176 ? -10.095 14.307 67.431 1.00 15.16 173 PHE B O 1
ATOM 2819 N N . PHE B 1 177 ? -11.879 14.587 66.080 1.00 15.43 174 PHE B N 1
ATOM 2820 C CA . PHE B 1 177 ? -12.356 15.812 66.691 1.00 15.99 174 PHE B CA 1
ATOM 2821 C C . PHE B 1 177 ? -13.714 15.597 67.335 1.00 16.79 174 PHE B C 1
ATOM 2822 O O . PHE B 1 177 ? -14.599 14.939 66.771 1.00 16.69 174 PHE B O 1
ATOM 2830 N N . LEU B 1 178 ? -13.880 16.177 68.516 1.00 17.50 175 LEU B N 1
ATOM 2831 C CA . LEU B 1 178 ? -15.133 16.071 69.217 1.00 18.80 175 LEU B CA 1
ATOM 2832 C C . LEU B 1 178 ? -15.570 17.473 69.599 1.00 19.37 175 LEU B C 1
ATOM 2833 O O . LEU B 1 178 ? -14.907 18.113 70.401 1.00 19.63 175 LEU B O 1
ATOM 2838 N N . VAL B 1 179 ? -16.653 17.962 68.993 1.00 19.86 176 VAL B N 1
ATOM 2839 C CA . VAL B 1 179 ? -17.184 19.293 69.342 1.00 20.98 176 VAL B CA 1
ATOM 2840 C C . VAL B 1 179 ? -18.651 19.230 69.751 1.00 22.39 176 VAL B C 1
ATOM 2841 O O . VAL B 1 179 ? -19.489 18.774 68.985 1.00 22.47 176 VAL B O 1
ATOM 2845 N N . ASP B 1 180 ? -18.949 19.690 70.960 1.00 24.36 177 ASP B N 1
ATOM 2846 C CA . ASP B 1 180 ? -20.309 19.646 71.497 1.00 26.76 177 ASP B CA 1
ATOM 2847 C C . ASP B 1 180 ? -20.905 18.239 71.283 1.00 26.62 177 ASP B C 1
ATOM 2848 O O . ASP B 1 180 ? -22.075 18.079 70.908 1.00 27.52 177 ASP B O 1
ATOM 2853 N N . ASP B 1 181 ? -20.065 17.226 71.513 1.00 25.46 178 ASP B N 1
ATOM 2854 C CA . ASP B 1 181 ? -20.454 15.810 71.427 1.00 25.53 178 ASP B CA 1
ATOM 2855 C C . ASP B 1 181 ? -20.675 15.289 70.007 1.00 23.72 178 ASP B C 1
ATOM 2856 O O . ASP B 1 181 ? -21.108 14.158 69.837 1.00 24.46 178 ASP B O 1
ATOM 2861 N N . GLU B 1 182 ? -20.386 16.106 68.999 1.00 21.55 179 GLU B N 1
ATOM 2862 C CA . GLU B 1 182 ? -20.422 15.643 67.615 1.00 20.33 179 GLU B CA 1
ATOM 2863 C C . GLU B 1 182 ? -19.015 15.255 67.148 1.00 17.87 179 GLU B C 1
ATOM 2864 O O . GLU B 1 182 ? -18.120 16.098 67.118 1.00 16.71 179 GLU B O 1
ATOM 2870 N N . PRO B 1 183 ? -18.819 13.966 66.814 1.00 17.28 180 PRO B N 1
ATOM 2871 C CA . PRO B 1 183 ? -17.518 13.433 66.405 1.00 15.79 180 PRO B CA 1
ATOM 2872 C C . PRO B 1 183 ? -17.220 13.675 64.934 1.00 15.28 180 PRO B C 1
ATOM 2873 O O . PRO B 1 183 ? -18.099 13.501 64.097 1.00 15.71 180 PRO B O 1
ATOM 2877 N N . PHE B 1 184 ? -15.981 14.061 64.633 1.00 14.75 181 PHE B N 1
ATOM 2878 C CA . PHE B 1 184 ? -15.502 14.202 63.256 1.00 15.23 181 PHE B CA 1
ATOM 2879 C C . PHE B 1 184 ? -14.143 13.540 63.157 1.00 15.54 181 PHE B C 1
ATOM 2880 O O . PHE B 1 184 ? -13.167 14.027 63.746 1.00 15.30 181 PHE B O 1
ATOM 2888 N N . TRP B 1 185 ? -14.091 12.426 62.424 1.00 16.40 182 TRP B N 1
ATOM 2889 C CA . TRP B 1 185 ? -12.854 11.683 62.201 1.00 16.37 182 TRP B CA 1
ATOM 2890 C C . TRP B 1 185 ? -12.225 12.021 60.848 1.00 17.66 182 TRP B C 1
ATOM 2891 O O . TRP B 1 185 ? -12.838 11.833 59.796 1.00 18.65 182 TRP B O 1
ATOM 2902 N N . GLY B 1 186 ? -10.988 12.510 60.890 1.00 18.13 183 GLY B N 1
ATOM 2903 C CA . GLY B 1 186 ? -10.222 12.788 59.692 1.00 20.04 183 GLY B CA 1
ATOM 2904 C C . GLY B 1 186 ? -9.765 14.223 59.502 1.00 20.82 183 GLY B C 1
ATOM 2905 O O . GLY B 1 186 ? -10.426 15.176 59.932 1.00 20.22 183 GLY B O 1
ATOM 2906 N N . TRP B 1 187 ? -8.615 14.361 58.852 1.00 22.43 184 TRP B N 1
ATOM 2907 C CA . TRP B 1 187 ? -8.097 15.648 58.420 1.00 24.05 184 TRP B CA 1
ATOM 2908 C C . TRP B 1 187 ? -9.043 16.328 57.427 1.00 25.59 184 TRP B C 1
ATOM 2909 O O . TRP B 1 187 ? -9.293 17.523 57.539 1.00 25.81 184 TRP B O 1
ATOM 2920 N N . ASP B 1 188 ? -9.577 15.571 56.471 1.00 27.22 185 ASP B N 1
ATOM 2921 C CA . ASP B 1 188 ? -10.509 16.137 55.488 1.00 29.28 185 ASP B CA 1
ATOM 2922 C C . ASP B 1 188 ? -11.910 16.398 56.038 1.00 27.48 185 ASP B C 1
ATOM 2923 O O . ASP B 1 188 ? -12.806 16.743 55.284 1.00 28.44 185 ASP B O 1
ATOM 2928 N N . ARG B 1 189 ? -12.094 16.263 57.348 1.00 25.62 186 ARG B N 1
ATOM 2929 C CA . ARG B 1 189 ? -13.376 16.603 57.963 1.00 24.23 186 ARG B CA 1
ATOM 2930 C C . ARG B 1 189 ? -13.360 17.913 58.734 1.00 23.55 186 ARG B C 1
ATOM 2931 O O . ARG B 1 189 ? -14.354 18.262 59.383 1.00 22.95 186 ARG B O 1
ATOM 2947 N N . GLU B 1 191 ? -13.352 21.076 57.628 1.00 26.47 188 GLU B N 1
ATOM 2948 C CA . GLU B 1 191 ? -14.279 22.073 57.114 1.00 28.15 188 GLU B CA 1
ATOM 2949 C C . GLU B 1 191 ? -15.735 21.715 57.434 1.00 26.49 188 GLU B C 1
ATOM 2950 O O . GLU B 1 191 ? -16.546 22.601 57.710 1.00 26.81 188 GLU B O 1
ATOM 2972 N N . ALA B 1 194 ? -16.139 22.699 61.105 1.00 22.83 191 ALA B N 1
ATOM 2973 C CA . ALA B 1 194 ? -16.281 24.143 61.107 1.00 24.09 191 ALA B CA 1
ATOM 2974 C C . ALA B 1 194 ? -17.685 24.589 60.715 1.00 24.84 191 ALA B C 1
ATOM 2975 O O . ALA B 1 194 ? -18.255 25.469 61.357 1.00 26.25 191 ALA B O 1
ATOM 2977 N N A GLU B 1 195 ? -18.229 23.977 59.666 0.50 24.48 192 GLU B N 1
ATOM 2978 N N B GLU B 1 195 ? -18.236 23.984 59.663 0.50 24.65 192 GLU B N 1
ATOM 2979 C CA A GLU B 1 195 ? -19.580 24.278 59.191 0.50 24.84 192 GLU B CA 1
ATOM 2980 C CA B GLU B 1 195 ? -19.593 24.305 59.206 0.50 25.19 192 GLU B CA 1
ATOM 2981 C C A GLU B 1 195 ? -20.643 23.873 60.222 0.50 24.13 192 GLU B C 1
ATOM 2982 C C B GLU B 1 195 ? -20.646 23.884 60.238 0.50 24.30 192 GLU B C 1
ATOM 2983 O O A GLU B 1 195 ? -21.703 24.506 60.313 0.50 25.26 192 GLU B O 1
ATOM 2984 O O B GLU B 1 195 ? -21.706 24.516 60.343 0.50 25.44 192 GLU B O 1
ATOM 2995 N N . TRP B 1 196 ? -20.341 22.824 60.991 1.00 22.43 193 TRP B N 1
ATOM 2996 C CA . TRP B 1 196 ? -21.179 22.363 62.105 1.00 21.69 193 TRP B CA 1
ATOM 2997 C C . TRP B 1 196 ? -21.216 23.433 63.204 1.00 23.07 193 TRP B C 1
ATOM 2998 O O . TRP B 1 196 ? -22.270 23.788 63.721 1.00 23.96 193 TRP B O 1
ATOM 3009 N N . ILE B 1 197 ? -20.043 23.945 63.548 1.00 23.95 194 ILE B N 1
ATOM 3010 C CA . ILE B 1 197 ? -19.915 24.953 64.598 1.00 25.81 194 ILE B CA 1
ATOM 3011 C C . ILE B 1 197 ? -20.601 26.244 64.213 1.00 27.98 194 ILE B C 1
ATOM 3012 O O . ILE B 1 197 ? -21.287 26.839 65.040 1.00 29.98 194 ILE B O 1
ATOM 3017 N N . ARG B 1 198 ? -20.448 26.657 62.956 1.00 28.53 195 ARG B N 1
ATOM 3018 C CA . ARG B 1 198 ? -21.000 27.940 62.511 1.00 31.10 195 ARG B CA 1
ATOM 3019 C C . ARG B 1 198 ? -22.523 27.916 62.495 1.00 31.35 195 ARG B C 1
ATOM 3020 O O . ARG B 1 198 ? -23.154 28.850 62.968 1.00 33.92 195 ARG B O 1
ATOM 3028 N N . THR B 1 199 ? -23.095 26.831 61.978 1.00 29.75 196 THR B N 1
ATOM 3029 C CA . THR B 1 199 ? -24.549 26.675 61.829 1.00 29.66 196 THR B CA 1
ATOM 3030 C C . THR B 1 199 ? -25.234 26.197 63.096 1.00 30.12 196 THR B C 1
ATOM 3031 O O . THR B 1 199 ? -26.444 26.378 63.255 1.00 31.95 196 THR B O 1
ATOM 3035 N N . GLY B 1 200 ? -24.468 25.576 63.987 1.00 28.96 197 GLY B N 1
ATOM 3036 C CA . GLY B 1 200 ? -25.025 24.956 65.185 1.00 29.63 197 GLY B CA 1
ATOM 3037 C C . GLY B 1 200 ? -25.406 23.495 64.962 1.00 28.51 197 GLY B C 1
ATOM 3038 O O . GLY B 1 200 ? -25.851 22.819 65.889 1.00 29.51 197 GLY B O 1
ATOM 3039 N N . GLY B 1 201 ? -25.219 23.007 63.735 1.00 26.79 198 GLY B N 1
ATOM 3040 C CA . GLY B 1 201 ? -25.552 21.626 63.391 1.00 25.67 198 GLY B CA 1
ATOM 3041 C C . GLY B 1 201 ? -26.745 21.520 62.455 1.00 26.32 198 GLY B C 1
ATOM 3042 O O . GLY B 1 201 ? -27.552 22.440 62.365 1.00 27.75 198 GLY B O 1
ATOM 3043 N N . TRP B 1 202 ? -26.844 20.399 61.748 1.00 25.54 199 TRP B N 1
ATOM 3044 C CA . TRP B 1 202 ? -27.971 20.132 60.848 1.00 26.69 199 TRP B CA 1
ATOM 3045 C C . TRP B 1 202 ? -28.549 18.753 61.132 1.00 27.54 199 TRP B C 1
ATOM 3046 O O . TRP B 1 202 ? -28.006 18.003 61.941 1.00 27.10 199 TRP B O 1
ATOM 3058 N N . SER C 1 1 ? 27.565 -14.949 126.419 1.00 46.69 -2 SER C N 1
ATOM 3059 C CA . SER C 1 1 ? 26.127 -14.555 126.334 1.00 46.37 -2 SER C CA 1
ATOM 3060 C C . SER C 1 1 ? 25.871 -13.192 127.001 1.00 48.28 -2 SER C C 1
ATOM 3061 O O . SER C 1 1 ? 26.518 -12.843 127.997 1.00 50.45 -2 SER C O 1
ATOM 3063 N N . ASN C 1 2 ? 24.940 -12.426 126.426 1.00 47.29 -1 ASN C N 1
ATOM 3064 C CA . ASN C 1 2 ? 24.500 -11.141 126.976 1.00 49.03 -1 ASN C CA 1
ATOM 3065 C C . ASN C 1 2 ? 22.964 -11.069 127.012 1.00 49.22 -1 ASN C C 1
ATOM 3066 O O . ASN C 1 2 ? 22.302 -12.092 126.829 1.00 48.66 -1 ASN C O 1
ATOM 3071 N N . ALA C 1 3 ? 22.403 -9.872 127.209 1.00 50.16 0 ALA C N 1
ATOM 3072 C CA . ALA C 1 3 ? 20.943 -9.688 127.365 1.00 50.60 0 ALA C CA 1
ATOM 3073 C C . ALA C 1 3 ? 20.047 -9.980 126.131 1.00 47.80 0 ALA C C 1
ATOM 3074 O O . ALA C 1 3 ? 18.828 -10.040 126.256 1.00 48.23 0 ALA C O 1
ATOM 3084 N N . ASN C 1 5 ? 19.143 -12.377 122.457 1.00 38.91 2 ASN C N 1
ATOM 3085 C CA . ASN C 1 5 ? 19.342 -13.632 121.711 1.00 36.70 2 ASN C CA 1
ATOM 3086 C C . ASN C 1 5 ? 20.594 -13.573 120.828 1.00 34.69 2 ASN C C 1
ATOM 3087 O O . ASN C 1 5 ? 20.919 -12.508 120.289 1.00 33.80 2 ASN C O 1
ATOM 3092 N N . PRO C 1 6 ? 21.306 -14.708 120.685 1.00 33.62 3 PRO C N 1
ATOM 3093 C CA . PRO C 1 6 ? 22.484 -14.695 119.826 1.00 32.09 3 PRO C CA 1
ATOM 3094 C C . PRO C 1 6 ? 22.095 -14.832 118.354 1.00 30.38 3 PRO C C 1
ATOM 3095 O O . PRO C 1 6 ? 20.991 -15.285 118.039 1.00 29.89 3 PRO C O 1
ATOM 3099 N N . ILE C 1 7 ? 23.000 -14.414 117.473 1.00 29.42 4 ILE C N 1
ATOM 3100 C CA . ILE C 1 7 ? 22.911 -14.737 116.050 1.00 27.75 4 ILE C CA 1
ATOM 3101 C C . ILE C 1 7 ? 23.376 -16.177 115.868 1.00 27.61 4 ILE C C 1
ATOM 3102 O O . ILE C 1 7 ? 24.495 -16.539 116.253 1.00 27.68 4 ILE C O 1
ATOM 3107 N N . GLU C 1 8 ? 22.499 -17.007 115.319 1.00 27.56 5 GLU C N 1
ATOM 3108 C CA . GLU C 1 8 ? 22.893 -18.349 114.954 1.00 27.57 5 GLU C CA 1
ATOM 3109 C C . GLU C 1 8 ? 23.571 -18.266 113.603 1.00 26.20 5 GLU C C 1
ATOM 3110 O O . GLU C 1 8 ? 23.017 -17.703 112.659 1.00 26.20 5 GLU C O 1
ATOM 3116 N N . PHE C 1 9 ? 24.790 -18.786 113.543 1.00 25.29 6 PHE C N 1
ATOM 3117 C CA . PHE C 1 9 ? 25.584 -18.797 112.336 1.00 24.27 6 PHE C CA 1
ATOM 3118 C C . PHE C 1 9 ? 25.674 -20.236 111.829 1.00 24.24 6 PHE C C 1
ATOM 3119 O O . PHE C 1 9 ? 26.513 -21.003 112.280 1.00 24.68 6 PHE C O 1
ATOM 3127 N N . TRP C 1 10 ? 24.787 -20.599 110.906 1.00 23.82 7 TRP C N 1
ATOM 3128 C CA . TRP C 1 10 ? 24.814 -21.928 110.296 1.00 24.16 7 TRP C CA 1
ATOM 3129 C C . TRP C 1 10 ? 25.662 -21.945 109.011 1.00 23.60 7 TRP C C 1
ATOM 3130 O O . TRP C 1 10 ? 25.542 -21.056 108.168 1.00 22.79 7 TRP C O 1
ATOM 3141 N N . PHE C 1 11 ? 26.526 -22.953 108.881 1.00 23.84 8 PHE C N 1
ATOM 3142 C CA . PHE C 1 11 ? 27.446 -23.046 107.745 1.00 23.55 8 PHE C CA 1
ATOM 3143 C C . PHE C 1 11 ? 27.996 -24.465 107.484 1.00 24.33 8 PHE C C 1
ATOM 3144 O O . PHE C 1 11 ? 27.900 -25.365 108.327 1.00 24.90 8 PHE C O 1
ATOM 3152 N N . ASP C 1 12 ? 28.570 -24.626 106.294 1.00 24.10 9 ASP C N 1
ATOM 3153 C CA . ASP C 1 12 ? 29.355 -25.779 105.888 1.00 24.90 9 ASP C CA 1
ATOM 3154 C C . ASP C 1 12 ? 30.776 -25.221 105.763 1.00 23.77 9 ASP C C 1
ATOM 3155 O O . ASP C 1 12 ? 30.974 -24.141 105.209 1.00 22.43 9 ASP C O 1
ATOM 3160 N N . PHE C 1 13 ? 31.756 -25.948 106.296 1.00 23.87 10 PHE C N 1
ATOM 3161 C CA . PHE C 1 13 ? 33.139 -25.480 106.331 1.00 23.19 10 PHE C CA 1
ATOM 3162 C C . PHE C 1 13 ? 33.764 -25.274 104.957 1.00 23.30 10 PHE C C 1
ATOM 3163 O O . PHE C 1 13 ? 34.651 -24.444 104.803 1.00 22.61 10 PHE C O 1
ATOM 3171 N N . SER C 1 14 ? 33.298 -26.034 103.968 1.00 24.50 11 SER C N 1
ATOM 3172 C CA . SER C 1 14 ? 33.777 -25.937 102.592 1.00 24.98 11 SER C CA 1
ATOM 3173 C C . SER C 1 14 ? 33.030 -24.880 101.803 1.00 24.75 11 SER C C 1
ATOM 3174 O O . SER C 1 14 ? 33.221 -24.754 100.589 1.00 25.32 11 SER C O 1
ATOM 3177 N N . SER C 1 15 ? 32.166 -24.128 102.482 1.00 23.88 12 SER C N 1
ATOM 3178 C CA . SER C 1 15 ? 31.370 -23.095 101.813 1.00 23.63 12 SER C CA 1
ATOM 3179 C C . SER C 1 15 ? 32.158 -21.801 101.662 1.00 22.57 12 SER C C 1
ATOM 3180 O O . SER C 1 15 ? 32.603 -21.220 102.653 1.00 22.22 12 SER C O 1
ATOM 3183 N N . GLY C 1 16 ? 32.319 -21.363 100.415 1.00 22.87 13 GLY C N 1
ATOM 3184 C CA . GLY C 1 16 ? 33.091 -20.166 100.082 1.00 22.16 13 GLY C CA 1
ATOM 3185 C C . GLY C 1 16 ? 32.491 -18.922 100.698 1.00 21.13 13 GLY C C 1
ATOM 3186 O O . GLY C 1 16 ? 33.176 -18.153 101.362 1.00 21.16 13 GLY C O 1
ATOM 3187 N N . TYR C 1 17 ? 31.197 -18.737 100.490 1.00 21.00 14 TYR C N 1
ATOM 3188 C CA . TYR C 1 17 ? 30.467 -17.652 101.113 1.00 20.21 14 TYR C CA 1
ATOM 3189 C C . TYR C 1 17 ? 30.485 -17.719 102.641 1.00 19.83 14 TYR C C 1
ATOM 3190 O O . TYR C 1 17 ? 30.536 -16.679 103.304 1.00 19.67 14 TYR C O 1
ATOM 3199 N N . ALA C 1 18 ? 30.452 -18.929 103.195 1.00 20.09 15 ALA C N 1
ATOM 3200 C CA . ALA C 1 18 ? 30.530 -19.081 104.647 1.00 20.14 15 ALA C CA 1
ATOM 3201 C C . ALA C 1 18 ? 31.853 -18.541 105.142 1.00 20.13 15 ALA C C 1
ATOM 3202 O O . ALA C 1 18 ? 31.893 -17.933 106.214 1.00 19.96 15 ALA C O 1
ATOM 3204 N N . PHE C 1 19 ? 32.928 -18.766 104.367 1.00 20.36 16 PHE C N 1
ATOM 3205 C CA . PHE C 1 19 ? 34.257 -18.278 104.740 1.00 19.90 16 PHE C CA 1
ATOM 3206 C C . PHE C 1 19 ? 34.240 -16.776 104.906 1.00 20.37 16 PHE C C 1
ATOM 3207 O O . PHE C 1 19 ? 34.802 -16.262 105.875 1.00 20.74 16 PHE C O 1
ATOM 3215 N N . PHE C 1 20 ? 33.608 -16.072 103.967 1.00 21.02 17 PHE C N 1
ATOM 3216 C CA . PHE C 1 20 ? 33.617 -14.607 104.010 1.00 22.08 17 PHE C CA 1
ATOM 3217 C C . PHE C 1 20 ? 32.832 -14.086 105.208 1.00 22.08 17 PHE C C 1
ATOM 3218 O O . PHE C 1 20 ? 33.305 -13.192 105.924 1.00 22.48 17 PHE C O 1
ATOM 3226 N N . ALA C 1 21 ? 31.665 -14.680 105.441 1.00 21.78 18 ALA C N 1
ATOM 3227 C CA . ALA C 1 21 ? 30.856 -14.390 106.618 1.00 22.11 18 ALA C CA 1
ATOM 3228 C C . ALA C 1 21 ? 31.638 -14.640 107.917 1.00 22.71 18 ALA C C 1
ATOM 3229 O O . ALA C 1 21 ? 31.537 -13.853 108.859 1.00 23.09 18 ALA C O 1
ATOM 3231 N N . ALA C 1 22 ? 32.441 -15.708 107.939 1.00 23.20 19 ALA C N 1
ATOM 3232 C CA . ALA C 1 22 ? 33.238 -16.090 109.116 1.00 23.61 19 ALA C CA 1
ATOM 3233 C C . ALA C 1 22 ? 34.279 -15.048 109.494 1.00 24.61 19 ALA C C 1
ATOM 3234 O O . ALA C 1 22 ? 34.621 -14.926 110.674 1.00 25.09 19 ALA C O 1
ATOM 3236 N N . GLN C 1 23 ? 34.776 -14.312 108.495 1.00 25.23 20 GLN C N 1
ATOM 3237 C CA . GLN C 1 23 ? 35.751 -13.233 108.718 1.00 26.64 20 GLN C CA 1
ATOM 3238 C C . GLN C 1 23 ? 35.074 -12.001 109.317 1.00 27.88 20 GLN C C 1
ATOM 3239 O O . GLN C 1 23 ? 35.708 -11.239 110.044 1.00 29.18 20 GLN C O 1
ATOM 3245 N N . ARG C 1 24 ? 33.790 -11.810 109.017 1.00 27.83 21 ARG C N 1
ATOM 3246 C CA . ARG C 1 24 ? 33.092 -10.582 109.400 1.00 29.09 21 ARG C CA 1
ATOM 3247 C C . ARG C 1 24 ? 32.239 -10.716 110.680 1.00 28.98 21 ARG C C 1
ATOM 3248 O O . ARG C 1 24 ? 32.033 -9.735 111.400 1.00 30.07 21 ARG C O 1
ATOM 3256 N N . ILE C 1 25 ? 31.795 -11.939 110.973 1.00 28.32 22 ILE C N 1
ATOM 3257 C CA . ILE C 1 25 ? 30.642 -12.185 111.853 1.00 28.09 22 ILE C CA 1
ATOM 3258 C C . ILE C 1 25 ? 30.758 -11.732 113.317 1.00 28.97 22 ILE C C 1
ATOM 3259 O O . ILE C 1 25 ? 29.897 -10.984 113.786 1.00 29.53 22 ILE C O 1
ATOM 3264 N N . GLU C 1 26 ? 31.800 -12.174 114.026 1.00 28.96 23 GLU C N 1
ATOM 3265 C CA . GLU C 1 26 ? 31.999 -11.793 115.430 1.00 29.88 23 GLU C CA 1
ATOM 3266 C C . GLU C 1 26 ? 32.084 -10.277 115.603 1.00 30.87 23 GLU C C 1
ATOM 3267 O O . GLU C 1 26 ? 31.492 -9.723 116.533 1.00 31.96 23 GLU C O 1
ATOM 3273 N N . ALA C 1 27 ? 32.814 -9.616 114.705 1.00 30.42 24 ALA C N 1
ATOM 3274 C CA . ALA C 1 27 ? 32.928 -8.152 114.713 1.00 31.70 24 ALA C CA 1
ATOM 3275 C C . ALA C 1 27 ? 31.581 -7.464 114.480 1.00 31.71 24 ALA C C 1
ATOM 3276 O O . ALA C 1 27 ? 31.227 -6.521 115.189 1.00 33.53 24 ALA C O 1
ATOM 3278 N N . LEU C 1 28 ? 30.836 -7.939 113.485 1.00 29.99 25 LEU C N 1
ATOM 3279 C CA . LEU C 1 28 ? 29.542 -7.366 113.150 1.00 29.60 25 LEU C CA 1
ATOM 3280 C C . LEU C 1 28 ? 28.578 -7.469 114.335 1.00 29.98 25 LEU C C 1
ATOM 3281 O O . LEU C 1 28 ? 27.908 -6.510 114.690 1.00 31.48 25 LEU C O 1
ATOM 3286 N N . ALA C 1 29 ? 28.525 -8.644 114.938 1.00 29.13 26 ALA C N 1
ATOM 3287 C CA . ALA C 1 29 ? 27.748 -8.881 116.136 1.00 29.69 26 ALA C CA 1
ATOM 3288 C C . ALA C 1 29 ? 28.145 -7.953 117.292 1.00 31.61 26 ALA C C 1
ATOM 3289 O O . ALA C 1 29 ? 27.283 -7.329 117.930 1.00 32.35 26 ALA C O 1
ATOM 3291 N N . ALA C 1 30 ? 29.450 -7.856 117.547 1.00 32.26 27 ALA C N 1
ATOM 3292 C CA . ALA C 1 30 ? 29.978 -6.950 118.572 1.00 34.28 27 ALA C CA 1
ATOM 3293 C C . ALA C 1 30 ? 29.539 -5.522 118.308 1.00 35.75 27 ALA C C 1
ATOM 3294 O O . ALA C 1 30 ? 29.279 -4.775 119.254 1.00 37.63 27 ALA C O 1
ATOM 3296 N N A GLU C 1 31 ? 29.449 -5.147 117.031 0.50 34.71 28 GLU C N 1
ATOM 3297 N N B GLU C 1 31 ? 29.456 -5.146 117.031 0.50 34.86 28 GLU C N 1
ATOM 3298 C CA A GLU C 1 31 ? 28.941 -3.827 116.645 0.50 36.06 28 GLU C CA 1
ATOM 3299 C CA B GLU C 1 31 ? 28.934 -3.835 116.640 0.50 36.35 28 GLU C CA 1
ATOM 3300 C C A GLU C 1 31 ? 27.433 -3.705 116.875 0.50 36.22 28 GLU C C 1
ATOM 3301 C C B GLU C 1 31 ? 27.439 -3.720 116.932 0.50 36.43 28 GLU C C 1
ATOM 3302 O O A GLU C 1 31 ? 26.933 -2.626 117.196 0.50 38.15 28 GLU C O 1
ATOM 3303 O O B GLU C 1 31 ? 26.956 -2.666 117.351 0.50 38.41 28 GLU C O 1
ATOM 3314 N N . LEU C 1 32 ? 26.718 -4.817 116.721 1.00 34.62 29 LEU C N 1
ATOM 3315 C CA . LEU C 1 32 ? 25.268 -4.845 116.917 1.00 34.45 29 LEU C CA 1
ATOM 3316 C C . LEU C 1 32 ? 24.852 -5.178 118.352 1.00 35.71 29 LEU C C 1
ATOM 3317 O O . LEU C 1 32 ? 23.660 -5.239 118.654 1.00 35.49 29 LEU C O 1
ATOM 3322 N N . GLY C 1 33 ? 25.836 -5.395 119.221 1.00 36.60 30 GLY C N 1
ATOM 3323 C CA . GLY C 1 33 ? 25.579 -5.802 120.594 1.00 38.28 30 GLY C CA 1
ATOM 3324 C C . GLY C 1 33 ? 25.006 -7.205 120.700 1.00 37.18 30 GLY C C 1
ATOM 3325 O O . GLY C 1 33 ? 24.187 -7.484 121.583 1.00 38.55 30 GLY C O 1
ATOM 3326 N N . ARG C 1 34 ? 25.424 -8.095 119.805 1.00 35.18 31 ARG C N 1
ATOM 3327 C CA . ARG C 1 34 ? 24.961 -9.481 119.848 1.00 34.19 31 ARG C CA 1
ATOM 3328 C C . ARG C 1 34 ? 26.104 -10.492 120.050 1.00 34.01 31 ARG C C 1
ATOM 3329 O O . ARG C 1 34 ? 27.259 -10.209 119.716 1.00 33.91 31 ARG C O 1
ATOM 3337 N N . THR C 1 35 ? 25.787 -11.655 120.624 1.00 33.96 32 THR C N 1
ATOM 3338 C CA . THR C 1 35 ? 26.725 -12.783 120.595 1.00 33.31 32 THR C CA 1
ATOM 3339 C C . THR C 1 35 ? 26.447 -13.686 119.387 1.00 31.27 32 THR C C 1
ATOM 3340 O O . THR C 1 35 ? 25.441 -13.511 118.683 1.00 30.63 32 THR C O 1
ATOM 3344 N N . VAL C 1 36 ? 27.353 -14.633 119.147 1.00 30.39 33 VAL C N 1
ATOM 3345 C CA . VAL C 1 36 ? 27.295 -15.504 117.970 1.00 28.67 33 VAL C CA 1
ATOM 3346 C C . VAL C 1 36 ? 27.389 -16.968 118.389 1.00 28.94 33 VAL C C 1
ATOM 3347 O O . VAL C 1 36 ? 28.295 -17.367 119.113 1.00 29.85 33 VAL C O 1
ATOM 3351 N N . LEU C 1 37 ? 26.428 -17.754 117.936 1.00 28.51 34 LEU C N 1
ATOM 3352 C CA . LEU C 1 37 ? 26.475 -19.186 118.097 1.00 28.92 34 LEU C CA 1
ATOM 3353 C C . LEU C 1 37 ? 26.908 -19.805 116.769 1.00 27.96 34 LEU C C 1
ATOM 3354 O O . LEU C 1 37 ? 26.181 -19.734 115.776 1.00 27.20 34 LEU C O 1
ATOM 3359 N N . TRP C 1 38 ? 28.101 -20.397 116.754 1.00 28.14 35 TRP C N 1
ATOM 3360 C CA . TRP C 1 38 ? 28.623 -21.070 115.560 1.00 27.14 35 TRP C CA 1
ATOM 3361 C C . TRP C 1 38 ? 28.096 -22.497 115.455 1.00 27.15 35 TRP C C 1
ATOM 3362 O O . TRP C 1 38 ? 28.247 -23.293 116.367 1.00 28.74 35 TRP C O 1
ATOM 3373 N N . ARG C 1 39 ? 27.509 -22.813 114.317 1.00 26.62 36 ARG C N 1
ATOM 3374 C CA . ARG C 1 39 ? 26.855 -24.093 114.093 1.00 27.48 36 ARG C CA 1
ATOM 3375 C C . ARG C 1 39 ? 27.211 -24.670 112.708 1.00 27.42 36 ARG C C 1
ATOM 3376 O O . ARG C 1 39 ? 26.529 -24.390 111.720 1.00 26.90 36 ARG C O 1
ATOM 3384 N N . PRO C 1 40 ? 28.297 -25.461 112.629 1.00 28.09 37 PRO C N 1
ATOM 3385 C CA . PRO C 1 40 ? 28.578 -26.191 111.395 1.00 28.42 37 PRO C CA 1
ATOM 3386 C C . PRO C 1 40 ? 27.637 -27.385 111.218 1.00 30.19 37 PRO C C 1
ATOM 3387 O O . PRO C 1 40 ? 27.238 -28.013 112.198 1.00 30.69 37 PRO C O 1
ATOM 3391 N N . TYR C 1 41 ? 27.283 -27.673 109.969 1.00 31.12 38 TYR C N 1
ATOM 3392 C CA . TYR C 1 41 ? 26.462 -28.834 109.622 1.00 33.49 38 TYR C CA 1
ATOM 3393 C C . TYR C 1 41 ? 26.756 -29.341 108.205 1.00 35.05 38 TYR C C 1
ATOM 3394 O O . TYR C 1 41 ? 27.313 -28.615 107.374 1.00 34.12 38 TYR C O 1
ATOM 3411 N N . LEU C 1 43 ? 24.422 -30.804 105.926 1.00 42.60 40 LEU C N 1
ATOM 3412 C CA . LEU C 1 43 ? 23.349 -30.768 104.932 1.00 44.40 40 LEU C CA 1
ATOM 3413 C C . LEU C 1 43 ? 23.141 -29.387 104.284 1.00 43.19 40 LEU C C 1
ATOM 3414 O O . LEU C 1 43 ? 22.039 -28.828 104.317 1.00 43.28 40 LEU C O 1
ATOM 3416 N N . GLY C 1 44 ? 24.204 -28.852 103.683 1.00 42.74 41 GLY C N 1
ATOM 3417 C CA . GLY C 1 44 ? 24.141 -27.567 102.978 1.00 41.88 41 GLY C CA 1
ATOM 3418 C C . GLY C 1 44 ? 25.441 -27.226 102.267 1.00 41.70 41 GLY C C 1
ATOM 3419 O O . GLY C 1 44 ? 26.175 -28.117 101.823 1.00 43.18 41 GLY C O 1
ATOM 3420 N N . LEU C 1 55 ? 17.667 -29.128 88.469 1.00 78.32 52 LEU C N 1
ATOM 3421 C CA . LEU C 1 55 ? 18.252 -27.948 87.841 1.00 72.55 52 LEU C CA 1
ATOM 3422 C C . LEU C 1 55 ? 19.721 -28.165 87.452 1.00 69.21 52 LEU C C 1
ATOM 3423 O O . LEU C 1 55 ? 20.480 -28.811 88.188 1.00 70.40 52 LEU C O 1
ATOM 3425 N N . SER C 1 56 ? 20.106 -27.622 86.294 1.00 65.39 53 SER C N 1
ATOM 3426 C CA . SER C 1 56 ? 21.463 -27.769 85.753 1.00 62.61 53 SER C CA 1
ATOM 3427 C C . SER C 1 56 ? 22.103 -26.407 85.423 1.00 57.70 53 SER C C 1
ATOM 3428 O O . SER C 1 56 ? 21.786 -25.400 86.069 1.00 56.25 53 SER C O 1
ATOM 3431 N N . SER C 1 57 ? 22.992 -26.382 84.421 1.00 55.54 54 SER C N 1
ATOM 3432 C CA . SER C 1 57 ? 23.912 -25.261 84.198 1.00 51.35 54 SER C CA 1
ATOM 3433 C C . SER C 1 57 ? 24.690 -24.979 85.485 1.00 49.86 54 SER C C 1
ATOM 3434 O O . SER C 1 57 ? 25.035 -23.836 85.791 1.00 47.67 54 SER C O 1
ATOM 3436 N N . THR C 1 58 ? 24.943 -26.042 86.242 1.00 51.64 55 THR C N 1
ATOM 3437 C CA . THR C 1 58 ? 25.649 -25.957 87.516 1.00 50.32 55 THR C CA 1
ATOM 3438 C C . THR C 1 58 ? 27.177 -25.936 87.320 1.00 48.40 55 THR C C 1
ATOM 3439 O O . THR C 1 58 ? 27.905 -25.545 88.230 1.00 47.48 55 THR C O 1
ATOM 3443 N N . PRO C 1 59 ? 27.671 -26.372 86.138 1.00 48.35 56 PRO C N 1
ATOM 3444 C CA . PRO C 1 59 ? 29.017 -25.930 85.733 1.00 46.08 56 PRO C CA 1
ATOM 3445 C C . PRO C 1 59 ? 29.116 -24.405 85.511 1.00 41.70 56 PRO C C 1
ATOM 3446 O O . PRO C 1 59 ? 30.175 -23.818 85.745 1.00 40.16 56 PRO C O 1
ATOM 3450 N N . LEU C 1 60 ? 28.019 -23.787 85.063 1.00 39.82 57 LEU C N 1
ATOM 3451 C CA . LEU C 1 60 ? 27.906 -22.324 84.941 1.00 36.38 57 LEU C CA 1
ATOM 3452 C C . LEU C 1 60 ? 27.827 -21.666 86.310 1.00 34.72 57 LEU C C 1
ATOM 3453 O O . LEU C 1 60 ? 28.416 -20.608 86.534 1.00 32.98 57 LEU C O 1
ATOM 3458 N N . LYS C 1 61 ? 27.078 -22.290 87.215 1.00 35.25 58 LYS C N 1
ATOM 3459 C CA . LYS C 1 61 ? 26.932 -21.781 88.569 1.00 33.99 58 LYS C CA 1
ATOM 3460 C C . LYS C 1 61 ? 28.258 -21.854 89.301 1.00 32.59 58 LYS C C 1
ATOM 3461 O O . LYS C 1 61 ? 28.665 -20.879 89.924 1.00 31.18 58 LYS C O 1
ATOM 3463 N N . ARG C 1 62 ? 28.931 -23.001 89.198 1.00 33.21 59 ARG C N 1
ATOM 3464 C CA . ARG C 1 62 ? 30.245 -23.239 89.821 1.00 32.44 59 ARG C CA 1
ATOM 3465 C C . ARG C 1 62 ? 31.281 -22.229 89.311 1.00 29.54 59 ARG C C 1
ATOM 3466 O O . ARG C 1 62 ? 32.090 -21.704 90.086 1.00 28.92 59 ARG C O 1
ATOM 3474 N N . ASP C 1 63 ? 31.241 -21.968 88.005 1.00 27.85 60 ASP C N 1
ATOM 3475 C CA . ASP C 1 63 ? 32.146 -21.036 87.363 1.00 25.69 60 ASP C CA 1
ATOM 3476 C C . ASP C 1 63 ? 31.910 -19.626 87.886 1.00 22.54 60 ASP C C 1
ATOM 3477 O O . ASP C 1 63 ? 32.855 -18.896 88.151 1.00 21.40 60 ASP C O 1
ATOM 3482 N N . TYR C 1 64 ? 30.641 -19.261 88.048 1.00 20.86 61 TYR C N 1
ATOM 3483 C CA . TYR C 1 64 ? 30.268 -17.945 88.559 1.00 18.68 61 TYR C CA 1
ATOM 3484 C C . TYR C 1 64 ? 30.673 -17.748 90.006 1.00 18.55 61 TYR C C 1
ATOM 3485 O O . TYR C 1 64 ? 31.181 -16.693 90.370 1.00 17.87 61 TYR C O 1
ATOM 3494 N N . ALA C 1 65 ? 30.432 -18.761 90.832 1.00 20.12 62 ALA C N 1
ATOM 3495 C CA . ALA C 1 65 ? 30.734 -18.677 92.263 1.00 21.21 62 ALA C CA 1
ATOM 3496 C C . ALA C 1 65 ? 32.241 -18.518 92.504 1.00 21.16 62 ALA C C 1
ATOM 3497 O O . ALA C 1 65 ? 32.678 -17.876 93.449 1.00 21.54 62 ALA C O 1
ATOM 3499 N N . GLN C 1 66 ? 33.019 -19.105 91.618 1.00 21.88 63 GLN C N 1
ATOM 3500 C CA . GLN C 1 66 ? 34.465 -19.101 91.684 1.00 23.02 63 GLN C CA 1
ATOM 3501 C C . GLN C 1 66 ? 34.967 -17.682 91.385 1.00 21.86 63 GLN C C 1
ATOM 3502 O O . GLN C 1 66 ? 35.781 -17.109 92.120 1.00 22.48 63 GLN C O 1
ATOM 3508 N N . ARG C 1 67 ? 34.456 -17.121 90.295 1.00 20.55 64 ARG C N 1
ATOM 3509 C CA . ARG C 1 67 ? 34.737 -15.763 89.909 1.00 19.68 64 ARG C CA 1
ATOM 3510 C C . ARG C 1 67 ? 34.287 -14.822 91.006 1.00 18.20 64 ARG C C 1
ATOM 3511 O O . ARG C 1 67 ? 35.001 -13.877 91.337 1.00 18.47 64 ARG C O 1
ATOM 3519 N N . ASP C 1 68 ? 33.110 -15.095 91.571 1.00 16.98 65 ASP C N 1
ATOM 3520 C CA . ASP C 1 68 ? 32.552 -14.269 92.633 1.00 16.20 65 ASP C CA 1
ATOM 3521 C C . ASP C 1 68 ? 33.412 -14.253 93.897 1.00 16.01 65 ASP C C 1
ATOM 3522 O O . ASP C 1 68 ? 33.690 -13.186 94.451 1.00 16.30 65 ASP C O 1
ATOM 3527 N N . TRP C 1 69 ? 33.843 -15.429 94.343 1.00 15.97 66 TRP C N 1
ATOM 3528 C CA . TRP C 1 69 ? 34.718 -15.547 95.520 1.00 16.23 66 TRP C CA 1
ATOM 3529 C C . TRP C 1 69 ? 36.017 -14.771 95.354 1.00 16.27 66 TRP C C 1
ATOM 3530 O O . TRP C 1 69 ? 36.466 -14.086 96.273 1.00 16.96 66 TRP C O 1
ATOM 3541 N N . ALA C 1 70 ? 36.621 -14.894 94.174 1.00 16.37 67 ALA C N 1
ATOM 3542 C CA . ALA C 1 70 ? 37.873 -14.215 93.856 1.00 17.13 67 ALA C CA 1
ATOM 3543 C C . ALA C 1 70 ? 37.697 -12.691 93.860 1.00 17.23 67 ALA C C 1
ATOM 3544 O O . ALA C 1 70 ? 38.575 -11.962 94.321 1.00 18.46 67 ALA C O 1
ATOM 3546 N N . ARG C 1 71 ? 36.556 -12.242 93.339 1.00 16.44 68 ARG C N 1
ATOM 3547 C CA . ARG C 1 71 ? 36.140 -10.842 93.298 1.00 16.89 68 ARG C CA 1
ATOM 3548 C C . ARG C 1 71 ? 36.030 -10.287 94.713 1.00 17.14 68 ARG C C 1
ATOM 3549 O O . ARG C 1 71 ? 36.597 -9.243 95.033 1.00 18.82 68 ARG C O 1
ATOM 3557 N N . ILE C 1 72 ? 35.295 -11.004 95.558 1.00 16.37 69 ILE C N 1
ATOM 3558 C CA . ILE C 1 72 ? 35.016 -10.566 96.909 1.00 16.83 69 ILE C CA 1
ATOM 3559 C C . ILE C 1 72 ? 36.305 -10.533 97.685 1.00 17.14 69 ILE C C 1
ATOM 3560 O O . ILE C 1 72 ? 36.585 -9.550 98.347 1.00 18.06 69 ILE C O 1
ATOM 3565 N N . ALA C 1 73 ? 37.090 -11.605 97.592 1.00 17.04 70 ALA C N 1
ATOM 3566 C CA . ALA C 1 73 ? 38.359 -11.707 98.330 1.00 18.37 70 ALA C CA 1
ATOM 3567 C C . ALA C 1 73 ? 39.347 -10.608 97.954 1.00 19.73 70 ALA C C 1
ATOM 3568 O O . ALA C 1 73 ? 40.163 -10.176 98.770 1.00 21.09 70 ALA C O 1
ATOM 3570 N N . ARG C 1 74 ? 39.261 -10.168 96.709 1.00 20.26 71 ARG C N 1
ATOM 3571 C CA . ARG C 1 74 ? 40.160 -9.177 96.148 1.00 22.79 71 ARG C CA 1
ATOM 3572 C C . ARG C 1 74 ? 39.795 -7.778 96.662 1.00 24.44 71 ARG C C 1
ATOM 3573 O O . ARG C 1 74 ? 40.655 -6.999 97.047 1.00 26.56 71 ARG C O 1
ATOM 3581 N N . GLN C 1 75 ? 38.501 -7.482 96.670 1.00 24.56 72 GLN C N 1
ATOM 3582 C CA . GLN C 1 75 ? 37.956 -6.203 97.116 1.00 26.74 72 GLN C CA 1
ATOM 3583 C C . GLN C 1 75 ? 38.251 -5.926 98.592 1.00 27.50 72 GLN C C 1
ATOM 3584 O O . GLN C 1 75 ? 38.428 -4.773 98.984 1.00 30.14 72 GLN C O 1
ATOM 3590 N N . ARG C 1 76 ? 38.320 -6.981 99.398 1.00 26.03 73 ARG C N 1
ATOM 3591 C CA . ARG C 1 76 ? 38.457 -6.860 100.858 1.00 26.89 73 ARG C CA 1
ATOM 3592 C C . ARG C 1 76 ? 39.856 -7.204 101.334 1.00 27.01 73 ARG C C 1
ATOM 3593 O O . ARG C 1 76 ? 40.150 -7.175 102.535 1.00 28.11 73 ARG C O 1
ATOM 3601 N N . GLY C 1 77 ? 40.717 -7.530 100.380 1.00 26.66 74 GLY C N 1
ATOM 3602 C CA . GLY C 1 77 ? 42.098 -7.891 100.672 1.00 27.35 74 GLY C CA 1
ATOM 3603 C C . GLY C 1 77 ? 42.235 -9.162 101.490 1.00 25.88 74 GLY C C 1
ATOM 3604 O O . GLY C 1 77 ? 43.061 -9.238 102.388 1.00 27.57 74 GLY C O 1
ATOM 3605 N N . LEU C 1 78 ? 41.439 -10.167 101.168 1.00 23.75 75 LEU C N 1
ATOM 3606 C CA . LEU C 1 78 ? 41.448 -11.407 101.918 1.00 23.38 75 LEU C CA 1
ATOM 3607 C C . LEU C 1 78 ? 42.192 -12.496 101.164 1.00 23.80 75 LEU C C 1
ATOM 3608 O O . LEU C 1 78 ? 42.192 -12.523 99.929 1.00 23.08 75 LEU C O 1
ATOM 3613 N N . THR C 1 79 ? 42.832 -13.386 101.916 1.00 25.09 76 THR C N 1
ATOM 3614 C CA . THR C 1 79 ? 43.423 -14.594 101.341 1.00 26.31 76 THR C CA 1
ATOM 3615 C C . THR C 1 79 ? 42.302 -15.571 100.993 1.00 25.41 76 THR C C 1
ATOM 3616 O O . THR C 1 79 ? 41.472 -15.927 101.839 1.00 25.01 76 THR C O 1
ATOM 3620 N N . PHE C 1 80 ? 42.280 -15.990 99.739 1.00 25.24 77 PHE C N 1
ATOM 3621 C CA . PHE C 1 80 ? 41.318 -16.967 99.300 1.00 25.15 77 PHE C CA 1
ATOM 3622 C C . PHE C 1 80 ? 41.962 -17.957 98.327 1.00 27.70 77 PHE C C 1
ATOM 3623 O O . PHE C 1 80 ? 42.076 -17.705 97.108 1.00 27.23 77 PHE C O 1
ATOM 3631 N N . ARG C 1 81 ? 42.380 -19.083 98.898 1.00 30.42 78 ARG C N 1
ATOM 3632 C CA . ARG C 1 81 ? 42.986 -20.156 98.153 1.00 34.01 78 ARG C CA 1
ATOM 3633 C C . ARG C 1 81 ? 42.355 -21.443 98.658 1.00 35.60 78 ARG C C 1
ATOM 3634 O O . ARG C 1 81 ? 42.849 -22.034 99.628 1.00 38.12 78 ARG C O 1
ATOM 3642 N N . PRO C 1 82 ? 41.240 -21.872 98.025 1.00 29.75 79 PRO C N 1
ATOM 3643 C CA . PRO C 1 82 ? 40.688 -23.185 98.369 1.00 28.99 79 PRO C CA 1
ATOM 3644 C C . PRO C 1 82 ? 41.625 -24.287 97.874 1.00 30.90 79 PRO C C 1
ATOM 3645 O O . PRO C 1 82 ? 42.426 -24.040 96.965 1.00 33.14 79 PRO C O 1
ATOM 3649 N N . PRO C 1 83 ? 41.539 -25.492 98.465 1.00 30.68 80 PRO C N 1
ATOM 3650 C CA . PRO C 1 83 ? 42.362 -26.606 97.989 1.00 32.85 80 PRO C CA 1
ATOM 3651 C C . PRO C 1 83 ? 42.033 -26.945 96.538 1.00 35.29 80 PRO C C 1
ATOM 3652 O O . PRO C 1 83 ? 40.940 -26.618 96.073 1.00 34.66 80 PRO C O 1
ATOM 3656 N N . ALA C 1 84 ? 42.970 -27.583 95.834 1.00 38.74 81 ALA C N 1
ATOM 3657 C CA . ALA C 1 84 ? 42.787 -27.925 94.409 1.00 41.87 81 ALA C CA 1
ATOM 3658 C C . ALA C 1 84 ? 41.601 -28.852 94.161 1.00 42.33 81 ALA C C 1
ATOM 3659 O O . ALA C 1 84 ? 40.828 -28.633 93.230 1.00 43.45 81 ALA C O 1
ATOM 3661 N N . ASP C 1 85 ? 41.457 -29.881 94.993 1.00 42.18 82 ASP C N 1
ATOM 3662 C CA . ASP C 1 85 ? 40.306 -30.779 94.905 1.00 43.07 82 ASP C CA 1
ATOM 3663 C C . ASP C 1 85 ? 39.137 -30.301 95.790 1.00 40.64 82 ASP C C 1
ATOM 3664 O O . ASP C 1 85 ? 38.546 -31.074 96.559 1.00 40.44 82 ASP C O 1
ATOM 3669 N N . HIS C 1 86 ? 38.816 -29.016 95.670 1.00 39.43 83 HIS C N 1
ATOM 3670 C CA . HIS C 1 86 ? 37.718 -28.403 96.410 1.00 37.35 83 HIS C CA 1
ATOM 3671 C C . HIS C 1 86 ? 36.383 -28.828 95.781 1.00 38.49 83 HIS C C 1
ATOM 3672 O O . HIS C 1 86 ? 36.322 -29.026 94.564 1.00 40.83 83 HIS C O 1
ATOM 3679 N N . PRO C 1 87 ? 35.313 -28.975 96.595 1.00 37.06 84 PRO C N 1
ATOM 3680 C CA . PRO C 1 87 ? 35.226 -28.808 98.051 1.00 34.81 84 PRO C CA 1
ATOM 3681 C C . PRO C 1 87 ? 35.376 -30.102 98.847 1.00 34.61 84 PRO C C 1
ATOM 3682 O O . PRO C 1 87 ? 34.837 -31.139 98.459 1.00 36.33 84 PRO C O 1
ATOM 3686 N N . HIS C 1 88 ? 36.090 -30.036 99.963 1.00 32.68 85 HIS C N 1
ATOM 3687 C CA . HIS C 1 88 ? 36.217 -31.200 100.824 1.00 32.70 85 HIS C CA 1
ATOM 3688 C C . HIS C 1 88 ? 34.919 -31.470 101.569 1.00 31.91 85 HIS C C 1
ATOM 3689 O O . HIS C 1 88 ? 34.091 -30.573 101.725 1.00 31.33 85 HIS C O 1
ATOM 3696 N N . VAL C 1 89 ? 34.728 -32.718 101.982 1.00 32.48 86 VAL C N 1
ATOM 3697 C CA . VAL C 1 89 ? 33.592 -33.102 102.818 1.00 31.96 86 VAL C CA 1
ATOM 3698 C C . VAL C 1 89 ? 34.037 -32.946 104.282 1.00 30.38 86 VAL C C 1
ATOM 3699 O O . VAL C 1 89 ? 34.676 -33.833 104.855 1.00 30.86 86 VAL C O 1
ATOM 3703 N N . ALA C 1 90 ? 33.699 -31.796 104.863 1.00 28.50 87 ALA C N 1
ATOM 3704 C CA . ALA C 1 90 ? 34.222 -31.357 106.156 1.00 27.12 87 ALA C CA 1
ATOM 3705 C C . ALA C 1 90 ? 33.661 -32.074 107.405 1.00 27.72 87 ALA C C 1
ATOM 3706 O O . ALA C 1 90 ? 33.494 -31.465 108.472 1.00 26.42 87 ALA C O 1
ATOM 3708 N N . LEU C 1 91 ? 33.403 -33.373 107.267 1.00 29.67 88 LEU C N 1
ATOM 3709 C CA . LEU C 1 91 ? 32.841 -34.197 108.350 1.00 30.77 88 LEU C CA 1
ATOM 3710 C C . LEU C 1 91 ? 33.738 -34.254 109.592 1.00 30.10 88 LEU C C 1
ATOM 3711 O O . LEU C 1 91 ? 33.257 -34.042 110.723 1.00 30.04 88 LEU C O 1
ATOM 3716 N N . ALA C 1 92 ? 35.029 -34.533 109.379 1.00 29.71 89 ALA C N 1
ATOM 3717 C CA . ALA C 1 92 ? 36.001 -34.581 110.472 1.00 28.91 89 ALA C CA 1
ATOM 3718 C C . ALA C 1 92 ? 36.017 -33.272 111.260 1.00 26.84 89 ALA C C 1
ATOM 3719 O O . ALA C 1 92 ? 35.924 -33.278 112.493 1.00 26.58 89 ALA C O 1
ATOM 3721 N N . ALA C 1 93 ? 36.119 -32.156 110.539 1.00 25.15 90 ALA C N 1
ATOM 3722 C CA . ALA C 1 93 ? 36.192 -30.835 111.161 1.00 23.79 90 ALA C CA 1
ATOM 3723 C C . ALA C 1 93 ? 34.898 -30.483 111.873 1.00 23.41 90 ALA C C 1
ATOM 3724 O O . ALA C 1 93 ? 34.929 -29.919 112.968 1.00 23.41 90 ALA C O 1
ATOM 3726 N N . THR C 1 94 ? 33.769 -30.826 111.260 1.00 23.47 91 THR C N 1
ATOM 3727 C CA . THR C 1 94 ? 32.465 -30.558 111.867 1.00 23.90 91 THR C CA 1
ATOM 3728 C C . THR C 1 94 ? 32.288 -31.379 113.167 1.00 25.15 91 THR C C 1
ATOM 3729 O O . THR C 1 94 ? 31.863 -30.840 114.198 1.00 25.14 91 THR C O 1
ATOM 3733 N N . ARG C 1 95 ? 32.646 -32.659 113.116 1.00 25.75 92 ARG C N 1
ATOM 3734 C CA . ARG C 1 95 ? 32.565 -33.523 114.287 1.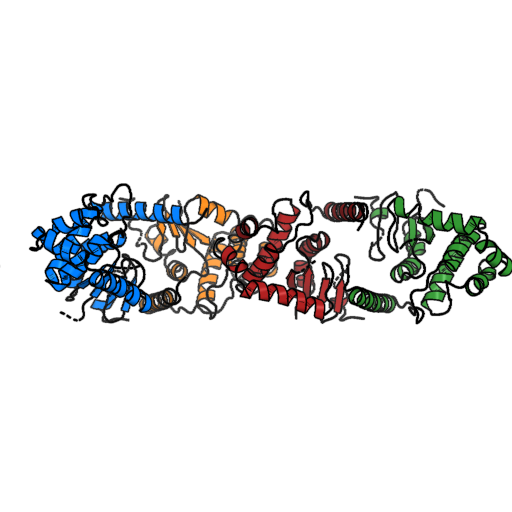00 27.52 92 ARG C CA 1
ATOM 3735 C C . ARG C 1 95 ? 33.440 -32.970 115.414 1.00 27.13 92 ARG C C 1
ATOM 3736 O O . ARG C 1 95 ? 33.026 -32.937 116.581 1.00 27.73 92 ARG C O 1
ATOM 3744 N N . ALA C 1 96 ? 34.630 -32.501 115.031 1.00 26.20 93 ALA C N 1
ATOM 3745 C CA . ALA C 1 96 ? 35.608 -31.931 115.954 1.00 25.95 93 ALA C CA 1
ATOM 3746 C C . ALA C 1 96 ? 35.086 -30.671 116.632 1.00 25.17 93 ALA C C 1
ATOM 3747 O O . ALA C 1 96 ? 35.382 -30.422 117.806 1.00 25.71 93 ALA C O 1
ATOM 3749 N N . PHE C 1 97 ? 34.309 -29.884 115.889 1.00 24.03 94 PHE C N 1
ATOM 3750 C CA . PHE C 1 97 ? 33.735 -28.668 116.428 1.00 23.86 94 PHE C CA 1
ATOM 3751 C C . PHE C 1 97 ? 32.868 -28.966 117.662 1.00 25.77 94 PHE C C 1
ATOM 3752 O O . PHE C 1 97 ? 32.964 -28.279 118.689 1.00 26.39 94 PHE C O 1
ATOM 3760 N N . TYR C 1 98 ? 32.035 -29.994 117.557 1.00 26.85 95 TYR C N 1
ATOM 3761 C CA . TYR C 1 98 ? 31.094 -30.285 118.608 1.00 29.31 95 TYR C CA 1
ATOM 3762 C C . TYR C 1 98 ? 31.732 -31.034 119.768 1.00 31.19 95 TYR C C 1
ATOM 3763 O O . TYR C 1 98 ? 31.282 -30.922 120.915 1.00 32.56 95 TYR C O 1
ATOM 3772 N N . TRP C 1 99 ? 32.794 -31.778 119.475 1.00 31.59 96 TRP C N 1
ATOM 3773 C CA . TRP C 1 99 ? 33.574 -32.420 120.526 1.00 33.84 96 TRP C CA 1
ATOM 3774 C C . TRP C 1 99 ? 34.195 -31.359 121.437 1.00 34.03 96 TRP C C 1
ATOM 3775 O O . TRP C 1 99 ? 34.169 -31.480 122.664 1.00 35.73 96 TRP C O 1
ATOM 3786 N N . ILE C 1 100 ? 34.729 -30.313 120.809 1.00 32.93 97 ILE C N 1
ATOM 3787 C CA . ILE C 1 100 ? 35.377 -29.206 121.503 1.00 33.22 97 ILE C CA 1
ATOM 3788 C C . ILE C 1 100 ? 34.351 -28.365 122.250 1.00 34.44 97 ILE C C 1
ATOM 3789 O O . ILE C 1 100 ? 34.542 -28.059 123.441 1.00 35.54 97 ILE C O 1
ATOM 3794 N N . GLU C 1 101 ? 33.258 -28.024 121.559 1.00 34.33 98 GLU C N 1
ATOM 3795 C CA . GLU C 1 101 ? 32.181 -27.236 122.166 1.00 36.32 98 GLU C CA 1
ATOM 3796 C C . GLU C 1 101 ? 31.614 -27.882 123.434 1.00 38.71 98 GLU C C 1
ATOM 3797 O O . GLU C 1 101 ? 31.183 -27.179 124.352 1.00 40.31 98 GLU C O 1
ATOM 3803 N N . ALA C 1 102 ? 31.612 -29.212 123.476 1.00 39.61 99 ALA C N 1
ATOM 3804 C CA . ALA C 1 102 ? 31.186 -29.935 124.666 1.00 42.53 99 ALA C CA 1
ATOM 3805 C C . ALA C 1 102 ? 31.994 -29.455 125.861 1.00 43.97 99 ALA C C 1
ATOM 3806 O O . ALA C 1 102 ? 31.432 -29.166 126.921 1.00 46.43 99 ALA C O 1
ATOM 3808 N N . GLN C 1 103 ? 33.307 -29.340 125.667 1.00 43.05 100 GLN C N 1
ATOM 3809 C CA . GLN C 1 103 ? 34.220 -28.913 126.727 1.00 44.80 100 GLN C CA 1
ATOM 3810 C C . GLN C 1 103 ? 34.305 -27.392 126.877 1.00 44.17 100 GLN C C 1
ATOM 3811 O O . GLN C 1 103 ? 34.351 -26.882 128.005 1.00 46.69 100 GLN C O 1
ATOM 3817 N N . SER C 1 104 ? 34.328 -26.680 125.747 1.00 41.21 101 SER C N 1
ATOM 3818 C CA . SER C 1 104 ? 34.416 -25.216 125.729 1.00 40.41 101 SER C CA 1
ATOM 3819 C C . SER C 1 104 ? 33.874 -24.609 124.422 1.00 38.11 101 SER C C 1
ATOM 3820 O O . SER C 1 104 ? 34.473 -24.782 123.345 1.00 35.93 101 SER C O 1
ATOM 3823 N N . PRO C 1 105 ? 32.741 -23.887 124.516 1.00 38.52 102 PRO C N 1
ATOM 3824 C CA . PRO C 1 105 ? 32.178 -23.177 123.369 1.00 36.96 102 PRO C CA 1
ATOM 3825 C C . PRO C 1 105 ? 33.156 -22.132 122.822 1.00 35.79 102 PRO C C 1
ATOM 3826 O O . PRO C 1 105 ? 33.348 -22.059 121.607 1.00 34.08 102 PRO C O 1
ATOM 3830 N N . ASP C 1 106 ? 33.768 -21.348 123.715 1.00 37.07 103 ASP C N 1
ATOM 3831 C CA . ASP C 1 106 ? 34.787 -20.348 123.350 1.00 36.65 103 ASP C CA 1
ATOM 3832 C C . ASP C 1 106 ? 35.919 -20.976 122.552 1.00 34.29 103 ASP C C 1
ATOM 3833 O O . ASP C 1 106 ? 36.367 -20.415 121.556 1.00 33.21 103 ASP C O 1
ATOM 3838 N N . ALA C 1 107 ? 36.377 -22.139 123.001 1.00 33.66 104 ALA C N 1
ATOM 3839 C CA . ALA C 1 107 ? 37.376 -22.903 122.275 1.00 31.83 104 ALA C CA 1
ATOM 3840 C C . ALA C 1 107 ? 36.857 -23.360 120.904 1.00 29.34 104 ALA C C 1
ATOM 3841 O O . ALA C 1 107 ? 37.625 -23.442 119.937 1.00 28.18 104 ALA C O 1
ATOM 3843 N N . ALA C 1 108 ? 35.562 -23.661 120.826 1.00 28.60 105 ALA C N 1
ATOM 3844 C CA . ALA C 1 108 ? 34.978 -24.174 119.593 1.00 26.86 105 ALA C CA 1
ATOM 3845 C C . ALA C 1 108 ? 35.009 -23.119 118.485 1.00 25.62 105 ALA C C 1
ATOM 3846 O O . ALA C 1 108 ? 35.335 -23.422 117.337 1.00 24.21 105 ALA C O 1
ATOM 3848 N N . THR C 1 109 ? 34.693 -21.881 118.855 1.00 26.32 106 THR C N 1
ATOM 3849 C CA . THR C 1 109 ? 34.755 -20.739 117.946 1.00 25.98 106 THR C CA 1
ATOM 3850 C C . THR C 1 109 ? 36.192 -20.473 117.481 1.00 25.33 106 THR C C 1
ATOM 3851 O O . THR C 1 109 ? 36.429 -20.295 116.286 1.00 24.70 106 THR C O 1
ATOM 3855 N N . ALA C 1 110 ? 37.147 -20.480 118.411 1.00 25.92 107 ALA C N 1
ATOM 3856 C CA . ALA C 1 110 ? 38.563 -20.356 118.056 1.00 25.81 107 ALA C CA 1
ATOM 3857 C C . ALA C 1 110 ? 38.947 -21.405 117.034 1.00 24.46 107 ALA C C 1
ATOM 3858 O O . ALA C 1 110 ? 39.608 -21.097 116.038 1.00 24.28 107 ALA C O 1
ATOM 3860 N N . PHE C 1 111 ? 38.532 -22.643 117.295 1.00 24.01 108 PHE C N 1
ATOM 3861 C CA . PHE C 1 111 ? 38.804 -23.757 116.393 1.00 23.15 108 PHE C CA 1
ATOM 3862 C C . PHE C 1 111 ? 38.164 -23.540 115.021 1.00 22.07 108 PHE C C 1
ATOM 3863 O O . PHE C 1 111 ? 38.805 -23.747 113.994 1.00 21.23 108 PHE C O 1
ATOM 3871 N N . ALA C 1 112 ? 36.899 -23.126 115.020 1.00 22.12 109 ALA C N 1
ATOM 3872 C CA . ALA C 1 112 ? 36.165 -22.912 113.774 1.00 21.73 109 ALA C CA 1
ATOM 3873 C C . ALA C 1 112 ? 36.818 -21.807 112.961 1.00 22.00 109 ALA C C 1
ATOM 3874 O O . ALA C 1 112 ? 37.019 -21.956 111.750 1.00 22.08 109 ALA C O 1
ATOM 3876 N N . GLN C 1 113 ? 37.181 -20.718 113.641 1.00 23.07 110 GLN C N 1
ATOM 3877 C CA . GLN C 1 113 ? 37.925 -19.616 113.027 1.00 23.63 110 GLN C CA 1
ATOM 3878 C C . GLN C 1 113 ? 39.190 -20.104 112.334 1.00 23.54 110 GLN C C 1
ATOM 3879 O O . GLN C 1 113 ? 39.486 -19.689 111.210 1.00 23.48 110 GLN C O 1
ATOM 3885 N N . ARG C 1 114 ? 39.929 -20.978 113.017 1.00 23.74 111 ARG C N 1
ATOM 3886 C CA . ARG C 1 114 ? 41.194 -21.502 112.502 1.00 24.26 111 ARG C CA 1
ATOM 3887 C C . ARG C 1 114 ? 40.974 -22.370 111.268 1.00 22.87 111 ARG C C 1
ATOM 3888 O O . ARG C 1 114 ? 41.725 -22.264 110.305 1.00 23.41 111 ARG C O 1
ATOM 3896 N N . VAL C 1 115 ? 39.937 -23.207 111.313 1.00 21.43 112 VAL C N 1
ATOM 3897 C CA . VAL C 1 115 ? 39.614 -24.141 110.246 1.00 20.67 112 VAL C CA 1
ATOM 3898 C C . VAL C 1 115 ? 39.254 -23.415 108.943 1.00 20.52 112 VAL C C 1
ATOM 3899 O O . VAL C 1 115 ? 39.599 -23.883 107.859 1.00 20.91 112 VAL C O 1
ATOM 3903 N N . PHE C 1 116 ? 38.554 -22.288 109.054 1.00 19.75 113 PHE C N 1
ATOM 3904 C CA . PHE C 1 116 ? 38.230 -21.481 107.890 1.00 19.74 113 PHE C CA 1
ATOM 3905 C C . PHE C 1 116 ? 39.478 -20.867 107.279 1.00 20.58 113 PHE C C 1
ATOM 3906 O O . PHE C 1 116 ? 39.688 -20.960 106.062 1.00 20.71 113 PHE C O 1
ATOM 3914 N N . ASP C 1 117 ? 40.297 -20.249 108.131 1.00 20.84 114 ASP C N 1
ATOM 3915 C CA . ASP C 1 117 ? 41.578 -19.674 107.720 1.00 22.23 114 ASP C CA 1
ATOM 3916 C C . ASP C 1 117 ? 42.530 -20.667 107.057 1.00 22.56 114 ASP C C 1
ATOM 3917 O O . ASP C 1 117 ? 43.118 -20.349 106.019 1.00 23.49 114 ASP C O 1
ATOM 3922 N N . LEU C 1 118 ? 42.674 -21.858 107.643 1.00 22.03 115 LEU C N 1
ATOM 3923 C CA . LEU C 1 118 ? 43.597 -22.879 107.105 1.00 23.05 115 LEU C CA 1
ATOM 3924 C C . LEU C 1 118 ? 43.114 -23.532 105.806 1.00 22.50 115 LEU C C 1
ATOM 3925 O O . LEU C 1 118 ? 43.898 -23.703 104.882 1.00 23.73 115 LEU C O 1
ATOM 3930 N N . TYR C 1 119 ? 41.833 -23.897 105.751 1.00 21.06 116 TYR C N 1
ATOM 3931 C CA . TYR C 1 119 ? 41.240 -24.540 104.567 1.00 20.92 116 TYR C CA 1
ATOM 3932 C C . TYR C 1 119 ? 41.229 -23.632 103.325 1.00 21.45 116 TYR C C 1
ATOM 3933 O O . TYR C 1 119 ? 41.489 -24.091 102.204 1.00 22.62 116 TYR C O 1
ATOM 3942 N N . PHE C 1 120 ? 40.937 -22.350 103.533 1.00 21.04 117 PHE C N 1
ATOM 3943 C CA . PHE C 1 120 ? 40.936 -21.379 102.444 1.00 22.10 117 PHE C CA 1
ATOM 3944 C C . PHE C 1 120 ? 42.267 -20.660 102.245 1.00 23.71 117 PHE C C 1
ATOM 3945 O O . PHE C 1 120 ? 42.330 -19.601 101.622 1.00 24.31 117 PHE C O 1
ATOM 3953 N N . SER C 1 121 ? 43.329 -21.257 102.769 1.00 24.77 118 SER C N 1
ATOM 3954 C CA . SER C 1 121 ? 44.685 -20.900 102.371 1.00 27.53 118 SER C CA 1
ATOM 3955 C C . SER C 1 121 ? 45.445 -22.175 102.003 1.00 28.71 118 SER C C 1
ATOM 3956 O O . SER C 1 121 ? 46.669 -22.197 102.006 1.00 30.31 118 SER C O 1
ATOM 3959 N N . ASP C 1 122 ? 44.683 -23.224 101.686 1.00 28.80 119 ASP C N 1
ATOM 3960 C CA . ASP C 1 122 ? 45.185 -24.536 101.221 1.00 31.03 119 ASP C CA 1
ATOM 3961 C C . ASP C 1 122 ? 46.101 -25.251 102.220 1.00 32.18 119 ASP C C 1
ATOM 3962 O O . ASP C 1 122 ? 47.118 -25.816 101.844 1.00 34.62 119 ASP C O 1
ATOM 3967 N N . ARG C 1 123 ? 45.722 -25.255 103.490 1.00 31.48 120 ARG C N 1
ATOM 3968 C CA . ARG C 1 123 ? 46.608 -25.771 104.529 1.00 33.27 120 ARG C CA 1
ATOM 3969 C C . ARG C 1 123 ? 46.023 -26.904 105.367 1.00 32.13 120 ARG C C 1
ATOM 3970 O O . ARG C 1 123 ? 46.682 -27.386 106.293 1.00 33.01 120 ARG C O 1
ATOM 3978 N N . LEU C 1 124 ? 44.811 -27.346 105.036 1.00 30.66 121 LEU C N 1
ATOM 3979 C CA . LEU C 1 124 ? 44.104 -28.309 105.878 1.00 30.10 121 LEU C CA 1
ATOM 3980 C C . LEU C 1 124 ? 43.115 -29.185 105.111 1.00 30.25 121 LEU C C 1
ATOM 3981 O O . LEU C 1 124 ? 42.193 -28.690 104.449 1.00 29.42 121 LEU C O 1
ATOM 3986 N N . ASP C 1 125 ? 43.315 -30.493 105.212 1.00 31.75 122 ASP C N 1
ATOM 3987 C CA . ASP C 1 125 ? 42.337 -31.456 104.728 1.00 32.35 122 ASP C CA 1
ATOM 3988 C C . ASP C 1 125 ? 41.286 -31.647 105.831 1.00 31.11 122 ASP C C 1
ATOM 3989 O O . ASP C 1 125 ? 41.541 -32.295 106.847 1.00 31.59 122 ASP C O 1
ATOM 3994 N N . THR C 1 126 ? 40.106 -31.062 105.637 1.00 30.09 123 THR C N 1
ATOM 3995 C CA . THR C 1 126 ? 39.073 -31.068 106.685 1.00 28.92 123 THR C CA 1
ATOM 3996 C C . THR C 1 126 ? 38.270 -32.370 106.703 1.00 30.00 123 THR C C 1
ATOM 3997 O O . THR C 1 126 ? 37.468 -32.596 107.616 1.00 29.33 123 THR C O 1
ATOM 4001 N N . ALA C 1 127 ? 38.497 -33.211 105.686 1.00 31.56 124 ALA C N 1
ATOM 4002 C CA . ALA C 1 127 ? 37.978 -34.581 105.638 1.00 33.11 124 ALA C CA 1
ATOM 4003 C C . ALA C 1 127 ? 38.810 -35.524 106.508 1.00 34.26 124 ALA C C 1
ATOM 4004 O O . ALA C 1 127 ? 38.348 -36.591 106.896 1.00 35.78 124 ALA C O 1
ATOM 4006 N N . SER C 1 128 ? 40.031 -35.108 106.827 1.00 33.89 125 SER C N 1
ATOM 4007 C CA . SER C 1 128 ? 41.001 -35.972 107.483 1.00 35.42 125 SER C CA 1
ATOM 4008 C C . SER C 1 128 ? 41.023 -35.804 109.001 1.00 34.77 125 SER C C 1
ATOM 4009 O O . SER C 1 128 ? 41.402 -34.737 109.490 1.00 33.00 125 SER C O 1
ATOM 4012 N N . PRO C 1 129 ? 40.646 -36.874 109.745 1.00 36.22 126 PRO C N 1
ATOM 4013 C CA . PRO C 1 129 ? 40.727 -36.898 111.197 1.00 36.38 126 PRO C CA 1
ATOM 4014 C C . PRO C 1 129 ? 42.110 -36.486 111.705 1.00 37.34 126 PRO C C 1
ATOM 4015 O O . PRO C 1 129 ? 42.204 -35.595 112.548 1.00 36.37 126 PRO C O 1
ATOM 4019 N N . GLU C 1 130 ? 43.169 -37.103 111.184 1.00 39.64 127 GLU C N 1
ATOM 4020 C CA . GLU C 1 130 ? 44.531 -36.807 111.656 1.00 41.17 127 GLU C CA 1
ATOM 4021 C C . GLU C 1 130 ? 44.982 -35.354 111.426 1.00 39.12 127 GLU C C 1
ATOM 4022 O O . GLU C 1 130 ? 45.638 -34.761 112.292 1.00 39.01 127 GLU C O 1
ATOM 4028 N N . ALA C 1 131 ? 44.627 -34.795 110.268 1.00 37.57 128 ALA C N 1
ATOM 4029 C CA . ALA C 1 131 ? 44.990 -33.423 109.918 1.00 36.32 128 ALA C CA 1
ATOM 4030 C C . ALA C 1 131 ? 44.286 -32.418 110.822 1.00 34.19 128 ALA C C 1
ATOM 4031 O O . ALA C 1 131 ? 44.903 -31.467 111.300 1.00 34.19 128 ALA C O 1
ATOM 4033 N N . VAL C 1 132 ? 42.994 -32.633 111.042 1.00 33.08 129 VAL C N 1
ATOM 4034 C CA . VAL C 1 132 ? 42.203 -31.783 111.920 1.00 31.56 129 VAL C CA 1
ATOM 4035 C C . VAL C 1 132 ? 42.668 -31.923 113.373 1.00 33.28 129 VAL C C 1
ATOM 4036 O O . VAL C 1 132 ? 42.717 -30.935 114.105 1.00 33.16 129 VAL C O 1
ATOM 4040 N N . SER C 1 133 ? 43.049 -33.134 113.779 1.00 35.63 130 SER C N 1
ATOM 4041 C CA . SER C 1 133 ? 43.487 -33.374 115.160 1.00 37.70 130 SER C CA 1
ATOM 4042 C C . SER C 1 133 ? 44.726 -32.577 115.544 1.00 39.03 130 SER C C 1
ATOM 4043 O O . SER C 1 133 ? 45.042 -32.462 116.727 1.00 40.71 130 SER C O 1
ATOM 4046 N N . ARG C 1 134 ? 45.425 -32.037 114.545 1.00 39.31 131 ARG C N 1
ATOM 4047 C CA . ARG C 1 134 ? 46.607 -31.208 114.777 1.00 40.86 131 ARG C CA 1
ATOM 4048 C C . ARG C 1 134 ? 46.246 -29.777 115.191 1.00 39.28 131 ARG C C 1
ATOM 4049 O O . ARG C 1 134 ? 47.112 -28.992 115.564 1.00 40.51 131 ARG C O 1
ATOM 4057 N N . LEU C 1 135 ? 44.961 -29.451 115.150 1.00 37.20 132 LEU C N 1
ATOM 4058 C CA . LEU C 1 135 ? 44.491 -28.164 115.642 1.00 36.25 132 LEU C CA 1
ATOM 4059 C C . LEU C 1 135 ? 44.189 -28.217 117.138 1.00 37.34 132 LEU C C 1
ATOM 4060 O O . LEU C 1 135 ? 43.970 -27.187 117.776 1.00 37.42 132 LEU C O 1
ATOM 4065 N N . GLY C 1 136 ? 44.194 -29.425 117.694 1.00 38.80 133 GLY C N 1
ATOM 4066 C CA . GLY C 1 136 ? 43.974 -29.640 119.122 1.00 40.26 133 GLY C CA 1
ATOM 4067 C C . GLY C 1 136 ? 44.695 -28.678 120.058 1.00 41.95 133 GLY C C 1
ATOM 4068 O O . GLY C 1 136 ? 44.044 -27.944 120.796 1.00 41.55 133 GLY C O 1
ATOM 4069 N N . PRO C 1 137 ? 46.046 -28.676 120.037 1.00 44.32 134 PRO C N 1
ATOM 4070 C CA . PRO C 1 137 ? 46.838 -27.902 121.011 1.00 46.48 134 PRO C CA 1
ATOM 4071 C C . PRO C 1 137 ? 46.570 -26.390 121.033 1.00 45.71 134 PRO C C 1
ATOM 4072 O O . PRO C 1 137 ? 46.679 -25.769 122.091 1.00 47.15 134 PRO C O 1
ATOM 4076 N N . GLU C 1 138 ? 46.236 -25.806 119.882 1.00 43.81 135 GLU C N 1
ATOM 4077 C CA . GLU C 1 138 ? 45.942 -24.371 119.809 1.00 43.29 135 GLU C CA 1
ATOM 4078 C C . GLU C 1 138 ? 44.651 -24.031 120.567 1.00 42.25 135 GLU C C 1
ATOM 4079 O O . GLU C 1 138 ? 44.516 -22.925 121.106 1.00 43.20 135 GLU C O 1
ATOM 4081 N N . VAL C 1 139 ? 43.719 -24.986 120.609 1.00 40.49 136 VAL C N 1
ATOM 4082 C CA . VAL C 1 139 ? 42.524 -24.885 121.455 1.00 39.79 136 VAL C CA 1
ATOM 4083 C C . VAL C 1 139 ? 42.754 -25.535 122.824 1.00 41.63 136 VAL C C 1
ATOM 4084 O O . VAL C 1 139 ? 41.836 -25.642 123.628 1.00 42.17 136 VAL C O 1
ATOM 4086 N N . GLY C 1 140 ? 43.981 -25.974 123.085 1.00 43.14 137 GLY C N 1
ATOM 4087 C CA . GLY C 1 140 ? 44.333 -26.568 124.374 1.00 45.28 137 GLY C CA 1
ATOM 4088 C C . GLY C 1 140 ? 43.871 -28.000 124.562 1.00 45.29 137 GLY C C 1
ATOM 4089 O O . GLY C 1 140 ? 43.485 -28.391 125.671 1.00 46.71 137 GLY C O 1
ATOM 4090 N N . LEU C 1 141 ? 43.918 -28.787 123.482 1.00 43.77 138 LEU C N 1
ATOM 4091 C CA . LEU C 1 141 ? 43.519 -30.198 123.528 1.00 43.84 138 LEU C CA 1
ATOM 4092 C C . LEU C 1 141 ? 44.533 -31.153 122.907 1.00 44.79 138 LEU C C 1
ATOM 4093 O O . LEU C 1 141 ? 45.264 -30.798 121.989 1.00 44.18 138 LEU C O 1
ATOM 4098 N N . GLU C 1 142 ? 44.570 -32.367 123.443 1.00 46.78 139 GLU C N 1
ATOM 4099 C CA . GLU C 1 142 ? 45.483 -33.408 122.987 1.00 48.65 139 GLU C CA 1
ATOM 4100 C C . GLU C 1 142 ? 44.989 -33.948 121.644 1.00 46.72 139 GLU C C 1
ATOM 4101 O O . GLU C 1 142 ? 43.788 -34.210 121.500 1.00 45.31 139 GLU C O 1
ATOM 4107 N N . PRO C 1 143 ? 45.898 -34.106 120.652 1.00 47.14 140 PRO C N 1
ATOM 4108 C CA . PRO C 1 143 ? 45.465 -34.576 119.326 1.00 45.58 140 PRO C CA 1
ATOM 4109 C C . PRO C 1 143 ? 44.913 -35.994 119.410 1.00 46.78 140 PRO C C 1
ATOM 4110 O O . PRO C 1 143 ? 43.893 -36.291 118.780 1.00 45.23 140 PRO C O 1
ATOM 4114 N N . GLU C 1 144 ? 45.573 -36.843 120.201 1.00 49.68 141 GLU C N 1
ATOM 4115 C CA . GLU C 1 144 ? 45.089 -38.190 120.460 1.00 51.51 141 GLU C CA 1
ATOM 4116 C C . GLU C 1 144 ? 43.685 -38.174 121.073 1.00 50.15 141 GLU C C 1
ATOM 4117 O O . GLU C 1 144 ? 42.850 -39.019 120.738 1.00 50.23 141 GLU C O 1
ATOM 4123 N N . ALA C 1 145 ? 43.441 -37.213 121.964 1.00 49.21 142 ALA C N 1
ATOM 4124 C CA . ALA C 1 145 ? 42.161 -37.096 122.664 1.00 48.60 142 ALA C CA 1
ATOM 4125 C C . ALA C 1 145 ? 41.060 -36.572 121.747 1.00 45.74 142 ALA C C 1
ATOM 4126 O O . ALA C 1 145 ? 39.903 -36.978 121.870 1.00 45.71 142 ALA C O 1
ATOM 4128 N N . LEU C 1 146 ? 41.417 -35.680 120.828 1.00 43.80 143 LEU C N 1
ATOM 4129 C CA . LEU C 1 146 ? 40.456 -35.196 119.838 1.00 41.56 143 LEU C CA 1
ATOM 4130 C C . LEU C 1 146 ? 40.109 -36.284 118.817 1.00 41.98 143 LEU C C 1
ATOM 4131 O O . LEU C 1 146 ? 38.947 -36.429 118.434 1.00 41.36 143 LEU C O 1
ATOM 4136 N N . LEU C 1 147 ? 41.123 -37.038 118.386 1.00 43.86 144 LEU C N 1
ATOM 4137 C CA . LEU C 1 147 ? 40.962 -38.111 117.386 1.00 44.65 144 LEU C CA 1
ATOM 4138 C C . LEU C 1 147 ? 39.959 -39.158 117.834 1.00 46.01 144 LEU C C 1
ATOM 4139 O O . LEU C 1 147 ? 38.998 -39.458 117.115 1.00 45.53 144 LEU C O 1
ATOM 4144 N N . ALA C 1 148 ? 40.198 -39.703 119.026 1.00 47.85 145 ALA C N 1
ATOM 4145 C CA . ALA C 1 148 ? 39.342 -40.724 119.611 1.00 49.72 145 ALA C CA 1
ATOM 4146 C C . ALA C 1 148 ? 37.952 -40.185 119.965 1.00 48.11 145 ALA C C 1
ATOM 4147 O O . ALA C 1 148 ? 36.963 -40.905 119.851 1.00 49.41 145 ALA C O 1
ATOM 4149 N N . GLY C 1 149 ? 37.885 -38.926 120.392 1.00 45.70 146 GLY C N 1
ATOM 4150 C CA . GLY C 1 149 ? 36.620 -38.295 120.747 1.00 44.52 146 GLY C CA 1
ATOM 4151 C C . GLY C 1 149 ? 35.666 -38.228 119.569 1.00 43.37 146 GLY C C 1
ATOM 4152 O O . GLY C 1 149 ? 34.519 -38.660 119.672 1.00 44.41 146 GLY C O 1
ATOM 4153 N N . ILE C 1 150 ? 36.151 -37.701 118.443 1.00 41.30 147 ILE C N 1
ATOM 4154 C CA . ILE C 1 150 ? 35.341 -37.572 117.229 1.00 40.20 147 ILE C CA 1
ATOM 4155 C C . ILE C 1 150 ? 35.110 -38.910 116.510 1.00 42.14 147 ILE C C 1
ATOM 4156 O O . ILE C 1 150 ? 34.328 -38.983 115.554 1.00 42.17 147 ILE C O 1
ATOM 4161 N N . ALA C 1 151 ? 35.790 -39.957 116.973 1.00 44.08 148 ALA C N 1
ATOM 4162 C CA . ALA C 1 151 ? 35.655 -41.285 116.385 1.00 46.18 148 ALA C CA 1
ATOM 4163 C C . ALA C 1 151 ? 34.608 -42.114 117.133 1.00 48.42 148 ALA C C 1
ATOM 4164 O O . ALA C 1 151 ? 34.287 -43.247 116.739 1.00 51.19 148 ALA C O 1
ATOM 4166 N N . ASP C 1 152 ? 34.069 -41.536 118.204 1.00 52.17 149 ASP C N 1
ATOM 4167 C CA . ASP C 1 152 ? 33.028 -42.179 119.000 1.00 55.09 149 ASP C CA 1
ATOM 4168 C C . ASP C 1 152 ? 31.671 -42.188 118.269 1.00 55.32 149 ASP C C 1
ATOM 4169 O O . ASP C 1 152 ? 31.222 -41.154 117.750 1.00 53.27 149 ASP C O 1
ATOM 4174 N N . PRO C 1 153 ? 31.018 -43.367 118.215 1.00 57.82 150 PRO C N 1
ATOM 4175 C CA . PRO C 1 153 ? 29.706 -43.491 117.567 1.00 58.64 150 PRO C CA 1
ATOM 4176 C C . PRO C 1 153 ? 28.656 -42.499 118.092 1.00 58.49 150 PRO C C 1
ATOM 4177 O O . PRO C 1 153 ? 27.924 -41.916 117.291 1.00 57.25 150 PRO C O 1
ATOM 4181 N N . ALA C 1 154 ? 28.595 -42.301 119.410 1.00 59.48 151 ALA C N 1
ATOM 4182 C CA . ALA C 1 154 ? 27.597 -41.409 120.009 1.00 59.84 151 ALA C CA 1
ATOM 4183 C C . ALA C 1 154 ? 27.720 -39.979 119.491 1.00 55.50 151 ALA C C 1
ATOM 4184 O O . ALA C 1 154 ? 26.708 -39.338 119.195 1.00 55.20 151 ALA C O 1
ATOM 4186 N N . LEU C 1 155 ? 28.958 -39.496 119.377 1.00 52.00 152 LEU C N 1
ATOM 4187 C CA . LEU C 1 155 ? 29.226 -38.152 118.875 1.00 48.22 152 LEU C CA 1
ATOM 4188 C C . LEU C 1 155 ? 28.895 -38.020 117.384 1.00 46.10 152 LEU C C 1
ATOM 4189 O O . LEU C 1 155 ? 28.266 -37.043 116.975 1.00 44.91 152 LEU C O 1
ATOM 4194 N N . LYS C 1 156 ? 29.320 -39.002 116.588 1.00 45.82 153 LYS C N 1
ATOM 4195 C CA . LYS C 1 156 ? 28.920 -39.089 115.189 1.00 44.79 153 LYS C CA 1
ATOM 4196 C C . LYS C 1 156 ? 27.419 -38.926 115.093 1.00 46.91 153 LYS C C 1
ATOM 4197 O O . LYS C 1 156 ? 26.949 -38.008 114.427 1.00 45.67 153 LYS C O 1
ATOM 4203 N N . GLU C 1 157 ? 26.684 -39.814 115.772 1.00 50.71 154 GLU C N 1
ATOM 4204 C CA . GLU C 1 157 ? 25.220 -39.782 115.837 1.00 53.50 154 GLU C CA 1
ATOM 4205 C C . GLU C 1 157 ? 24.754 -38.360 116.093 1.00 51.89 154 GLU C C 1
ATOM 4206 O O . GLU C 1 157 ? 24.102 -37.755 115.241 1.00 51.26 154 GLU C O 1
ATOM 4212 N N . THR C 1 158 ? 25.120 -37.832 117.260 1.00 51.76 155 THR C N 1
ATOM 4213 C CA . THR C 1 158 ? 24.693 -36.507 117.723 1.00 50.76 155 THR C CA 1
ATOM 4214 C C . THR C 1 158 ? 24.867 -35.401 116.668 1.00 47.05 155 THR C C 1
ATOM 4215 O O . THR C 1 158 ? 23.905 -34.710 116.327 1.00 47.16 155 THR C O 1
ATOM 4219 N N . VAL C 1 159 ? 26.085 -35.251 116.152 1.00 43.69 156 VAL C N 1
ATOM 4220 C CA . VAL C 1 159 ? 26.375 -34.227 115.150 1.00 40.49 156 VAL C CA 1
ATOM 4221 C C . VAL C 1 159 ? 25.405 -34.311 113.953 1.00 40.36 156 VAL C C 1
ATOM 4222 O O . VAL C 1 159 ? 24.623 -33.387 113.722 1.00 39.76 156 VAL C O 1
ATOM 4226 N N . ARG C 1 160 ? 25.442 -35.429 113.225 1.00 41.00 157 ARG C N 1
ATOM 4227 C CA . ARG C 1 160 ? 24.515 -35.690 112.123 1.00 41.43 157 ARG C CA 1
ATOM 4228 C C . ARG C 1 160 ? 23.066 -35.326 112.508 1.00 43.44 157 ARG C C 1
ATOM 4229 O O . ARG C 1 160 ? 22.304 -34.853 111.670 1.00 43.35 157 ARG C O 1
ATOM 4237 N N . LYS C 1 161 ? 22.701 -35.519 113.775 1.00 45.10 158 LYS C N 1
ATOM 4238 C CA . LYS C 1 161 ? 21.360 -35.161 114.238 1.00 47.15 158 LYS C CA 1
ATOM 4239 C C . LYS C 1 161 ? 21.171 -33.663 114.503 1.00 45.07 158 LYS C C 1
ATOM 4240 O O . LYS C 1 161 ? 20.059 -33.148 114.389 1.00 45.85 158 LYS C O 1
ATOM 4246 N N . ILE C 1 162 ? 22.248 -32.966 114.856 1.00 42.74 159 ILE C N 1
ATOM 4247 C CA . ILE C 1 162 ? 22.195 -31.506 114.955 1.00 41.06 159 ILE C CA 1
ATOM 4248 C C . ILE C 1 162 ? 21.776 -30.920 113.596 1.00 40.15 159 ILE C C 1
ATOM 4249 O O . ILE C 1 162 ? 20.787 -30.182 113.522 1.00 41.15 159 ILE C O 1
ATOM 4254 N N . GLY C 1 163 ? 22.495 -31.304 112.536 1.00 38.78 160 GLY C N 1
ATOM 4255 C CA . GLY C 1 163 ? 22.196 -30.893 111.157 1.00 38.20 160 GLY C CA 1
ATOM 4256 C C . GLY C 1 163 ? 20.911 -31.430 110.546 1.00 41.07 160 GLY C C 1
ATOM 4257 O O . GLY C 1 163 ? 20.292 -30.750 109.723 1.00 40.81 160 GLY C O 1
ATOM 4258 N N . GLU C 1 164 ? 20.515 -32.645 110.936 1.00 44.06 161 GLU C N 1
ATOM 4259 C CA . GLU C 1 164 ? 19.211 -33.208 110.576 1.00 47.49 161 GLU C CA 1
ATOM 4260 C C . GLU C 1 164 ? 18.070 -32.414 111.205 1.00 48.84 161 GLU C C 1
ATOM 4261 O O . GLU C 1 164 ? 17.001 -32.259 110.594 1.00 50.60 161 GLU C O 1
ATOM 4267 N N A ASP C 1 165 ? 18.280 -31.916 112.422 0.50 48.36 162 ASP C N 1
ATOM 4268 N N B ASP C 1 165 ? 18.290 -31.935 112.429 0.50 48.35 162 ASP C N 1
ATOM 4269 C CA A ASP C 1 165 ? 17.246 -31.128 113.091 0.50 49.65 162 ASP C CA 1
ATOM 4270 C CA B ASP C 1 165 ? 17.303 -31.111 113.119 0.50 49.48 162 ASP C CA 1
ATOM 4271 C C A ASP C 1 165 ? 17.098 -29.735 112.470 0.50 47.06 162 ASP C C 1
ATOM 4272 C C B ASP C 1 165 ? 17.122 -29.791 112.383 0.50 46.98 162 ASP C C 1
ATOM 4273 O O A ASP C 1 165 ? 15.980 -29.300 112.181 0.50 48.42 162 ASP C O 1
ATOM 4274 O O B ASP C 1 165 ? 16.017 -29.464 111.937 0.50 48.34 162 ASP C O 1
ATOM 4283 N N . ALA C 1 166 ? 18.226 -29.061 112.246 1.00 43.55 163 ALA C N 1
ATOM 4284 C CA . ALA C 1 166 ? 18.257 -27.764 111.572 1.00 41.11 163 ALA C CA 1
ATOM 4285 C C . ALA C 1 166 ? 17.555 -27.749 110.200 1.00 41.19 163 ALA C C 1
ATOM 4286 O O . ALA C 1 166 ? 16.814 -26.817 109.890 1.00 40.93 163 ALA C O 1
ATOM 4288 N N . VAL C 1 167 ? 17.794 -28.787 109.400 1.00 41.66 164 VAL C N 1
ATOM 4289 C CA . VAL C 1 167 ? 17.151 -28.951 108.091 1.00 42.49 164 VAL C CA 1
ATOM 4290 C C . VAL C 1 167 ? 15.631 -29.019 108.192 1.00 45.37 164 VAL C C 1
ATOM 4291 O O . VAL C 1 167 ? 14.924 -28.341 107.445 1.00 45.63 164 VAL C O 1
ATOM 4295 N N . ALA C 1 168 ? 15.133 -29.838 109.118 1.00 48.03 165 ALA C N 1
ATOM 4296 C CA . ALA C 1 168 ? 13.689 -30.054 109.259 1.00 51.28 165 ALA C CA 1
ATOM 4297 C C . ALA C 1 168 ? 13.015 -28.869 109.955 1.00 50.70 165 ALA C C 1
ATOM 4298 O O . ALA C 1 168 ? 11.794 -28.720 109.919 1.00 53.42 165 ALA C O 1
ATOM 4300 N N . ARG C 1 169 ? 13.828 -28.011 110.554 1.00 47.46 166 ARG C N 1
ATOM 4301 C CA . ARG C 1 169 ? 13.336 -26.856 111.279 1.00 47.12 166 ARG C CA 1
ATOM 4302 C C . ARG C 1 169 ? 13.519 -25.539 110.498 1.00 43.88 166 ARG C C 1
ATOM 4303 O O . ARG C 1 169 ? 13.383 -24.448 111.057 1.00 42.92 166 ARG C O 1
ATOM 4311 N N . GLY C 1 170 ? 13.831 -25.645 109.208 1.00 42.38 167 GLY C N 1
ATOM 4312 C CA . GLY C 1 170 ? 13.849 -24.482 108.324 1.00 39.94 167 GLY C CA 1
ATOM 4313 C C . GLY C 1 170 ? 15.199 -23.968 107.859 1.00 36.52 167 GLY C C 1
ATOM 4314 O O . GLY C 1 170 ? 15.258 -23.090 106.990 1.00 35.45 167 GLY C O 1
ATOM 4315 N N . ILE C 1 171 ? 16.277 -24.486 108.444 1.00 35.05 168 ILE C N 1
ATOM 4316 C CA . ILE C 1 171 ? 17.630 -24.095 108.063 1.00 31.87 168 ILE C CA 1
ATOM 4317 C C . ILE C 1 171 ? 17.994 -24.836 106.797 1.00 32.17 168 ILE C C 1
ATOM 4318 O O . ILE C 1 171 ? 17.741 -26.043 106.676 1.00 34.10 168 ILE C O 1
ATOM 4323 N N . PHE C 1 172 ? 18.568 -24.105 105.846 1.00 30.37 169 PHE C N 1
ATOM 4324 C CA . PHE C 1 172 ? 19.124 -24.690 104.640 1.00 30.15 169 PHE C CA 1
ATOM 4325 C C . PHE C 1 172 ? 20.298 -23.835 104.183 1.00 28.23 169 PHE C C 1
ATOM 4326 O O . PHE C 1 172 ? 20.496 -22.728 104.696 1.00 27.17 169 PHE C O 1
ATOM 4334 N N . GLY C 1 173 ? 21.088 -24.367 103.250 1.00 27.78 170 GLY C N 1
ATOM 4335 C CA . GLY C 1 173 ? 22.216 -23.647 102.675 1.00 26.16 170 GLY C CA 1
ATOM 4336 C C . GLY C 1 173 ? 23.363 -23.295 103.612 1.00 24.58 170 GLY C C 1
ATOM 4337 O O . GLY C 1 173 ? 23.455 -23.796 104.752 1.00 24.29 170 GLY C O 1
ATOM 4338 N N . SER C 1 174 ? 24.236 -22.419 103.111 1.00 23.57 171 SER C N 1
ATOM 4339 C CA . SER C 1 174 ? 25.455 -21.999 103.790 1.00 22.08 171 SER C CA 1
ATOM 4340 C C . SER C 1 174 ? 25.939 -20.706 103.133 1.00 21.60 171 SER C C 1
ATOM 4341 O O . SER C 1 174 ? 26.211 -20.710 101.950 1.00 23.19 171 SER C O 1
ATOM 4344 N N . PRO C 1 175 ? 26.046 -19.600 103.886 1.00 20.84 172 PRO C N 1
ATOM 4345 C CA . PRO C 1 175 ? 25.739 -19.431 105.314 1.00 20.21 172 PRO C CA 1
ATOM 4346 C C . PRO C 1 175 ? 24.278 -19.066 105.558 1.00 20.56 172 PRO C C 1
ATOM 4347 O O . PRO C 1 175 ? 23.638 -18.441 104.709 1.00 20.84 172 PRO C O 1
ATOM 4351 N N . PHE C 1 176 ? 23.769 -19.439 106.724 1.00 20.55 173 PHE C N 1
ATOM 4352 C CA . PHE C 1 176 ? 22.388 -19.176 107.070 1.00 21.47 173 PHE C CA 1
ATOM 4353 C C . PHE C 1 176 ? 22.333 -18.657 108.496 1.00 21.74 173 PHE C C 1
ATOM 4354 O O . PHE C 1 176 ? 22.686 -19.378 109.440 1.00 22.22 173 PHE C O 1
ATOM 4362 N N . PHE C 1 177 ? 21.897 -17.406 108.651 1.00 21.91 174 PHE C N 1
ATOM 4363 C CA . PHE C 1 177 ? 21.839 -16.764 109.964 1.00 21.95 174 PHE C CA 1
ATOM 4364 C C . PHE C 1 177 ? 20.435 -16.707 110.478 1.00 23.42 174 PHE C C 1
ATOM 4365 O O . PHE C 1 177 ? 19.489 -16.464 109.719 1.00 23.66 174 PHE C O 1
ATOM 4373 N N A LEU C 1 178 ? 20.290 -16.899 111.784 0.50 24.58 175 LEU C N 1
ATOM 4374 N N B LEU C 1 178 ? 20.308 -16.919 111.780 0.50 24.57 175 LEU C N 1
ATOM 4375 C CA A LEU C 1 178 ? 18.994 -16.786 112.443 0.50 26.16 175 LEU C CA 1
ATOM 4376 C CA B LEU C 1 178 ? 19.044 -16.783 112.476 0.50 26.14 175 LEU C CA 1
ATOM 4377 C C A LEU C 1 178 ? 19.140 -15.879 113.660 0.50 27.36 175 LEU C C 1
ATOM 4378 C C B LEU C 1 178 ? 19.247 -15.786 113.604 0.50 27.19 175 LEU C C 1
ATOM 4379 O O A LEU C 1 178 ? 19.970 -16.138 114.539 0.50 27.94 175 LEU C O 1
ATOM 4380 O O B LEU C 1 178 ? 20.212 -15.894 114.372 0.50 27.48 175 LEU C O 1
ATOM 4389 N N . VAL C 1 179 ? 18.355 -14.806 113.695 1.00 27.93 176 VAL C N 1
ATOM 4390 C CA . VAL C 1 179 ? 18.355 -13.887 114.840 1.00 29.35 176 VAL C CA 1
ATOM 4391 C C . VAL C 1 179 ? 16.920 -13.573 115.239 1.00 31.07 176 VAL C C 1
ATOM 4392 O O . VAL C 1 179 ? 16.117 -13.168 114.400 1.00 30.32 176 VAL C O 1
ATOM 4396 N N . ASP C 1 180 ? 16.603 -13.783 116.518 1.00 33.66 177 ASP C N 1
ATOM 4397 C CA . ASP C 1 180 ? 15.245 -13.602 117.023 1.00 36.36 177 ASP C CA 1
ATOM 4398 C C . ASP C 1 180 ? 14.225 -14.313 116.112 1.00 36.30 177 ASP C C 1
ATOM 4399 O O . ASP C 1 180 ? 13.129 -13.800 115.849 1.00 36.86 177 ASP C O 1
ATOM 4404 N N . ASP C 1 181 ? 14.607 -15.489 115.621 1.00 35.73 178 ASP C N 1
ATOM 4405 C CA . ASP C 1 181 ? 13.765 -16.283 114.722 1.00 35.98 178 ASP C CA 1
ATOM 4406 C C . ASP C 1 181 ? 13.600 -15.731 113.319 1.00 33.86 178 ASP C C 1
ATOM 4407 O O . ASP C 1 181 ? 12.835 -16.282 112.537 1.00 34.59 178 ASP C O 1
ATOM 4412 N N . GLU C 1 182 ? 14.289 -14.643 113.007 1.00 31.85 179 GLU C N 1
ATOM 4413 C CA . GLU C 1 182 ? 14.260 -14.124 111.652 1.00 30.62 179 GLU C CA 1
ATOM 4414 C C . GLU C 1 182 ? 15.383 -14.762 110.843 1.00 28.93 179 GLU C C 1
ATOM 4415 O O . GLU C 1 182 ? 16.543 -14.700 111.247 1.00 27.81 179 GLU C O 1
ATOM 4421 N N . PRO C 1 183 ? 15.027 -15.408 109.718 1.00 28.92 180 PRO C N 1
ATOM 4422 C CA . PRO C 1 183 ? 15.976 -16.069 108.824 1.00 28.15 180 PRO C CA 1
ATOM 4423 C C . PRO C 1 183 ? 16.625 -15.148 107.797 1.00 27.35 180 PRO C C 1
ATOM 4424 O O . PRO C 1 183 ? 15.943 -14.378 107.123 1.00 28.05 180 PRO C O 1
ATOM 4428 N N . PHE C 1 184 ? 17.941 -15.252 107.681 1.00 26.45 181 PHE C N 1
ATOM 4429 C CA . PHE C 1 184 ? 18.678 -14.532 106.672 1.00 26.19 181 PHE C CA 1
ATOM 4430 C C . PHE C 1 184 ? 19.621 -15.501 106.000 1.00 25.82 181 PHE C C 1
ATOM 4431 O O . PHE C 1 184 ? 20.618 -15.920 106.582 1.00 25.40 181 PHE C O 1
ATOM 4439 N N . TRP C 1 185 ? 19.290 -15.862 104.770 1.00 26.38 182 TRP C N 1
ATOM 4440 C CA . TRP C 1 185 ? 20.113 -16.783 104.014 1.00 26.75 182 TRP C CA 1
ATOM 4441 C C . TRP C 1 185 ? 21.068 -16.027 103.099 1.00 27.03 182 TRP C C 1
ATOM 4442 O O . TRP C 1 185 ? 20.641 -15.248 102.254 1.00 27.82 182 TRP C O 1
ATOM 4453 N N . GLY C 1 186 ? 22.365 -16.267 103.285 1.00 27.12 183 GLY C N 1
ATOM 4454 C CA . GLY C 1 186 ? 23.398 -15.729 102.403 1.00 27.49 183 GLY C CA 1
ATOM 4455 C C . GLY C 1 186 ? 24.329 -14.711 103.039 1.00 27.67 183 GLY C C 1
ATOM 4456 O O . GLY C 1 186 ? 23.959 -13.990 103.976 1.00 27.09 183 GLY C O 1
ATOM 4457 N N . TRP C 1 187 ? 25.543 -14.656 102.504 1.00 28.43 184 TRP C N 1
ATOM 4458 C CA . TRP C 1 187 ? 26.549 -13.681 102.894 1.00 29.57 184 TRP C CA 1
ATOM 4459 C C . TRP C 1 187 ? 26.142 -12.268 102.509 1.00 31.05 184 TRP C C 1
ATOM 4460 O O . TRP C 1 187 ? 26.441 -11.316 103.220 1.00 31.44 184 TRP C O 1
ATOM 4471 N N . ASP C 1 188 ? 25.477 -12.131 101.374 1.00 32.59 185 ASP C N 1
ATOM 4472 C CA . ASP C 1 188 ? 25.061 -10.818 100.916 1.00 35.15 185 ASP C CA 1
ATOM 4473 C C . ASP C 1 188 ? 23.794 -10.344 101.650 1.00 34.63 185 ASP C C 1
ATOM 4474 O O . ASP C 1 188 ? 23.227 -9.296 101.324 1.00 35.53 185 ASP C O 1
ATOM 4479 N N . ARG C 1 189 ? 23.375 -11.126 102.648 1.00 33.32 186 ARG C N 1
ATOM 4480 C CA . ARG C 1 189 ? 22.229 -10.795 103.489 1.00 32.90 186 ARG C CA 1
ATOM 4481 C C . ARG C 1 189 ? 22.628 -10.473 104.933 1.00 32.34 186 ARG C C 1
ATOM 4482 O O . ARG C 1 189 ? 21.768 -10.284 105.790 1.00 31.49 186 ARG C O 1
ATOM 4498 N N . GLU C 1 191 ? 24.103 -7.616 105.673 1.00 35.05 188 GLU C N 1
ATOM 4499 C CA . GLU C 1 191 ? 23.698 -6.212 105.789 1.00 36.47 188 GLU C CA 1
ATOM 4500 C C . GLU C 1 191 ? 22.216 -6.048 106.146 1.00 35.32 188 GLU C C 1
ATOM 4501 O O . GLU C 1 191 ? 21.869 -5.179 106.939 1.00 35.90 188 GLU C O 1
ATOM 4523 N N . ALA C 1 194 ? 21.871 -7.103 109.665 1.00 33.66 191 ALA C N 1
ATOM 4524 C CA . ALA C 1 194 ? 22.407 -6.005 110.458 1.00 35.43 191 ALA C CA 1
ATOM 4525 C C . ALA C 1 194 ? 21.308 -4.997 110.754 1.00 36.44 191 ALA C C 1
ATOM 4526 O O . ALA C 1 194 ? 21.047 -4.689 111.920 1.00 37.95 191 ALA C O 1
ATOM 4528 N N . GLU C 1 195 ? 20.635 -4.510 109.714 1.00 36.36 192 GLU C N 1
ATOM 4529 C CA . GLU C 1 195 ? 19.642 -3.459 109.917 1.00 37.74 192 GLU C CA 1
ATOM 4530 C C . GLU C 1 195 ? 18.367 -3.951 110.608 1.00 36.96 192 GLU C C 1
ATOM 4531 O O . GLU C 1 195 ? 17.718 -3.194 111.343 1.00 38.29 192 GLU C O 1
ATOM 4537 N N . TRP C 1 196 ? 18.027 -5.215 110.383 1.00 35.04 193 TRP C N 1
ATOM 4538 C CA . TRP C 1 196 ? 16.947 -5.849 111.102 1.00 34.81 193 TRP C CA 1
ATOM 4539 C C . TRP C 1 196 ? 17.186 -5.674 112.603 1.00 36.20 193 TRP C C 1
ATOM 4540 O O . TRP C 1 196 ? 16.289 -5.242 113.337 1.00 37.13 193 TRP C O 1
ATOM 4551 N N . ILE C 1 197 ? 18.411 -5.977 113.034 1.00 36.07 194 ILE C N 1
ATOM 4552 C CA . ILE C 1 197 ? 18.765 -5.954 114.442 1.00 37.56 194 ILE C CA 1
ATOM 4553 C C . ILE C 1 197 ? 18.737 -4.538 115.005 1.00 39.70 194 ILE C C 1
ATOM 4554 O O . ILE C 1 197 ? 18.216 -4.326 116.098 1.00 41.37 194 ILE C O 1
ATOM 4559 N N . ARG C 1 198 ? 19.277 -3.576 114.252 1.00 39.98 195 ARG C N 1
ATOM 4560 C CA . ARG C 1 198 ? 19.291 -2.156 114.672 1.00 42.11 195 ARG C CA 1
ATOM 4561 C C . ARG C 1 198 ? 17.878 -1.567 114.840 1.00 42.44 195 ARG C C 1
ATOM 4562 O O . ARG C 1 198 ? 17.528 -1.042 115.897 1.00 44.50 195 ARG C O 1
ATOM 4570 N N . THR C 1 199 ? 17.078 -1.673 113.786 1.00 41.05 196 THR C N 1
ATOM 4571 C CA . THR C 1 199 ? 15.695 -1.194 113.790 1.00 41.33 196 THR C CA 1
ATOM 4572 C C . THR C 1 199 ? 14.796 -2.059 114.687 1.00 41.71 196 THR C C 1
ATOM 4573 O O . THR C 1 199 ? 13.719 -1.620 115.110 1.00 43.10 196 THR C O 1
ATOM 4577 N N . GLY C 1 200 ? 15.240 -3.284 114.971 1.00 40.65 197 GLY C N 1
ATOM 4578 C CA . GLY C 1 200 ? 14.435 -4.245 115.715 1.00 40.94 197 GLY C CA 1
ATOM 4579 C C . GLY C 1 200 ? 13.284 -4.799 114.887 1.00 39.94 197 GLY C C 1
ATOM 4580 O O . GLY C 1 200 ? 12.278 -5.235 115.447 1.00 41.11 197 GLY C O 1
ATOM 4581 N N . GLY C 1 201 ? 13.424 -4.762 113.558 1.00 38.15 198 GLY C N 1
ATOM 4582 C CA . GLY C 1 201 ? 12.455 -5.378 112.646 1.00 37.36 198 GLY C CA 1
ATOM 4583 C C . GLY C 1 201 ? 11.524 -4.430 111.916 1.00 37.69 198 GLY C C 1
ATOM 4584 O O . GLY C 1 201 ? 11.314 -3.292 112.341 1.00 39.03 198 GLY C O 1
ATOM 4585 N N . TRP C 1 202 ? 10.967 -4.899 110.803 1.00 37.05 199 TRP C N 1
ATOM 4586 C CA . TRP C 1 202 ? 9.970 -4.132 110.050 1.00 37.42 199 TRP C CA 1
ATOM 4587 C C . TRP C 1 202 ? 8.944 -5.065 109.407 1.00 38.08 199 TRP C C 1
ATOM 4588 O O . TRP C 1 202 ? 8.817 -6.229 109.797 1.00 38.45 199 TRP C O 1
ATOM 4605 N N . ASN D 1 5 ? 26.860 0.852 75.774 1.00 32.54 2 ASN D N 1
ATOM 4606 C CA . ASN D 1 5 ? 27.088 -0.562 76.051 1.00 29.76 2 ASN D CA 1
ATOM 4607 C C . ASN D 1 5 ? 26.272 -0.748 77.337 1.00 27.21 2 ASN D C 1
ATOM 4608 O O . ASN D 1 5 ? 26.720 -0.349 78.420 1.00 26.65 2 ASN D O 1
ATOM 4610 N N . PRO D 1 6 ? 25.043 -1.292 77.212 1.00 25.46 3 PRO D N 1
ATOM 4611 C CA . PRO D 1 6 ? 24.042 -1.219 78.280 1.00 23.60 3 PRO D CA 1
ATOM 4612 C C . PRO D 1 6 ? 24.296 -2.157 79.435 1.00 21.53 3 PRO D C 1
ATOM 4613 O O . PRO D 1 6 ? 25.006 -3.142 79.276 1.00 20.81 3 PRO D O 1
ATOM 4617 N N . ILE D 1 7 ? 23.732 -1.822 80.593 1.00 20.65 4 ILE D N 1
ATOM 4618 C CA . ILE D 1 7 ? 23.528 -2.795 81.651 1.00 19.61 4 ILE D CA 1
ATOM 4619 C C . ILE D 1 7 ? 22.434 -3.746 81.175 1.00 18.77 4 ILE D C 1
ATOM 4620 O O . ILE D 1 7 ? 21.283 -3.352 80.987 1.00 18.81 4 ILE D O 1
ATOM 4625 N N . GLU D 1 8 ? 22.816 -4.998 80.978 1.00 18.57 5 GLU D N 1
ATOM 4626 C CA . GLU D 1 8 ? 21.944 -6.056 80.468 1.00 17.85 5 GLU D CA 1
ATOM 4627 C C . GLU D 1 8 ? 21.228 -6.710 81.653 1.00 16.88 5 GLU D C 1
ATOM 4628 O O . GLU D 1 8 ? 21.869 -7.261 82.560 1.00 16.53 5 GLU D O 1
ATOM 4634 N N . PHE D 1 9 ? 19.904 -6.629 81.658 1.00 16.45 6 PHE D N 1
ATOM 4635 C CA . PHE D 1 9 ? 19.098 -7.100 82.780 1.00 16.10 6 PHE D CA 1
ATOM 4636 C C . PHE D 1 9 ? 18.305 -8.356 82.378 1.00 15.64 6 PHE D C 1
ATOM 4637 O O . PHE D 1 9 ? 17.257 -8.260 81.740 1.00 15.98 6 PHE D O 1
ATOM 4645 N N . TRP D 1 10 ? 18.836 -9.528 82.726 1.00 15.14 7 TRP D N 1
ATOM 4646 C CA . TRP D 1 10 ? 18.181 -10.808 82.439 1.00 14.64 7 TRP D CA 1
ATOM 4647 C C . TRP D 1 10 ? 17.343 -11.288 83.610 1.00 14.13 7 TRP D C 1
ATOM 4648 O O . TRP D 1 10 ? 17.782 -11.267 84.770 1.00 13.99 7 TRP D O 1
ATOM 4659 N N . PHE D 1 11 ? 16.141 -11.748 83.297 1.00 13.37 8 PHE D N 1
ATOM 4660 C CA . PHE D 1 11 ? 15.196 -12.091 84.344 1.00 13.36 8 PHE D CA 1
ATOM 4661 C C . PHE D 1 11 ? 14.105 -13.002 83.818 1.00 13.07 8 PHE D C 1
ATOM 4662 O O . PHE D 1 11 ? 13.913 -13.116 82.612 1.00 13.07 8 PHE D O 1
ATOM 4670 N N . ASP D 1 12 ? 13.397 -13.642 84.738 1.00 13.07 9 ASP D N 1
ATOM 4671 C CA . ASP D 1 12 ? 12.156 -14.344 84.421 1.00 13.42 9 ASP D CA 1
ATOM 4672 C C . ASP D 1 12 ? 11.045 -13.447 84.942 1.00 12.74 9 ASP D C 1
ATOM 4673 O O . ASP D 1 12 ? 11.187 -12.875 86.021 1.00 13.41 9 ASP D O 1
ATOM 4678 N N . PHE D 1 13 ? 9.948 -13.297 84.198 1.00 12.32 10 PHE D N 1
ATOM 4679 C CA . PHE D 1 13 ? 8.804 -12.479 84.675 1.00 11.53 10 PHE D CA 1
ATOM 4680 C C . PHE D 1 13 ? 8.178 -13.058 85.959 1.00 12.30 10 PHE D C 1
ATOM 4681 O O . PHE D 1 13 ? 7.570 -12.328 86.758 1.00 12.57 10 PHE D O 1
ATOM 4689 N N . SER D 1 14 ? 8.307 -14.367 86.142 1.00 12.37 11 SER D N 1
ATOM 4690 C CA . SER D 1 14 ? 7.777 -15.016 87.334 1.00 13.78 11 SER D CA 1
ATOM 4691 C C . SER D 1 14 ? 8.749 -15.007 88.516 1.00 14.19 11 SER D C 1
ATOM 4692 O O . SER D 1 14 ? 8.593 -15.775 89.462 1.00 16.18 11 SER D O 1
ATOM 4695 N N . SER D 1 15 ? 9.733 -14.112 88.479 1.00 13.43 12 SER D N 1
ATOM 4696 C CA . SER D 1 15 ? 10.771 -14.076 89.492 1.00 13.17 12 SER D CA 1
ATOM 4697 C C . SER D 1 15 ? 10.568 -12.930 90.460 1.00 13.19 12 SER D C 1
ATOM 4698 O O . SER D 1 15 ? 10.694 -11.783 90.081 1.00 13.41 12 SER D O 1
ATOM 4701 N N . GLY D 1 16 ? 10.265 -13.246 91.714 1.00 14.02 13 GLY D N 1
ATOM 4702 C CA . GLY D 1 16 ? 10.027 -12.227 92.730 1.00 14.91 13 GLY D CA 1
ATOM 4703 C C . GLY D 1 16 ? 11.178 -11.240 92.889 1.00 15.17 13 GLY D C 1
ATOM 4704 O O . GLY D 1 16 ? 10.943 -10.043 92.999 1.00 15.53 13 GLY D O 1
ATOM 4705 N N . TYR D 1 17 ? 12.419 -11.742 92.897 1.00 14.74 14 TYR D N 1
ATOM 4706 C CA . TYR D 1 17 ? 13.590 -10.888 93.038 1.00 14.63 14 TYR D CA 1
ATOM 4707 C C . TYR D 1 17 ? 13.760 -9.952 91.844 1.00 14.04 14 TYR D C 1
ATOM 4708 O O . TYR D 1 17 ? 14.182 -8.798 92.026 1.00 14.16 14 TYR D O 1
ATOM 4717 N N . ALA D 1 18 ? 13.416 -10.447 90.647 1.00 12.81 15 ALA D N 1
ATOM 4718 C CA . ALA D 1 18 ? 13.412 -9.629 89.424 1.00 12.39 15 ALA D CA 1
ATOM 4719 C C . ALA D 1 18 ? 12.382 -8.504 89.519 1.00 12.56 15 ALA D C 1
ATOM 4720 O O . ALA D 1 18 ? 12.628 -7.393 89.054 1.00 12.83 15 ALA D O 1
ATOM 4722 N N . PHE D 1 19 ? 11.246 -8.776 90.155 1.00 13.07 16 PHE D N 1
ATOM 4723 C CA . PHE D 1 19 ? 10.272 -7.705 90.430 1.00 13.33 16 PHE D CA 1
ATOM 4724 C C . PHE D 1 19 ? 10.926 -6.525 91.134 1.00 14.34 16 PHE D C 1
ATOM 4725 O O . PHE D 1 19 ? 10.852 -5.388 90.656 1.00 14.53 16 PHE D O 1
ATOM 4733 N N . PHE D 1 20 ? 11.566 -6.797 92.269 1.00 15.21 17 PHE D N 1
ATOM 4734 C CA . PHE D 1 20 ? 12.207 -5.731 93.039 1.00 16.52 17 PHE D CA 1
ATOM 4735 C C . PHE D 1 20 ? 13.319 -5.063 92.232 1.00 16.34 17 PHE D C 1
ATOM 4736 O O . PHE D 1 20 ? 13.358 -3.835 92.139 1.00 16.99 17 PHE D O 1
ATOM 4744 N N . ALA D 1 21 ? 14.161 -5.880 91.594 1.00 15.43 18 ALA D N 1
ATOM 4745 C CA . ALA D 1 21 ? 15.193 -5.393 90.679 1.00 15.17 18 ALA D CA 1
ATOM 4746 C C . ALA D 1 21 ? 14.600 -4.447 89.646 1.00 15.30 18 ALA D C 1
ATOM 4747 O O . ALA D 1 21 ? 15.180 -3.401 89.369 1.00 16.22 18 ALA D O 1
ATOM 4749 N N . ALA D 1 22 ? 13.443 -4.813 89.093 1.00 14.91 19 ALA D N 1
ATOM 4750 C CA . ALA D 1 22 ? 12.804 -4.026 88.043 1.00 15.28 19 ALA D CA 1
ATOM 4751 C C . ALA D 1 22 ? 12.302 -2.688 88.541 1.00 17.33 19 ALA D C 1
ATOM 4752 O O . ALA D 1 22 ? 12.118 -1.786 87.745 1.00 18.15 19 ALA D O 1
ATOM 4754 N N . GLN D 1 23 ? 12.088 -2.550 89.846 1.00 19.23 20 GLN D N 1
ATOM 4755 C CA . GLN D 1 23 ? 11.645 -1.256 90.402 1.00 22.14 20 GLN D CA 1
ATOM 4756 C C . GLN D 1 23 ? 12.779 -0.250 90.403 1.00 23.21 20 GLN D C 1
ATOM 4757 O O . GLN D 1 23 ? 12.572 0.945 90.222 1.00 24.54 20 GLN D O 1
ATOM 4763 N N . ARG D 1 24 ? 13.987 -0.758 90.579 1.00 23.06 21 ARG D N 1
ATOM 4764 C CA . ARG D 1 24 ? 15.129 0.086 90.872 1.00 25.19 21 ARG D CA 1
ATOM 4765 C C . ARG D 1 24 ? 16.070 0.286 89.670 1.00 24.28 21 ARG D C 1
ATOM 4766 O O . ARG D 1 24 ? 16.755 1.307 89.585 1.00 25.32 21 ARG D O 1
ATOM 4774 N N . ILE D 1 25 ? 16.060 -0.662 88.730 1.00 22.72 22 ILE D N 1
ATOM 4775 C CA . ILE D 1 25 ? 17.108 -0.760 87.704 1.00 22.22 22 ILE D CA 1
ATOM 4776 C C . ILE D 1 25 ? 17.310 0.445 86.779 1.00 23.58 22 ILE D C 1
ATOM 4777 O O . ILE D 1 25 ? 18.451 0.782 86.492 1.00 24.06 22 ILE D O 1
ATOM 4782 N N . GLU D 1 26 ? 16.231 1.071 86.309 1.00 24.41 23 GLU D N 1
ATOM 4783 C CA . GLU D 1 26 ? 16.350 2.220 85.397 1.00 26.15 23 GLU D CA 1
ATOM 4784 C C . GLU D 1 26 ? 16.883 3.470 86.114 1.00 28.55 23 GLU D C 1
ATOM 4785 O O . GLU D 1 26 ? 17.716 4.198 85.560 1.00 29.68 23 GLU D O 1
ATOM 4791 N N . ALA D 1 27 ? 16.399 3.712 87.336 1.00 29.19 24 ALA D N 1
ATOM 4792 C CA . ALA D 1 27 ? 16.885 4.803 88.180 1.00 30.92 24 ALA D CA 1
ATOM 4793 C C . ALA D 1 27 ? 18.334 4.602 88.551 1.00 30.67 24 ALA D C 1
ATOM 4794 O O . ALA D 1 27 ? 19.096 5.570 88.600 1.00 32.40 24 ALA D O 1
ATOM 4796 N N . LEU D 1 28 ? 18.722 3.355 88.817 1.00 28.35 25 LEU D N 1
ATOM 4797 C CA . LEU D 1 28 ? 20.114 3.067 89.165 1.00 28.14 25 LEU D CA 1
ATOM 4798 C C . LEU D 1 28 ? 21.078 3.289 88.000 1.00 28.13 25 LEU D C 1
ATOM 4799 O O . LEU D 1 28 ? 22.118 3.924 88.173 1.00 29.77 25 LEU D O 1
ATOM 4804 N N . ALA D 1 29 ? 20.733 2.777 86.821 1.00 26.80 26 ALA D N 1
ATOM 4805 C CA . ALA D 1 29 ? 21.534 2.998 85.623 1.00 26.68 26 ALA D CA 1
ATOM 4806 C C . ALA D 1 29 ? 21.585 4.489 85.249 1.00 29.31 26 ALA D C 1
ATOM 4807 O O . ALA D 1 29 ? 22.604 4.978 84.780 1.00 30.60 26 ALA D O 1
ATOM 4809 N N . ALA D 1 30 ? 20.499 5.217 85.478 1.00 30.84 27 ALA D N 1
ATOM 4810 C CA . ALA D 1 30 ? 20.501 6.660 85.250 1.00 33.77 27 ALA D CA 1
ATOM 4811 C C . ALA D 1 30 ? 21.504 7.366 86.171 1.00 35.93 27 ALA D C 1
ATOM 4812 O O . ALA D 1 30 ? 22.284 8.193 85.712 1.00 37.52 27 ALA D O 1
ATOM 4814 N N . GLU D 1 31 ? 21.482 7.022 87.459 1.00 36.51 28 GLU D N 1
ATOM 4815 C CA . GLU D 1 31 ? 22.432 7.538 88.445 1.00 38.58 28 GLU D CA 1
ATOM 4816 C C . GLU D 1 31 ? 23.867 7.301 87.986 1.00 37.86 28 GLU D C 1
ATOM 4817 O O . GLU D 1 31 ? 24.718 8.177 88.116 1.00 39.83 28 GLU D O 1
ATOM 4823 N N . LEU D 1 32 ? 24.121 6.113 87.443 1.00 35.27 29 LEU D N 1
ATOM 4824 C CA . LEU D 1 32 ? 25.456 5.731 86.979 1.00 34.43 29 LEU D CA 1
ATOM 4825 C C . LEU D 1 32 ? 25.701 6.072 85.507 1.00 33.99 29 LEU D C 1
ATOM 4826 O O . LEU D 1 32 ? 26.756 5.753 84.980 1.00 33.80 29 LEU D O 1
ATOM 4831 N N . GLY D 1 33 ? 24.733 6.705 84.848 1.00 34.10 30 GLY D N 1
ATOM 4832 C CA . GLY D 1 33 ? 24.904 7.130 83.456 1.00 34.05 30 GLY D CA 1
ATOM 4833 C C . GLY D 1 33 ? 24.980 5.983 82.463 1.00 31.70 30 GLY D C 1
ATOM 4834 O O . GLY D 1 33 ? 25.641 6.079 81.432 1.00 32.02 30 GLY D O 1
ATOM 4835 N N . ARG D 1 34 ? 24.301 4.888 82.775 1.00 29.40 31 ARG D N 1
ATOM 4836 C CA . ARG D 1 34 ? 24.228 3.752 81.870 1.00 27.47 31 ARG D CA 1
ATOM 4837 C C . ARG D 1 34 ? 22.777 3.555 81.413 1.00 27.06 31 ARG D C 1
ATOM 4838 O O . ARG D 1 34 ? 21.848 4.116 81.998 1.00 27.67 31 ARG D O 1
ATOM 4846 N N . THR D 1 35 ? 22.584 2.771 80.358 1.00 26.15 32 THR D N 1
ATOM 4847 C CA . THR D 1 35 ? 21.243 2.361 79.949 1.00 24.98 32 THR D CA 1
ATOM 4848 C C . THR D 1 35 ? 21.034 0.888 80.287 1.00 22.66 32 THR D C 1
ATOM 4849 O O . THR D 1 35 ? 21.988 0.172 80.614 1.00 21.51 32 THR D O 1
ATOM 4853 N N . VAL D 1 36 ? 19.777 0.459 80.225 1.00 21.38 33 VAL D N 1
ATOM 4854 C CA . VAL D 1 36 ? 19.396 -0.902 80.543 1.00 19.38 33 VAL D CA 1
ATOM 4855 C C . VAL D 1 36 ? 18.852 -1.577 79.292 1.00 18.69 33 VAL D C 1
ATOM 4856 O O . VAL D 1 36 ? 18.120 -0.983 78.507 1.00 19.67 33 VAL D O 1
ATOM 4860 N N . LEU D 1 37 ? 19.233 -2.824 79.097 1.00 17.48 34 LEU D N 1
ATOM 4861 C CA . LEU D 1 37 ? 18.604 -3.646 78.092 1.00 16.82 34 LEU D CA 1
ATOM 4862 C C . LEU D 1 37 ? 17.888 -4.734 78.865 1.00 15.18 34 LEU D C 1
ATOM 4863 O O . LEU D 1 37 ? 18.516 -5.475 79.622 1.00 14.12 34 LEU D O 1
ATOM 4868 N N . TRP D 1 38 ? 16.564 -4.790 78.702 1.00 14.84 35 TRP D N 1
ATOM 4869 C CA . TRP D 1 38 ? 15.737 -5.752 79.403 1.00 13.66 35 TRP D CA 1
ATOM 4870 C C . TRP D 1 38 ? 15.671 -7.019 78.582 1.00 13.93 35 TRP D C 1
ATOM 4871 O O . TRP D 1 38 ? 15.382 -6.994 77.390 1.00 15.04 35 TRP D O 1
ATOM 4882 N N . ARG D 1 39 ? 15.945 -8.134 79.225 1.00 13.42 36 ARG D N 1
ATOM 4883 C CA . ARG D 1 39 ? 16.048 -9.374 78.510 1.00 14.09 36 ARG D CA 1
ATOM 4884 C C . ARG D 1 39 ? 15.285 -10.472 79.244 1.00 13.87 36 ARG D C 1
ATOM 4885 O O . ARG D 1 39 ? 15.885 -11.230 80.010 1.00 14.05 36 ARG D O 1
ATOM 4893 N N . PRO D 1 40 ? 13.955 -10.554 79.036 1.00 14.23 37 PRO D N 1
ATOM 4894 C CA . PRO D 1 40 ? 13.274 -11.657 79.694 1.00 14.66 37 PRO D CA 1
ATOM 4895 C C . PRO D 1 40 ? 13.679 -12.953 79.025 1.00 16.13 37 PRO D C 1
ATOM 4896 O O . PRO D 1 40 ? 13.974 -12.953 77.827 1.00 16.50 37 PRO D O 1
ATOM 4900 N N . TYR D 1 41 ? 13.720 -14.034 79.802 1.00 17.52 38 TYR D N 1
ATOM 4901 C CA . TYR D 1 41 ? 13.935 -15.374 79.258 1.00 20.14 38 TYR D CA 1
ATOM 4902 C C . TYR D 1 41 ? 13.321 -16.435 80.167 1.00 21.85 38 TYR D C 1
ATOM 4903 O O . TYR D 1 41 ? 12.916 -16.148 81.294 1.00 21.80 38 TYR D O 1
ATOM 4920 N N . LEU D 1 43 ? 12.785 -19.779 82.519 1.00 29.81 40 LEU D N 1
ATOM 4921 C CA . LEU D 1 43 ? 13.537 -20.331 83.642 1.00 31.69 40 LEU D CA 1
ATOM 4922 C C . LEU D 1 43 ? 12.855 -21.546 84.281 1.00 33.49 40 LEU D C 1
ATOM 4923 O O . LEU D 1 43 ? 11.629 -21.557 84.466 1.00 33.97 40 LEU D O 1
ATOM 4928 N N . SER D 1 57 ? 12.988 -26.378 95.715 1.00 62.80 54 SER D N 1
ATOM 4929 C CA . SER D 1 57 ? 12.909 -27.818 95.973 1.00 67.86 54 SER D CA 1
ATOM 4930 C C . SER D 1 57 ? 11.981 -28.160 97.149 1.00 68.42 54 SER D C 1
ATOM 4931 O O . SER D 1 57 ? 11.106 -29.025 97.017 1.00 71.82 54 SER D O 1
ATOM 4934 N N . THR D 1 58 ? 12.177 -27.471 98.281 1.00 65.41 55 THR D N 1
ATOM 4935 C CA . THR D 1 58 ? 11.333 -27.597 99.491 1.00 65.75 55 THR D CA 1
ATOM 4936 C C . THR D 1 58 ? 9.942 -27.063 99.073 1.00 64.08 55 THR D C 1
ATOM 4937 O O . THR D 1 58 ? 9.846 -26.488 97.986 1.00 62.72 55 THR D O 1
ATOM 4941 N N . PRO D 1 59 ? 8.850 -27.192 99.868 1.00 64.87 56 PRO D N 1
ATOM 4942 C CA . PRO D 1 59 ? 8.157 -26.830 101.136 1.00 64.02 56 PRO D CA 1
ATOM 4943 C C . PRO D 1 59 ? 8.567 -25.708 102.095 1.00 60.05 56 PRO D C 1
ATOM 4944 O O . PRO D 1 59 ? 7.719 -25.290 102.880 1.00 60.31 56 PRO D O 1
ATOM 4948 N N . LEU D 1 60 ? 9.784 -25.183 102.028 1.00 56.80 57 LEU D N 1
ATOM 4949 C CA . LEU D 1 60 ? 10.301 -24.390 103.152 1.00 53.73 57 LEU D CA 1
ATOM 4950 C C . LEU D 1 60 ? 11.354 -23.393 102.695 1.00 49.61 57 LEU D C 1
ATOM 4951 O O . LEU D 1 60 ? 11.554 -22.354 103.323 1.00 46.92 57 LEU D O 1
ATOM 4956 N N . LYS D 1 61 ? 12.029 -23.730 101.600 1.00 49.19 58 LYS D N 1
ATOM 4957 C CA . LYS D 1 61 ? 12.740 -22.748 100.804 1.00 45.73 58 LYS D CA 1
ATOM 4958 C C . LYS D 1 61 ? 11.715 -21.830 100.122 1.00 43.07 58 LYS D C 1
ATOM 4959 O O . LYS D 1 61 ? 12.005 -20.659 99.870 1.00 40.57 58 LYS D O 1
ATOM 4961 N N . ARG D 1 62 ? 10.516 -22.357 99.850 1.00 43.93 59 ARG D N 1
ATOM 4962 C CA . ARG D 1 62 ? 9.372 -21.531 99.412 1.00 41.47 59 ARG D CA 1
ATOM 4963 C C . ARG D 1 62 ? 8.910 -20.620 100.535 1.00 38.86 59 ARG D C 1
ATOM 4964 O O . ARG D 1 62 ? 8.732 -19.424 100.336 1.00 36.19 59 ARG D O 1
ATOM 4972 N N . ASP D 1 63 ? 8.714 -21.205 101.714 1.00 39.83 60 ASP D N 1
ATOM 4973 C CA . ASP D 1 63 ? 8.415 -20.451 102.927 1.00 38.38 60 ASP D CA 1
ATOM 4974 C C . ASP D 1 63 ? 9.365 -19.273 103.121 1.00 34.58 60 ASP D C 1
ATOM 4975 O O . ASP D 1 63 ? 8.920 -18.151 103.366 1.00 33.04 60 ASP D O 1
ATOM 4980 N N . TYR D 1 64 ? 10.670 -19.543 103.021 1.00 32.96 61 TYR D N 1
ATOM 4981 C CA . TYR D 1 64 ? 11.685 -18.505 103.178 1.00 29.62 61 TYR D CA 1
ATOM 4982 C C . TYR D 1 64 ? 11.566 -17.429 102.095 1.00 26.86 61 TYR D C 1
ATOM 4983 O O . TYR D 1 64 ? 11.489 -16.240 102.411 1.00 25.60 61 TYR D O 1
ATOM 4992 N N . ALA D 1 65 ? 11.562 -17.829 100.826 1.00 26.02 62 ALA D N 1
ATOM 4993 C CA . ALA D 1 65 ? 11.527 -16.839 99.744 1.00 24.22 62 ALA D CA 1
ATOM 4994 C C . ALA D 1 65 ? 10.314 -15.929 99.906 1.00 23.61 62 ALA D C 1
ATOM 4995 O O . ALA D 1 65 ? 10.426 -14.706 99.802 1.00 22.84 62 ALA D O 1
ATOM 4997 N N . GLN D 1 66 ? 9.162 -16.531 100.205 1.00 24.67 63 GLN D N 1
ATOM 4998 C CA . GLN D 1 66 ? 7.927 -15.783 100.423 1.00 24.25 63 GLN D CA 1
ATOM 4999 C C . GLN D 1 66 ? 8.117 -14.788 101.548 1.00 23.65 63 GLN D C 1
ATOM 5000 O O . GLN D 1 66 ? 7.789 -13.613 101.396 1.00 23.25 63 GLN D O 1
ATOM 5006 N N . ARG D 1 67 ? 8.694 -15.261 102.648 1.00 24.05 64 ARG D N 1
ATOM 5007 C CA . ARG D 1 67 ? 8.970 -14.428 103.821 1.00 24.20 64 ARG D CA 1
ATOM 5008 C C . ARG D 1 67 ? 9.985 -13.338 103.480 1.00 22.30 64 ARG D C 1
ATOM 5009 O O . ARG D 1 67 ? 9.830 -12.183 103.881 1.00 22.88 64 ARG D O 1
ATOM 5017 N N . ASP D 1 68 ? 10.998 -13.708 102.708 1.00 20.63 65 ASP D N 1
ATOM 5018 C CA . ASP D 1 68 ? 12.002 -12.761 102.251 1.00 19.77 65 ASP D CA 1
ATOM 5019 C C . ASP D 1 68 ? 11.408 -11.666 101.371 1.00 18.61 65 ASP D C 1
ATOM 5020 O O . ASP D 1 68 ? 11.708 -10.486 101.566 1.00 18.42 65 ASP D O 1
ATOM 5025 N N . TRP D 1 69 ? 10.572 -12.062 100.406 1.00 18.06 66 TRP D N 1
ATOM 5026 C CA . TRP D 1 69 ? 9.907 -11.099 99.495 1.00 17.69 66 TRP D CA 1
ATOM 5027 C C . TRP D 1 69 ? 8.986 -10.126 100.221 1.00 18.30 66 TRP D C 1
ATOM 5028 O O . TRP D 1 69 ? 8.959 -8.932 99.904 1.00 19.10 66 TRP D O 1
ATOM 5039 N N . ALA D 1 70 ? 8.232 -10.642 101.185 1.00 18.57 67 ALA D N 1
ATOM 5040 C CA . ALA D 1 70 ? 7.350 -9.811 101.988 1.00 20.30 67 ALA D CA 1
ATOM 5041 C C . ALA D 1 70 ? 8.169 -8.812 102.819 1.00 21.81 67 ALA D C 1
ATOM 5042 O O . ALA D 1 70 ? 7.762 -7.657 102.951 1.00 23.50 67 ALA D O 1
ATOM 5044 N N . ARG D 1 71 ? 9.312 -9.264 103.357 1.00 21.24 68 ARG D N 1
ATOM 5045 C CA . ARG D 1 71 ? 10.294 -8.415 104.055 1.00 22.06 68 ARG D CA 1
ATOM 5046 C C . ARG D 1 71 ? 10.721 -7.209 103.236 1.00 21.96 68 ARG D C 1
ATOM 5047 O O . ARG D 1 71 ? 10.626 -6.059 103.675 1.00 24.29 68 ARG D O 1
ATOM 5055 N N . ILE D 1 72 ? 11.258 -7.516 102.063 1.00 20.02 69 ILE D N 1
ATOM 5056 C CA . ILE D 1 72 ? 11.766 -6.544 101.103 1.00 20.18 69 ILE D CA 1
ATOM 5057 C C . ILE D 1 72 ? 10.697 -5.538 100.692 1.00 21.27 69 ILE D C 1
ATOM 5058 O O . ILE D 1 72 ? 10.954 -4.342 100.689 1.00 23.41 69 ILE D O 1
ATOM 5063 N N . ALA D 1 73 ? 9.510 -6.034 100.353 1.00 19.92 70 ALA D N 1
ATOM 5064 C CA . ALA D 1 73 ? 8.378 -5.190 99.975 1.00 21.25 70 ALA D CA 1
ATOM 5065 C C . ALA D 1 73 ? 7.991 -4.225 101.091 1.00 24.05 70 ALA D C 1
ATOM 5066 O O . ALA D 1 73 ? 7.875 -3.012 100.870 1.00 26.61 70 ALA D O 1
ATOM 5068 N N . ARG D 1 74 ? 7.808 -4.774 102.288 1.00 24.45 71 ARG D N 1
ATOM 5069 C CA . ARG D 1 74 ? 7.399 -4.016 103.470 1.00 27.56 71 ARG D CA 1
ATOM 5070 C C . ARG D 1 74 ? 8.415 -2.919 103.795 1.00 30.32 71 ARG D C 1
ATOM 5071 O O . ARG D 1 74 ? 8.035 -1.766 103.974 1.00 33.66 71 ARG D O 1
ATOM 5079 N N . GLN D 1 75 ? 9.702 -3.273 103.836 1.00 29.81 72 GLN D N 1
ATOM 5080 C CA . GLN D 1 75 ? 10.786 -2.325 104.162 1.00 32.95 72 GLN D CA 1
ATOM 5081 C C . GLN D 1 75 ? 10.762 -1.111 103.243 1.00 35.58 72 GLN D C 1
ATOM 5082 O O . GLN D 1 75 ? 11.278 -0.042 103.560 1.00 39.78 72 GLN D O 1
ATOM 5088 N N . ARG D 1 76 ? 10.085 -1.276 102.126 1.00 34.67 73 ARG D N 1
ATOM 5089 C CA . ARG D 1 76 ? 10.291 -0.440 100.973 1.00 36.39 73 ARG D CA 1
ATOM 5090 C C . ARG D 1 76 ? 8.992 0.213 100.537 1.00 37.64 73 ARG D C 1
ATOM 5091 O O . ARG D 1 76 ? 8.981 1.013 99.600 1.00 39.48 73 ARG D O 1
ATOM 5099 N N . GLY D 1 77 ? 7.903 -0.138 101.220 1.00 37.13 74 GLY D N 1
ATOM 5100 C CA . GLY D 1 77 ? 6.599 0.466 100.990 1.00 38.78 74 GLY D CA 1
ATOM 5101 C C . GLY D 1 77 ? 5.993 0.052 99.670 1.00 36.53 74 GLY D C 1
ATOM 5102 O O . GLY D 1 77 ? 5.396 0.870 98.966 1.00 38.82 74 GLY D O 1
ATOM 5103 N N . LEU D 1 78 ? 6.142 -1.225 99.340 1.00 32.50 75 LEU D N 1
ATOM 5104 C CA . LEU D 1 78 ? 5.672 -1.751 98.075 1.00 30.51 75 LEU D CA 1
ATOM 5105 C C . LEU D 1 78 ? 4.551 -2.765 98.303 1.00 28.61 75 LEU D C 1
ATOM 5106 O O . LEU D 1 78 ? 4.517 -3.441 99.327 1.00 28.64 75 LEU D O 1
ATOM 5111 N N . THR D 1 79 ? 3.628 -2.839 97.351 1.00 27.74 76 THR D N 1
ATOM 5112 C CA . THR D 1 79 ? 2.630 -3.894 97.299 1.00 25.83 76 THR D CA 1
ATOM 5113 C C . THR D 1 79 ? 3.254 -5.061 96.548 1.00 22.69 76 THR D C 1
ATOM 5114 O O . THR D 1 79 ? 3.868 -4.878 95.493 1.00 22.49 76 THR D O 1
ATOM 5118 N N . PHE D 1 80 ? 3.124 -6.253 97.113 1.00 20.66 77 PHE D N 1
ATOM 5119 C CA . PHE D 1 80 ? 3.675 -7.440 96.515 1.00 18.30 77 PHE D CA 1
ATOM 5120 C C . PHE D 1 80 ? 2.717 -8.580 96.744 1.00 17.71 77 PHE D C 1
ATOM 5121 O O . PHE D 1 80 ? 2.523 -9.023 97.880 1.00 18.18 77 PHE D O 1
ATOM 5129 N N . ARG D 1 81 ? 2.099 -9.047 95.659 1.00 16.81 78 ARG D N 1
ATOM 5130 C CA . ARG D 1 81 ? 1.045 -10.058 95.755 1.00 16.06 78 ARG D CA 1
ATOM 5131 C C . ARG D 1 81 ? 1.093 -10.965 94.534 1.00 15.78 78 ARG D C 1
ATOM 5132 O O . ARG D 1 81 ? 0.458 -10.681 93.501 1.00 16.14 78 ARG D O 1
ATOM 5140 N N . PRO D 1 82 ? 1.861 -12.057 94.636 1.00 18.56 79 PRO D N 1
ATOM 5141 C CA . PRO D 1 82 ? 1.882 -13.038 93.569 1.00 17.54 79 PRO D CA 1
ATOM 5142 C C . PRO D 1 82 ? 0.571 -13.824 93.579 1.00 18.59 79 PRO D C 1
ATOM 5143 O O . PRO D 1 82 ? -0.085 -13.905 94.628 1.00 20.05 79 PRO D O 1
ATOM 5147 N N . PRO D 1 83 ? 0.172 -14.386 92.417 1.00 18.16 80 PRO D N 1
ATOM 5148 C CA . PRO D 1 83 ? -1.068 -15.147 92.349 1.00 19.21 80 PRO D CA 1
ATOM 5149 C C . PRO D 1 83 ? -0.926 -16.441 93.131 1.00 20.39 80 PRO D C 1
ATOM 5150 O O . PRO D 1 83 ? 0.203 -16.862 93.410 1.00 20.16 80 PRO D O 1
ATOM 5154 N N . ALA D 1 84 ? -2.048 -17.073 93.463 1.00 21.89 81 ALA D N 1
ATOM 5155 C CA . ALA D 1 84 ? -2.041 -18.312 94.254 1.00 23.68 81 ALA D CA 1
ATOM 5156 C C . ALA D 1 84 ? -1.179 -19.441 93.673 1.00 23.23 81 ALA D C 1
ATOM 5157 O O . ALA D 1 84 ? -0.573 -20.203 94.426 1.00 24.51 81 ALA D O 1
ATOM 5159 N N . ASP D 1 85 ? -1.128 -19.553 92.351 1.00 22.40 82 ASP D N 1
ATOM 5160 C CA . ASP D 1 85 ? -0.381 -20.628 91.690 1.00 22.37 82 ASP D CA 1
ATOM 5161 C C . ASP D 1 85 ? 0.950 -20.140 91.068 1.00 20.88 82 ASP D C 1
ATOM 5162 O O . ASP D 1 85 ? 1.421 -20.649 90.030 1.00 20.22 82 ASP D O 1
ATOM 5167 N N . HIS D 1 86 ? 1.532 -19.134 91.719 1.00 20.02 83 HIS D N 1
ATOM 5168 C CA . HIS D 1 86 ? 2.856 -18.639 91.413 1.00 17.95 83 HIS D CA 1
ATOM 5169 C C . HIS D 1 86 ? 3.841 -19.763 91.620 1.00 18.02 83 HIS D C 1
ATOM 5170 O O . HIS D 1 86 ? 3.764 -20.449 92.632 1.00 19.89 83 HIS D O 1
ATOM 5177 N N . PRO D 1 87 ? 4.797 -19.938 90.695 1.00 16.63 84 PRO D N 1
ATOM 5178 C CA . PRO D 1 87 ? 5.047 -19.108 89.511 1.00 15.17 84 PRO D CA 1
ATOM 5179 C C . PRO D 1 87 ? 4.407 -19.613 88.222 1.00 14.83 84 PRO D C 1
ATOM 5180 O O . PRO D 1 87 ? 4.449 -20.791 87.926 1.00 15.85 84 PRO D O 1
ATOM 5184 N N . HIS D 1 88 ? 3.798 -18.717 87.471 1.00 14.36 85 HIS D N 1
ATOM 5185 C CA . HIS D 1 88 ? 3.301 -19.057 86.142 1.00 14.48 85 HIS D CA 1
ATOM 5186 C C . HIS D 1 88 ? 4.472 -19.287 85.177 1.00 13.68 85 HIS D C 1
ATOM 5187 O O . HIS D 1 88 ? 5.591 -18.799 85.392 1.00 12.59 85 HIS D O 1
ATOM 5194 N N . VAL D 1 89 ? 4.205 -20.034 84.110 1.00 13.85 86 VAL D N 1
ATOM 5195 C CA . VAL D 1 89 ? 5.170 -20.195 83.032 1.00 13.31 86 VAL D CA 1
ATOM 5196 C C . VAL D 1 89 ? 4.880 -19.040 82.110 1.00 12.11 86 VAL D C 1
ATOM 5197 O O . VAL D 1 89 ? 3.871 -19.046 81.402 1.00 12.54 86 VAL D O 1
ATOM 5201 N N . ALA D 1 90 ? 5.738 -18.018 82.167 1.00 11.08 87 ALA D N 1
ATOM 5202 C CA . ALA D 1 90 ? 5.528 -16.734 81.451 1.00 9.54 87 ALA D CA 1
ATOM 5203 C C . ALA D 1 90 ? 5.911 -16.714 79.952 1.00 9.27 87 ALA D C 1
ATOM 5204 O O . ALA D 1 90 ? 6.527 -15.741 79.456 1.00 8.40 87 ALA D O 1
ATOM 5206 N N . LEU D 1 91 ? 5.516 -17.768 79.236 1.00 9.90 88 LEU D N 1
ATOM 5207 C CA A LEU D 1 91 ? 5.901 -17.917 77.835 0.50 10.54 88 LEU D CA 1
ATOM 5208 C CA B LEU D 1 91 ? 5.847 -17.948 77.821 0.50 10.86 88 LEU D CA 1
ATOM 5209 C C . LEU D 1 91 ? 5.281 -16.836 76.948 1.00 11.13 88 LEU D C 1
ATOM 5210 O O . LEU D 1 91 ? 5.994 -16.229 76.120 1.00 11.26 88 LEU D O 1
ATOM 5219 N N . ALA D 1 92 ? 3.975 -16.612 77.120 1.00 11.48 89 ALA D N 1
ATOM 5220 C CA . ALA D 1 92 ? 3.207 -15.701 76.282 1.00 12.32 89 ALA D CA 1
ATOM 5221 C C . ALA D 1 92 ? 3.694 -14.271 76.483 1.00 11.58 89 ALA D C 1
ATOM 5222 O O . ALA D 1 92 ? 3.919 -13.573 75.506 1.00 12.46 89 ALA D O 1
ATOM 5224 N N . ALA D 1 93 ? 3.877 -13.865 77.744 1.00 10.30 90 ALA D N 1
ATOM 5225 C CA . ALA D 1 93 ? 4.433 -12.554 78.069 1.00 9.20 90 ALA D CA 1
ATOM 5226 C C . ALA D 1 93 ? 5.839 -12.355 77.522 1.00 8.48 90 ALA D C 1
ATOM 5227 O O . ALA D 1 93 ? 6.123 -11.285 77.012 1.00 8.50 90 ALA D O 1
ATOM 5229 N N . THR D 1 94 ? 6.699 -13.378 77.631 1.00 8.51 91 THR D N 1
ATOM 5230 C CA . THR D 1 94 ? 8.065 -13.340 77.083 1.00 8.71 91 THR D CA 1
ATOM 5231 C C . THR D 1 94 ? 8.072 -13.225 75.551 1.00 10.22 91 THR D C 1
ATOM 5232 O O . THR D 1 94 ? 8.797 -12.404 74.998 1.00 10.75 91 THR D O 1
ATOM 5236 N N . ARG D 1 95 ? 7.251 -14.014 74.859 1.00 11.31 92 ARG D N 1
ATOM 5237 C CA . ARG D 1 95 ? 7.103 -13.835 73.410 1.00 12.39 92 ARG D CA 1
ATOM 5238 C C . ARG D 1 95 ? 6.579 -12.428 73.056 1.00 12.68 92 ARG D C 1
ATOM 5239 O O . ARG D 1 95 ? 7.080 -11.804 72.114 1.00 13.07 92 ARG D O 1
ATOM 5247 N N . ALA D 1 96 ? 5.586 -11.939 73.809 1.00 11.78 93 ALA D N 1
ATOM 5248 C CA . ALA D 1 96 ? 5.006 -10.617 73.547 1.00 12.67 93 ALA D CA 1
ATOM 5249 C C . ALA D 1 96 ? 6.068 -9.516 73.619 1.00 12.53 93 ALA D C 1
ATOM 5250 O O . ALA D 1 96 ? 6.153 -8.656 72.726 1.00 13.11 93 ALA D O 1
ATOM 5252 N N . PHE D 1 97 ? 6.876 -9.565 74.680 1.00 10.99 94 PHE D N 1
ATOM 5253 C CA . PHE D 1 97 ? 7.972 -8.644 74.845 1.00 10.98 94 PHE D CA 1
ATOM 5254 C C . PHE D 1 97 ? 8.804 -8.538 73.563 1.00 11.36 94 PHE D C 1
ATOM 5255 O O . PHE D 1 97 ? 8.951 -7.441 73.010 1.00 13.04 94 PHE D O 1
ATOM 5263 N N . TYR D 1 98 ? 9.340 -9.654 73.085 1.00 10.75 95 TYR D N 1
ATOM 5264 C CA . TYR D 1 98 ? 10.171 -9.615 71.863 1.00 11.09 95 TYR D CA 1
ATOM 5265 C C . TYR D 1 98 ? 9.405 -9.203 70.637 1.00 11.83 95 TYR D C 1
ATOM 5266 O O . TYR D 1 98 ? 9.973 -8.582 69.755 1.00 13.43 95 TYR D O 1
ATOM 5275 N N . TRP D 1 99 ? 8.113 -9.508 70.584 1.00 12.23 96 TRP D N 1
ATOM 5276 C CA . TRP D 1 99 ? 7.307 -9.003 69.475 1.00 13.85 96 TRP D CA 1
ATOM 5277 C C . TRP D 1 99 ? 7.323 -7.481 69.495 1.00 13.83 96 TRP D C 1
ATOM 5278 O O . TRP D 1 99 ? 7.552 -6.844 68.472 1.00 14.45 96 TRP D O 1
ATOM 5289 N N . ILE D 1 100 ? 7.103 -6.923 70.685 1.00 13.06 97 ILE D N 1
ATOM 5290 C CA 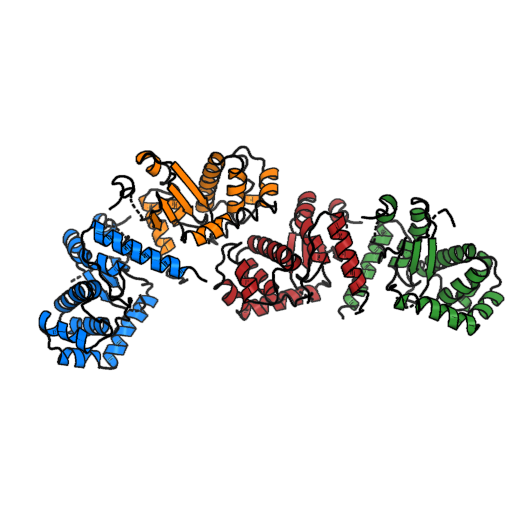. ILE D 1 100 ? 7.043 -5.485 70.867 1.00 13.13 97 ILE D CA 1
ATOM 5291 C C . ILE D 1 100 ? 8.426 -4.906 70.613 1.00 14.37 97 ILE D C 1
ATOM 5292 O O . ILE D 1 100 ? 8.542 -3.974 69.788 1.00 15.64 97 ILE D O 1
ATOM 5297 N N . GLU D 1 101 ? 9.460 -5.479 71.257 1.00 13.89 98 GLU D N 1
ATOM 5298 C CA . GLU D 1 101 ? 10.847 -5.025 71.038 1.00 14.98 98 GLU D CA 1
ATOM 5299 C C . GLU D 1 101 ? 11.160 -4.912 69.575 1.00 15.52 98 GLU D C 1
ATOM 5300 O O . GLU D 1 101 ? 11.746 -3.934 69.170 1.00 16.42 98 GLU D O 1
ATOM 5306 N N . ALA D 1 102 ? 10.770 -5.902 68.776 1.00 16.05 99 ALA D N 1
ATOM 5307 C CA . ALA D 1 102 ? 11.041 -5.826 67.332 1.00 17.77 99 ALA D CA 1
ATOM 5308 C C . ALA D 1 102 ? 10.578 -4.476 66.734 1.00 18.48 99 ALA D C 1
ATOM 5309 O O . ALA D 1 102 ? 11.271 -3.921 65.894 1.00 20.03 99 ALA D O 1
ATOM 5311 N N . GLN D 1 103 ? 9.459 -3.935 67.236 1.00 17.91 100 GLN D N 1
ATOM 5312 C CA A GLN D 1 103 ? 8.913 -2.632 66.800 0.50 18.88 100 GLN D CA 1
ATOM 5313 C CA B GLN D 1 103 ? 8.946 -2.645 66.772 0.50 18.78 100 GLN D CA 1
ATOM 5314 C C . GLN D 1 103 ? 9.521 -1.427 67.517 1.00 18.34 100 GLN D C 1
ATOM 5315 O O . GLN D 1 103 ? 9.944 -0.475 66.889 1.00 20.20 100 GLN D O 1
ATOM 5326 N N A SER D 1 104 ? 9.523 -1.466 68.843 0.50 16.74 101 SER D N 1
ATOM 5327 N N B SER D 1 104 ? 9.520 -1.456 68.845 0.50 16.53 101 SER D N 1
ATOM 5328 C CA A SER D 1 104 ? 10.106 -0.407 69.658 0.50 16.33 101 SER D CA 1
ATOM 5329 C CA B SER D 1 104 ? 10.103 -0.377 69.650 0.50 15.94 101 SER D CA 1
ATOM 5330 C C A SER D 1 104 ? 10.701 -1.003 70.919 0.50 14.68 101 SER D C 1
ATOM 5331 C C B SER D 1 104 ? 10.694 -0.945 70.933 0.50 14.51 101 SER D C 1
ATOM 5332 O O A SER D 1 104 ? 9.958 -1.489 71.772 0.50 13.73 101 SER D O 1
ATOM 5333 O O B SER D 1 104 ? 9.942 -1.360 71.813 0.50 13.60 101 SER D O 1
ATOM 5338 N N . PRO D 1 105 ? 12.037 -0.983 71.043 1.00 14.51 102 PRO D N 1
ATOM 5339 C CA . PRO D 1 105 ? 12.664 -1.432 72.301 1.00 14.00 102 PRO D CA 1
ATOM 5340 C C . PRO D 1 105 ? 12.110 -0.723 73.551 1.00 13.98 102 PRO D C 1
ATOM 5341 O O . PRO D 1 105 ? 12.026 -1.341 74.611 1.00 13.24 102 PRO D O 1
ATOM 5345 N N . ASP D 1 106 ? 11.705 0.542 73.398 1.00 15.32 103 ASP D N 1
ATOM 5346 C CA . ASP D 1 106 ? 11.248 1.395 74.499 1.00 15.48 103 ASP D CA 1
ATOM 5347 C C . ASP D 1 106 ? 9.868 0.981 74.950 1.00 14.49 103 ASP D C 1
ATOM 5348 O O . ASP D 1 106 ? 9.584 0.964 76.153 1.00 13.92 103 ASP D O 1
ATOM 5353 N N . ALA D 1 107 ? 9.014 0.662 73.974 1.00 14.34 104 ALA D N 1
ATOM 5354 C CA . ALA D 1 107 ? 7.679 0.120 74.237 1.00 13.42 104 ALA D CA 1
ATOM 5355 C C . ALA D 1 107 ? 7.785 -1.233 74.939 1.00 12.35 104 ALA D C 1
ATOM 5356 O O . ALA D 1 107 ? 6.916 -1.583 75.745 1.00 11.61 104 ALA D O 1
ATOM 5358 N N . ALA D 1 108 ? 8.872 -1.960 74.668 1.00 12.18 105 ALA D N 1
ATOM 5359 C CA . ALA D 1 108 ? 9.068 -3.304 75.216 1.00 11.81 105 ALA D CA 1
ATOM 5360 C C . ALA D 1 108 ? 9.394 -3.209 76.704 1.00 11.84 105 ALA D C 1
ATOM 5361 O O . ALA D 1 108 ? 8.850 -3.952 77.530 1.00 11.62 105 ALA D O 1
ATOM 5363 N N . THR D 1 109 ? 10.240 -2.248 77.044 1.00 12.72 106 THR D N 1
ATOM 5364 C CA . THR D 1 109 ? 10.598 -1.985 78.426 1.00 12.76 106 THR D CA 1
ATOM 5365 C C . THR D 1 109 ? 9.332 -1.612 79.205 1.00 12.94 106 THR D C 1
ATOM 5366 O O . THR D 1 109 ? 9.041 -2.192 80.248 1.00 13.43 106 THR D O 1
ATOM 5370 N N . ALA D 1 110 ? 8.566 -0.667 78.670 1.00 13.57 107 ALA D N 1
ATOM 5371 C CA . ALA D 1 110 ? 7.315 -0.218 79.280 1.00 13.62 107 ALA D CA 1
ATOM 5372 C C . ALA 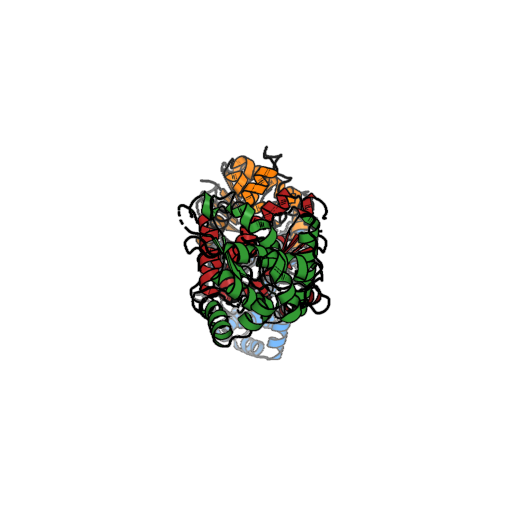D 1 110 ? 6.352 -1.382 79.457 1.00 12.69 107 ALA D C 1
ATOM 5373 O O . ALA D 1 110 ? 5.792 -1.545 80.530 1.00 12.98 107 ALA D O 1
ATOM 5375 N N . PHE D 1 111 ? 6.173 -2.183 78.407 1.00 12.10 108 PHE D N 1
ATOM 5376 C CA . PHE D 1 111 ? 5.416 -3.407 78.494 1.00 12.12 108 PHE D CA 1
ATOM 5377 C C . PHE D 1 111 ? 5.927 -4.353 79.602 1.00 12.15 108 PHE D C 1
ATOM 5378 O O . PHE D 1 111 ? 5.123 -4.911 80.343 1.00 12.69 108 PHE D O 1
ATOM 5386 N N . ALA D 1 112 ? 7.249 -4.542 79.704 1.00 11.90 109 ALA D N 1
ATOM 5387 C CA . ALA D 1 112 ? 7.838 -5.403 80.740 1.00 11.27 109 ALA D CA 1
ATOM 5388 C C . ALA D 1 112 ? 7.552 -4.897 82.155 1.00 12.26 109 ALA D C 1
ATOM 5389 O O . ALA D 1 112 ? 7.311 -5.702 83.075 1.00 12.57 109 ALA D O 1
ATOM 5391 N N . GLN D 1 113 ? 7.581 -3.572 82.325 1.00 12.67 110 GLN D N 1
ATOM 5392 C CA . GLN D 1 113 ? 7.312 -2.964 83.623 1.00 13.47 110 GLN D CA 1
ATOM 5393 C C . GLN D 1 113 ? 5.839 -3.177 83.989 1.00 13.66 110 GLN D C 1
ATOM 5394 O O . GLN D 1 113 ? 5.502 -3.383 85.171 1.00 12.90 110 GLN D O 1
ATOM 5400 N N . ARG D 1 114 ? 4.980 -3.173 82.960 1.00 13.36 111 ARG D N 1
ATOM 5401 C CA . ARG D 1 114 ? 3.540 -3.373 83.154 1.00 13.80 111 ARG D CA 1
ATOM 5402 C C . ARG D 1 114 ? 3.249 -4.786 83.634 1.00 12.92 111 ARG D C 1
ATOM 5403 O O . ARG D 1 114 ? 2.480 -4.990 84.563 1.00 14.03 111 ARG D O 1
ATOM 5411 N N . VAL D 1 115 ? 3.880 -5.753 82.990 1.00 11.67 112 VAL D N 1
ATOM 5412 C CA . VAL D 1 115 ? 3.714 -7.155 83.339 1.00 11.05 112 VAL D CA 1
ATOM 5413 C C . VAL D 1 115 ? 4.096 -7.397 84.788 1.00 11.32 112 VAL D C 1
ATOM 5414 O O . VAL D 1 115 ? 3.357 -8.055 85.503 1.00 12.13 112 VAL D O 1
ATOM 5418 N N . PHE D 1 116 ? 5.246 -6.876 85.211 1.00 11.15 113 PHE D N 1
ATOM 5419 C CA . PHE D 1 116 ? 5.717 -7.075 86.579 1.00 11.60 113 PHE D CA 1
ATOM 5420 C C . PHE D 1 116 ? 4.709 -6.525 87.569 1.00 12.69 113 PHE D C 1
ATOM 5421 O O . PHE D 1 116 ? 4.325 -7.210 88.528 1.00 13.37 113 PHE D O 1
ATOM 5429 N N . ASP D 1 117 ? 4.290 -5.290 87.307 1.00 13.01 114 ASP D N 1
ATOM 5430 C CA . ASP D 1 117 ? 3.341 -4.574 88.117 1.00 14.83 114 ASP D CA 1
ATOM 5431 C C . ASP D 1 117 ? 2.041 -5.377 88.276 1.00 14.55 114 ASP D C 1
ATOM 5432 O O . ASP D 1 117 ? 1.554 -5.556 89.402 1.00 14.63 114 ASP D O 1
ATOM 5437 N N . LEU D 1 118 ? 1.497 -5.873 87.160 1.00 13.10 115 LEU D N 1
ATOM 5438 C CA . LEU D 1 118 ? 0.213 -6.589 87.207 1.00 13.33 115 LEU D CA 1
ATOM 5439 C C . LEU D 1 118 ? 0.389 -8.027 87.690 1.00 12.76 115 LEU D C 1
ATOM 5440 O O . LEU D 1 118 ? -0.418 -8.522 88.477 1.00 13.56 115 LEU D O 1
ATOM 5445 N N . TYR D 1 119 ? 1.435 -8.707 87.224 1.00 11.10 116 TYR D N 1
ATOM 5446 C CA . TYR D 1 119 ? 1.630 -10.080 87.654 1.00 10.41 116 TYR D CA 1
ATOM 5447 C C . TYR D 1 119 ? 1.803 -10.074 89.156 1.00 11.19 116 TYR D C 1
ATOM 5448 O O . TYR D 1 119 ? 1.239 -10.919 89.839 1.00 11.93 116 TYR D O 1
ATOM 5457 N N . PHE D 1 120 ? 2.551 -9.102 89.674 1.00 11.70 117 PHE D N 1
ATOM 5458 C CA . PHE D 1 120 ? 2.840 -9.077 91.116 1.00 12.59 117 PHE D CA 1
ATOM 5459 C C . PHE D 1 120 ? 1.865 -8.272 91.925 1.00 13.89 117 PHE D C 1
ATOM 5460 O O . PHE D 1 120 ? 2.128 -7.938 93.070 1.00 15.09 117 PHE D O 1
ATOM 5468 N N . SER D 1 121 ? 0.721 -7.972 91.328 1.00 14.80 118 SER D N 1
ATOM 5469 C CA . SER D 1 121 ? -0.424 -7.532 92.122 1.00 16.76 118 SER D CA 1
ATOM 5470 C C . SER D 1 121 ? -1.593 -8.486 91.907 1.00 16.90 118 SER D C 1
ATOM 5471 O O . SER D 1 121 ? -2.734 -8.150 92.216 1.00 18.77 118 SER D O 1
ATOM 5474 N N . ASP D 1 122 ? -1.291 -9.677 91.387 1.00 15.95 119 ASP D N 1
ATOM 5475 C CA . ASP D 1 122 ? -2.256 -10.781 91.296 1.00 16.63 119 ASP D CA 1
ATOM 5476 C C . ASP D 1 122 ? -3.322 -10.471 90.261 1.00 16.95 119 ASP D C 1
ATOM 5477 O O . ASP D 1 122 ? -4.505 -10.701 90.473 1.00 18.79 119 ASP D O 1
ATOM 5482 N N . ARG D 1 123 ? -2.908 -9.939 89.130 1.00 16.30 120 ARG D N 1
ATOM 5483 C CA . ARG D 1 123 ? -3.881 -9.437 88.173 1.00 17.79 120 ARG D CA 1
ATOM 5484 C C . ARG D 1 123 ? -3.563 -9.820 86.739 1.00 16.56 120 ARG D C 1
ATOM 5485 O O . ARG D 1 123 ? -4.195 -9.333 85.822 1.00 18.37 120 ARG D O 1
ATOM 5493 N N . LEU D 1 124 ? -2.590 -10.690 86.538 1.00 14.99 121 LEU D N 1
ATOM 5494 C CA . LEU D 1 124 ? -2.243 -11.115 85.184 1.00 14.04 121 LEU D CA 1
ATOM 5495 C C . LEU D 1 124 ? -1.734 -12.557 85.135 1.00 13.96 121 LEU D C 1
ATOM 5496 O O . LEU D 1 124 ? -0.784 -12.933 85.818 1.00 13.14 121 LEU D O 1
ATOM 5501 N N . ASP D 1 125 ? -2.381 -13.359 84.310 1.00 15.34 122 ASP D N 1
ATOM 5502 C CA . ASP D 1 125 ? -1.842 -14.665 83.956 1.00 15.81 122 ASP D CA 1
ATOM 5503 C C . ASP D 1 125 ? -0.872 -14.456 82.792 1.00 14.67 122 ASP D C 1
ATOM 5504 O O . ASP D 1 125 ? -1.280 -14.210 81.677 1.00 15.69 122 ASP D O 1
ATOM 5509 N N . THR D 1 126 ? 0.420 -14.528 83.066 1.00 14.56 123 THR D N 1
ATOM 5510 C CA . THR D 1 126 ? 1.442 -14.256 82.042 1.00 13.95 123 THR D CA 1
ATOM 5511 C C . THR D 1 126 ? 1.636 -15.421 81.106 1.00 14.80 123 THR D C 1
ATOM 5512 O O . THR D 1 126 ? 2.416 -15.329 80.164 1.00 15.03 123 THR D O 1
ATOM 5516 N N . ALA D 1 127 ? 0.974 -16.537 81.412 1.00 16.11 124 ALA D N 1
ATOM 5517 C CA . ALA D 1 127 ? 1.016 -17.730 80.571 1.00 16.69 124 ALA D CA 1
ATOM 5518 C C . ALA D 1 127 ? -0.023 -17.672 79.453 1.00 17.57 124 ALA D C 1
ATOM 5519 O O . ALA D 1 127 ? 0.078 -18.421 78.505 1.00 18.59 124 ALA D O 1
ATOM 5521 N N . SER D 1 128 ? -1.003 -16.776 79.567 1.00 17.40 125 SER D N 1
ATOM 5522 C CA . SER D 1 128 ? -2.125 -16.726 78.642 1.00 18.09 125 SER D CA 1
ATOM 5523 C C . SER D 1 128 ? -1.951 -15.686 77.527 1.00 17.77 125 SER D C 1
ATOM 5524 O O . SER D 1 128 ? -1.898 -14.484 77.795 1.00 17.55 125 SER D O 1
ATOM 5527 N N . PRO D 1 129 ? -1.869 -16.139 76.266 1.00 17.90 126 PRO D N 1
ATOM 5528 C CA . PRO D 1 129 ? -1.769 -15.220 75.139 1.00 17.98 126 PRO D CA 1
ATOM 5529 C C . PRO D 1 129 ? -2.867 -14.156 75.148 1.00 19.37 126 PRO D C 1
ATOM 5530 O O . PRO D 1 129 ? -2.576 -12.988 74.922 1.00 18.57 126 PRO D O 1
ATOM 5534 N N . GLU D 1 130 ? -4.112 -14.551 75.425 1.00 21.21 127 GLU D N 1
ATOM 5535 C CA . GLU D 1 130 ? -5.218 -13.597 75.492 1.00 23.27 127 GLU D CA 1
ATOM 5536 C C . GLU D 1 130 ? -5.051 -12.539 76.589 1.00 22.35 127 GLU D C 1
ATOM 5537 O O . GLU D 1 130 ? -5.213 -11.338 76.328 1.00 23.19 127 GLU D O 1
ATOM 5543 N N . ALA D 1 131 ? -4.742 -12.972 77.809 1.00 21.08 128 ALA D N 1
ATOM 5544 C CA . ALA D 1 131 ? -4.647 -12.050 78.947 1.00 20.14 128 ALA D CA 1
ATOM 5545 C C . ALA D 1 131 ? -3.499 -11.064 78.729 1.00 18.93 128 ALA D C 1
ATOM 5546 O O . ALA D 1 131 ? -3.634 -9.858 78.987 1.00 19.16 128 ALA D O 1
ATOM 5548 N N . VAL D 1 132 ? -2.379 -11.591 78.231 1.00 17.38 129 VAL D N 1
ATOM 5549 C CA . VAL D 1 132 ? -1.178 -10.813 77.986 1.00 15.94 129 VAL D CA 1
ATOM 5550 C C . VAL D 1 132 ? -1.463 -9.766 76.920 1.00 17.47 129 VAL D C 1
ATOM 5551 O O . VAL D 1 132 ? -1.095 -8.604 77.077 1.00 17.95 129 VAL D O 1
ATOM 5555 N N . SER D 1 133 ? -2.177 -10.167 75.869 1.00 19.18 130 SER D N 1
ATOM 5556 C CA . SER D 1 133 ? -2.456 -9.306 74.726 1.00 20.14 130 SER D CA 1
ATOM 5557 C C . SER D 1 133 ? -3.337 -8.100 75.064 1.00 21.39 130 SER D C 1
ATOM 5558 O O . SER D 1 133 ? -3.450 -7.172 74.266 1.00 21.89 130 SER D O 1
ATOM 5561 N N . ARG D 1 134 ? -3.968 -8.128 76.236 1.00 21.77 131 ARG D N 1
ATOM 5562 C CA . ARG D 1 134 ? -4.754 -6.994 76.709 1.00 23.40 131 ARG D CA 1
ATOM 5563 C C . ARG D 1 134 ? -3.869 -5.819 77.156 1.00 22.53 131 ARG D C 1
ATOM 5564 O O . ARG D 1 134 ? -4.345 -4.692 77.295 1.00 24.34 131 ARG D O 1
ATOM 5572 N N . LEU D 1 135 ? -2.586 -6.084 77.357 1.00 20.57 132 LEU D N 1
ATOM 5573 C CA . LEU D 1 135 ? -1.622 -5.056 77.732 1.00 20.08 132 LEU D CA 1
ATOM 5574 C C . LEU D 1 135 ? -1.216 -4.174 76.540 1.00 20.94 132 LEU D C 1
ATOM 5575 O O . LEU D 1 135 ? -0.758 -3.048 76.732 1.00 21.07 132 LEU D O 1
ATOM 5580 N N . GLY D 1 136 ? -1.417 -4.684 75.322 1.00 21.78 133 GLY D N 1
ATOM 5581 C CA . GLY D 1 136 ? -1.025 -4.004 74.081 1.00 23.37 133 GLY D CA 1
ATOM 5582 C C . GLY D 1 136 ? -1.387 -2.527 73.913 1.00 25.36 133 GLY D C 1
ATOM 5583 O O . GLY D 1 136 ? -0.551 -1.731 73.474 1.00 24.72 133 GLY D O 1
ATOM 5584 N N . PRO D 1 137 ? -2.646 -2.159 74.221 1.00 27.20 134 PRO D N 1
ATOM 5585 C CA . PRO D 1 137 ? -3.086 -0.768 74.198 1.00 29.04 134 PRO D CA 1
ATOM 5586 C C . PRO D 1 137 ? -2.197 0.195 74.986 1.00 28.61 134 PRO D C 1
ATOM 5587 O O . PRO D 1 137 ? -1.987 1.315 74.523 1.00 29.62 134 PRO D O 1
ATOM 5591 N N . GLU D 1 138 ? -1.688 -0.217 76.152 1.00 27.33 135 GLU D N 1
ATOM 5592 C CA A GLU D 1 138 ? -0.784 0.650 76.907 0.50 27.20 135 GLU D CA 1
ATOM 5593 C CA B GLU D 1 138 ? -0.746 0.592 76.934 0.50 27.10 135 GLU D CA 1
ATOM 5594 C C . GLU D 1 138 ? 0.394 1.126 76.064 1.00 27.25 135 GLU D C 1
ATOM 5595 O O . GLU D 1 138 ? 0.932 2.199 76.315 1.00 28.00 135 GLU D O 1
ATOM 5606 N N . VAL D 1 139 ? 0.773 0.356 75.044 1.00 27.03 136 VAL D N 1
ATOM 5607 C CA . VAL D 1 139 ? 1.890 0.741 74.175 1.00 27.24 136 VAL D CA 1
ATOM 5608 C C . VAL D 1 139 ? 1.467 0.970 72.709 1.00 29.02 136 VAL D C 1
ATOM 5609 O O . VAL D 1 139 ? 2.258 0.818 71.777 1.00 29.29 136 VAL D O 1
ATOM 5613 N N . GLY D 1 140 ? 0.209 1.337 72.513 1.00 30.91 137 GLY D N 1
ATOM 5614 C CA . GLY D 1 140 ? -0.294 1.664 71.184 1.00 33.42 137 GLY D CA 1
ATOM 5615 C C . GLY D 1 140 ? -0.835 0.486 70.396 1.00 33.98 137 GLY D C 1
ATOM 5616 O O . GLY D 1 140 ? -1.890 0.581 69.761 1.00 36.16 137 GLY D O 1
ATOM 5617 N N . LEU D 1 141 ? -0.118 -0.629 70.462 1.00 32.54 138 LEU D N 1
ATOM 5618 C CA . LEU D 1 141 ? -0.358 -1.800 69.614 1.00 32.89 138 LEU D CA 1
ATOM 5619 C C . LEU D 1 141 ? -1.699 -2.486 69.878 1.00 33.45 138 LEU D C 1
ATOM 5620 O O . LEU D 1 141 ? -2.138 -2.609 71.024 1.00 32.73 138 LEU D O 1
ATOM 5625 N N . GLU D 1 142 ? -2.358 -2.897 68.796 1.00 35.15 139 GLU D N 1
ATOM 5626 C CA . GLU D 1 142 ? -3.690 -3.481 68.863 1.00 36.44 139 GLU D CA 1
ATOM 5627 C C . GLU D 1 142 ? -3.590 -4.934 69.323 1.00 35.35 139 GLU D C 1
ATOM 5628 O O . GLU D 1 142 ? -2.764 -5.677 68.798 1.00 34.99 139 GLU D O 1
ATOM 5630 N N . PRO D 1 143 ? -4.408 -5.343 70.320 1.00 35.23 140 PRO D N 1
ATOM 5631 C CA . PRO D 1 143 ? -4.352 -6.717 70.820 1.00 34.38 140 PRO D CA 1
ATOM 5632 C C . PRO D 1 143 ? -4.261 -7.756 69.698 1.00 34.93 140 PRO D C 1
ATOM 5633 O O . PRO D 1 143 ? -3.294 -8.528 69.659 1.00 33.79 140 PRO D O 1
ATOM 5637 N N A GLU D 1 144 ? -5.247 -7.760 68.802 0.50 37.15 141 GLU D N 1
ATOM 5638 N N B GLU D 1 144 ? -5.248 -7.753 68.805 0.50 37.12 141 GLU D N 1
ATOM 5639 C CA A GLU D 1 144 ? -5.271 -8.648 67.637 0.50 38.36 141 GLU D CA 1
ATOM 5640 C CA B GLU D 1 144 ? -5.281 -8.631 67.639 0.50 38.34 141 GLU D CA 1
ATOM 5641 C C A GLU D 1 144 ? -3.890 -8.844 67.006 0.50 37.25 141 GLU D C 1
ATOM 5642 C C B GLU D 1 144 ? -3.890 -8.841 67.030 0.50 37.19 141 GLU D C 1
ATOM 5643 O O A GLU D 1 144 ? -3.487 -9.979 66.736 0.50 37.05 141 GLU D O 1
ATOM 5644 O O B GLU D 1 144 ? -3.481 -9.981 66.795 0.50 36.94 141 GLU D O 1
ATOM 5655 N N . ALA D 1 145 ? -3.166 -7.742 66.799 1.00 36.65 142 ALA D N 1
ATOM 5656 C CA . ALA D 1 145 ? -1.846 -7.781 66.155 1.00 35.59 142 ALA D CA 1
ATOM 5657 C C . ALA D 1 145 ? -0.790 -8.462 67.026 1.00 33.18 142 ALA D C 1
ATOM 5658 O O . ALA D 1 145 ? -0.003 -9.274 66.533 1.00 33.21 142 ALA D O 1
ATOM 5660 N N . LEU D 1 146 ? -0.778 -8.131 68.313 1.00 31.52 143 LEU D N 1
ATOM 5661 C CA . LEU D 1 146 ? 0.131 -8.768 69.260 1.00 29.42 143 LEU D CA 1
ATOM 5662 C C . LEU D 1 146 ? -0.147 -10.259 69.240 1.00 29.32 143 LEU D C 1
ATOM 5663 O O . LEU D 1 146 ? 0.777 -11.062 69.075 1.00 28.88 143 LEU D O 1
ATOM 5668 N N . LEU D 1 147 ? -1.425 -10.619 69.390 1.00 29.96 144 LEU D N 1
ATOM 5669 C CA . LEU D 1 147 ? -1.838 -12.014 69.334 1.00 29.93 144 LEU D CA 1
ATOM 5670 C C . LEU D 1 147 ? -1.290 -12.755 68.122 1.00 30.66 144 LEU D C 1
ATOM 5671 O O . LEU D 1 147 ? -0.683 -13.811 68.282 1.00 30.44 144 LEU D O 1
ATOM 5676 N N . ALA D 1 148 ? -1.483 -12.200 66.925 1.00 32.00 145 ALA D N 1
ATOM 5677 C CA . ALA D 1 148 ? -0.943 -12.802 65.699 1.00 33.15 145 ALA D CA 1
ATOM 5678 C C . ALA D 1 148 ? 0.575 -12.898 65.799 1.00 31.94 145 ALA D C 1
ATOM 5679 O O . ALA D 1 148 ? 1.159 -13.936 65.482 1.00 32.27 145 ALA D O 1
ATOM 5681 N N . GLY D 1 149 ? 1.192 -11.816 66.283 1.00 30.84 146 GLY D N 1
ATOM 5682 C CA . GLY D 1 149 ? 2.644 -11.697 66.410 1.00 29.59 146 GLY D CA 1
ATOM 5683 C C . GLY D 1 149 ? 3.349 -12.724 67.282 1.00 28.22 146 GLY D C 1
ATOM 5684 O O . GLY D 1 149 ? 4.451 -13.156 66.947 1.00 28.34 146 GLY D O 1
ATOM 5685 N N . ILE D 1 150 ? 2.743 -13.105 68.405 1.00 26.91 147 ILE D N 1
ATOM 5686 C CA . ILE D 1 150 ? 3.336 -14.150 69.250 1.00 25.62 147 ILE D CA 1
ATOM 5687 C C . ILE D 1 150 ? 2.968 -15.552 68.776 1.00 26.46 147 ILE D C 1
ATOM 5688 O O . ILE D 1 150 ? 3.541 -16.546 69.244 1.00 26.42 147 ILE D O 1
ATOM 5693 N N . ALA D 1 151 ? 2.007 -15.630 67.855 1.00 27.90 148 ALA D N 1
ATOM 5694 C CA . ALA D 1 151 ? 1.664 -16.896 67.187 1.00 28.91 148 ALA D CA 1
ATOM 5695 C C . ALA D 1 151 ? 2.487 -17.103 65.920 1.00 29.87 148 ALA D C 1
ATOM 5696 O O . ALA D 1 151 ? 2.324 -18.108 65.215 1.00 32.01 148 ALA D O 1
ATOM 5698 N N . ASP D 1 152 ? 3.373 -16.154 65.638 1.00 33.68 149 ASP D N 1
ATOM 5699 C CA . ASP D 1 152 ? 4.262 -16.238 64.487 1.00 35.20 149 ASP D CA 1
ATOM 5700 C C . ASP D 1 152 ? 5.387 -17.232 64.751 1.00 34.57 149 ASP D C 1
ATOM 5701 O O . ASP D 1 152 ? 6.050 -17.158 65.789 1.00 32.88 149 ASP D O 1
ATOM 5706 N N . PRO D 1 153 ? 5.587 -18.187 63.815 1.00 36.17 150 PRO D N 1
ATOM 5707 C CA . PRO D 1 153 ? 6.656 -19.181 63.936 1.00 36.09 150 PRO D CA 1
ATOM 5708 C C . PRO D 1 153 ? 8.048 -18.555 64.018 1.00 35.67 150 PRO D C 1
ATOM 5709 O O . PRO D 1 153 ? 8.816 -18.876 64.932 1.00 34.75 150 PRO D O 1
ATOM 5713 N N . ALA D 1 154 ? 8.358 -17.656 63.088 1.00 36.34 151 ALA D N 1
ATOM 5714 C CA . ALA D 1 154 ? 9.639 -16.952 63.100 1.00 35.80 151 ALA D CA 1
ATOM 5715 C C . ALA D 1 154 ? 9.934 -16.233 64.430 1.00 32.28 151 ALA D C 1
ATOM 5716 O O . ALA D 1 154 ? 11.048 -16.302 64.934 1.00 31.86 151 ALA D O 1
ATOM 5718 N N . LEU D 1 155 ? 8.955 -15.541 65.003 1.00 29.73 152 LEU D N 1
ATOM 5719 C CA . LEU D 1 155 ? 9.181 -14.930 66.315 1.00 26.52 152 LEU D CA 1
ATOM 5720 C C . LEU D 1 155 ? 9.416 -15.982 67.412 1.00 24.78 152 LEU D C 1
ATOM 5721 O O . LEU D 1 155 ? 10.290 -15.807 68.258 1.00 23.39 152 LEU D O 1
ATOM 5726 N N . LYS D 1 156 ? 8.649 -17.071 67.395 1.00 24.52 153 LYS D N 1
ATOM 5727 C CA . LYS D 1 156 ? 8.872 -18.151 68.365 1.00 23.88 153 LYS D CA 1
ATOM 5728 C C . LYS D 1 156 ? 10.309 -18.702 68.299 1.00 24.43 153 LYS D C 1
ATOM 5729 O O . LYS D 1 156 ? 10.912 -18.995 69.338 1.00 22.32 153 LYS D O 1
ATOM 5735 N N . GLU D 1 157 ? 10.856 -18.827 67.083 1.00 26.58 154 GLU D N 1
ATOM 5736 C CA . GLU D 1 157 ? 12.283 -19.128 66.927 1.00 28.29 154 GLU D CA 1
ATOM 5737 C C . GLU D 1 157 ? 13.192 -18.045 67.542 1.00 27.24 154 GLU D C 1
ATOM 5738 O O . GLU D 1 157 ? 14.129 -18.361 68.284 1.00 26.67 154 GLU D O 1
ATOM 5744 N N . THR D 1 158 ? 12.913 -16.779 67.231 1.00 27.08 155 THR D N 1
ATOM 5745 C CA . THR D 1 158 ? 13.657 -15.649 67.799 1.00 26.27 155 THR D CA 1
ATOM 5746 C C . THR D 1 158 ? 13.790 -15.771 69.326 1.00 23.65 155 THR D C 1
ATOM 5747 O O . THR D 1 158 ? 14.885 -15.660 69.870 1.00 23.58 155 THR D O 1
ATOM 5751 N N . VAL D 1 159 ? 12.676 -16.016 70.006 1.00 21.90 156 VAL D N 1
ATOM 5752 C CA . VAL D 1 159 ? 12.672 -16.102 71.457 1.00 20.13 156 VAL D CA 1
ATOM 5753 C C . VAL D 1 159 ? 13.428 -17.326 71.965 1.00 21.06 156 VAL D C 1
ATOM 5754 O O . VAL D 1 159 ? 14.042 -17.296 73.039 1.00 20.28 156 VAL D O 1
ATOM 5758 N N . ARG D 1 160 ? 13.391 -18.402 71.188 1.00 23.61 157 ARG D N 1
ATOM 5759 C CA . ARG D 1 160 ? 14.104 -19.640 71.536 1.00 25.61 157 ARG D CA 1
ATOM 5760 C C . ARG D 1 160 ? 15.609 -19.404 71.439 1.00 26.55 157 ARG D C 1
ATOM 5761 O O . ARG D 1 160 ? 16.376 -19.850 72.300 1.00 25.89 157 ARG D O 1
ATOM 5769 N N . LYS D 1 161 ? 16.009 -18.665 70.406 1.00 28.11 158 LYS D N 1
ATOM 5770 C CA . LYS D 1 161 ? 17.406 -18.294 70.210 1.00 30.00 158 LYS D CA 1
ATOM 5771 C C . LYS D 1 161 ? 17.946 -17.331 71.274 1.00 28.46 158 LYS D C 1
ATOM 5772 O O . LYS D 1 161 ? 19.113 -17.426 71.663 1.00 28.85 158 LYS D O 1
ATOM 5778 N N . ILE D 1 162 ? 17.104 -16.409 71.738 1.00 27.53 159 ILE D N 1
ATOM 5779 C CA . ILE D 1 162 ? 17.468 -15.510 72.839 1.00 26.60 159 ILE D CA 1
ATOM 5780 C C . ILE D 1 162 ? 17.832 -16.308 74.100 1.00 25.95 159 ILE D C 1
ATOM 5781 O O . ILE D 1 162 ? 18.885 -16.077 74.692 1.00 26.38 159 ILE D O 1
ATOM 5786 N N . GLY D 1 163 ? 16.987 -17.258 74.489 1.00 25.68 160 GLY D N 1
ATOM 5787 C CA . GLY D 1 163 ? 17.294 -18.148 75.615 1.00 25.69 160 GLY D CA 1
ATOM 5788 C C . GLY D 1 163 ? 18.546 -19.007 75.419 1.00 27.64 160 GLY D C 1
ATOM 5789 O O . GLY D 1 163 ? 19.226 -19.349 76.383 1.00 27.47 160 GLY D O 1
ATOM 5790 N N . GLU D 1 164 ? 18.846 -19.356 74.170 1.00 29.80 161 GLU D N 1
ATOM 5791 C CA . GLU D 1 164 ? 20.030 -20.139 73.835 1.00 32.47 161 GLU D CA 1
ATOM 5792 C C . GLU D 1 164 ? 21.312 -19.304 73.810 1.00 33.03 161 GLU D C 1
ATOM 5793 O O . GLU D 1 164 ? 22.359 -19.762 74.264 1.00 33.80 161 GLU D O 1
ATOM 5799 N N . ASP D 1 165 ? 21.236 -18.090 73.271 1.00 33.11 162 ASP D N 1
ATOM 5800 C CA . ASP D 1 165 ? 22.350 -17.152 73.342 1.00 33.90 162 ASP D CA 1
ATOM 5801 C C . ASP D 1 165 ? 22.776 -16.922 74.798 1.00 31.87 162 ASP D C 1
ATOM 5802 O O . ASP D 1 165 ? 23.972 -16.930 75.111 1.00 32.81 162 ASP D O 1
ATOM 5807 N N . ALA D 1 166 ? 21.796 -16.764 75.685 1.00 29.39 163 ALA D N 1
ATOM 5808 C CA . ALA D 1 166 ? 22.059 -16.484 77.096 1.00 27.67 163 ALA D CA 1
ATOM 5809 C C . ALA D 1 166 ? 22.717 -17.650 77.829 1.00 27.90 163 ALA D C 1
ATOM 5810 O O . ALA D 1 166 ? 23.655 -17.457 78.603 1.00 27.29 163 ALA D O 1
ATOM 5812 N N . VAL D 1 167 ? 22.202 -18.855 77.594 1.00 29.13 164 VAL D N 1
ATOM 5813 C CA . VAL D 1 167 ? 22.834 -20.084 78.081 1.00 30.71 164 VAL D CA 1
ATOM 5814 C C . VAL D 1 167 ? 24.290 -20.142 77.636 1.00 32.35 164 VAL D C 1
ATOM 5815 O O . VAL D 1 167 ? 25.183 -20.272 78.473 1.00 32.38 164 VAL D O 1
ATOM 5819 N N . ALA D 1 168 ? 24.519 -19.988 76.334 1.00 34.00 165 ALA D N 1
ATOM 5820 C CA . ALA D 1 168 ? 25.857 -20.085 75.764 1.00 36.73 165 ALA D CA 1
ATOM 5821 C C . ALA D 1 168 ? 26.817 -19.106 76.434 1.00 35.93 165 ALA D C 1
ATOM 5822 O O . ALA D 1 168 ? 27.983 -19.434 76.663 1.00 37.48 165 ALA D O 1
ATOM 5824 N N . ARG D 1 169 ? 26.304 -17.926 76.777 1.00 33.91 166 ARG D N 1
ATOM 5825 C CA . ARG D 1 169 ? 27.107 -16.843 77.341 1.00 33.10 166 ARG D CA 1
ATOM 5826 C C . ARG D 1 169 ? 27.186 -16.874 78.862 1.00 31.36 166 ARG D C 1
ATOM 5827 O O . ARG D 1 169 ? 27.598 -15.885 79.480 1.00 30.54 166 ARG D O 1
ATOM 5835 N N . GLY D 1 170 ? 26.782 -17.992 79.460 1.00 30.75 167 GLY D N 1
ATOM 5836 C CA . GLY D 1 170 ? 26.916 -18.185 80.899 1.00 29.30 167 GLY D CA 1
ATOM 5837 C C . GLY D 1 170 ? 25.804 -17.597 81.757 1.00 27.38 167 GLY D C 1
ATOM 5838 O O . GLY D 1 170 ? 25.859 -17.697 82.994 1.00 26.84 167 GLY D O 1
ATOM 5839 N N . ILE D 1 171 ? 24.788 -17.012 81.115 1.00 25.97 168 ILE D N 1
ATOM 5840 C CA . ILE D 1 171 ? 23.677 -16.388 81.833 1.00 23.66 168 ILE D CA 1
ATOM 5841 C C . ILE D 1 171 ? 22.773 -17.446 82.409 1.00 22.76 168 ILE D C 1
ATOM 5842 O O . ILE D 1 171 ? 22.318 -18.315 81.681 1.00 23.81 168 ILE D O 1
ATOM 5847 N N . PHE D 1 172 ? 22.548 -17.375 83.719 1.00 21.39 169 PHE D N 1
ATOM 5848 C CA . PHE D 1 172 ? 21.624 -18.266 84.433 1.00 21.08 169 PHE D CA 1
ATOM 5849 C C . PHE D 1 172 ? 20.851 -17.494 85.514 1.00 19.98 169 PHE D C 1
ATOM 5850 O O . PHE D 1 172 ? 21.204 -16.363 85.830 1.00 19.81 169 PHE D O 1
ATOM 5858 N N . GLY D 1 173 ? 19.811 -18.101 86.084 1.00 19.81 170 GLY D N 1
ATOM 5859 C CA . GLY D 1 173 ? 19.041 -17.460 87.151 1.00 18.74 170 GLY D CA 1
ATOM 5860 C C . GLY D 1 173 ? 18.381 -16.117 86.830 1.00 17.36 170 GLY D C 1
ATOM 5861 O O . GLY D 1 173 ? 18.341 -15.660 85.676 1.00 17.21 170 GLY D O 1
ATOM 5862 N N . SER D 1 174 ? 17.863 -15.474 87.865 1.00 16.36 171 SER D N 1
ATOM 5863 C CA . SER D 1 174 ? 17.078 -14.273 87.684 1.00 14.73 171 SER D CA 1
ATOM 5864 C C . SER D 1 174 ? 16.941 -13.577 89.021 1.00 14.24 171 SER D C 1
ATOM 5865 O O . SER D 1 174 ? 16.558 -14.226 89.998 1.00 14.51 171 SER D O 1
ATOM 5868 N N . PRO D 1 175 ? 17.270 -12.265 89.084 1.00 13.25 172 PRO D N 1
ATOM 5869 C CA . PRO D 1 175 ? 17.824 -11.449 88.011 1.00 12.23 172 PRO D CA 1
ATOM 5870 C C . PRO D 1 175 ? 19.317 -11.686 87.882 1.00 12.11 172 PRO D C 1
ATOM 5871 O O . PRO D 1 175 ? 19.978 -12.010 88.869 1.00 12.49 172 PRO D O 1
ATOM 5875 N N . PHE D 1 176 ? 19.827 -11.527 86.666 1.00 11.46 173 PHE D N 1
ATOM 5876 C CA . PHE D 1 176 ? 21.231 -11.691 86.370 1.00 11.40 173 PHE D CA 1
ATOM 5877 C C . PHE D 1 176 ? 21.616 -10.481 85.541 1.00 11.68 173 PHE D C 1
ATOM 5878 O O . PHE D 1 176 ? 20.977 -10.204 84.532 1.00 12.26 173 PHE D O 1
ATOM 5886 N N . PHE D 1 177 ? 22.632 -9.746 85.982 1.00 11.99 174 PHE D N 1
ATOM 5887 C CA . PHE D 1 177 ? 23.075 -8.544 85.295 1.00 12.53 174 PHE D CA 1
ATOM 5888 C C . PHE D 1 177 ? 24.407 -8.754 84.602 1.00 13.56 174 PHE D C 1
ATOM 5889 O O . PHE D 1 177 ? 25.323 -9.378 85.150 1.00 13.38 174 PHE D O 1
ATOM 5897 N N . LEU D 1 178 ? 24.511 -8.227 83.386 1.00 15.02 175 LEU D N 1
ATOM 5898 C CA . LEU D 1 178 ? 25.763 -8.287 82.655 1.00 16.72 175 LEU D CA 1
ATOM 5899 C C . LEU D 1 178 ? 26.182 -6.854 82.315 1.00 17.84 175 LEU D C 1
ATOM 5900 O O . LEU D 1 178 ? 25.498 -6.175 81.563 1.00 18.58 175 LEU D O 1
ATOM 5905 N N . VAL D 1 179 ? 27.266 -6.369 82.918 1.00 18.56 176 VAL D N 1
ATOM 5906 C CA . VAL D 1 179 ? 27.808 -5.036 82.570 1.00 20.48 176 VAL D CA 1
ATOM 5907 C C . VAL D 1 179 ? 29.289 -5.130 82.168 1.00 21.96 176 VAL D C 1
ATOM 5908 O O . VAL D 1 179 ? 30.126 -5.625 82.936 1.00 20.96 176 VAL D O 1
ATOM 5912 N N . ASP D 1 180 ? 29.597 -4.659 80.960 1.00 24.23 177 ASP D N 1
ATOM 5913 C CA . ASP D 1 180 ? 30.958 -4.740 80.414 1.00 26.67 177 ASP D CA 1
ATOM 5914 C C . ASP D 1 180 ? 31.518 -6.140 80.653 1.00 26.15 177 ASP D C 1
ATOM 5915 O O . ASP D 1 180 ? 32.633 -6.314 81.153 1.00 26.55 177 ASP D O 1
ATOM 5920 N N . ASP D 1 181 ? 30.697 -7.132 80.322 1.00 25.45 178 ASP D N 1
ATOM 5921 C CA . ASP D 1 181 ? 31.043 -8.545 80.474 1.00 25.67 178 ASP D CA 1
ATOM 5922 C C . ASP D 1 181 ? 31.369 -9.051 81.896 1.00 23.61 178 ASP D C 1
ATOM 5923 O O . ASP D 1 181 ? 31.804 -10.182 82.047 1.00 24.38 178 ASP D O 1
ATOM 5928 N N . GLU D 1 182 ? 31.156 -8.229 82.918 1.00 21.85 179 GLU D N 1
ATOM 5929 C CA . GLU D 1 182 ? 31.216 -8.708 84.299 1.00 20.26 179 GLU D CA 1
ATOM 5930 C C . GLU D 1 182 ? 29.819 -9.079 84.830 1.00 18.57 179 GLU D C 1
ATOM 5931 O O . GLU D 1 182 ? 28.898 -8.267 84.780 1.00 17.66 179 GLU D O 1
ATOM 5937 N N . PRO D 1 183 ? 29.670 -10.315 85.341 1.00 18.14 180 PRO D N 1
ATOM 5938 C CA . PRO D 1 183 ? 28.351 -10.813 85.734 1.00 17.02 180 PRO D CA 1
ATOM 5939 C C . PRO D 1 183 ? 28.009 -10.575 87.208 1.00 16.48 180 PRO D C 1
ATOM 5940 O O . PRO D 1 183 ? 28.881 -10.660 88.066 1.00 16.87 180 PRO D O 1
ATOM 5944 N N . PHE D 1 184 ? 26.738 -10.283 87.480 1.00 16.04 181 PHE D N 1
ATOM 5945 C CA . PHE D 1 184 ? 26.238 -10.090 88.836 1.00 16.47 181 PHE D CA 1
ATOM 5946 C C . PHE D 1 184 ? 24.884 -10.749 88.962 1.00 16.33 181 PHE D C 1
ATOM 5947 O O . PHE D 1 184 ? 23.931 -10.342 88.293 1.00 16.55 181 PHE D O 1
ATOM 5955 N N . TRP D 1 185 ? 24.814 -11.758 89.831 1.00 16.30 182 TRP D N 1
ATOM 5956 C CA . TRP D 1 185 ? 23.604 -12.542 90.032 1.00 15.69 182 TRP D CA 1
ATOM 5957 C C . TRP D 1 185 ? 22.949 -12.245 91.353 1.00 16.27 182 TRP D C 1
ATOM 5958 O O . TRP D 1 185 ? 23.538 -12.458 92.412 1.00 16.43 182 TRP D O 1
ATOM 5969 N N . GLY D 1 186 ? 21.702 -11.799 91.268 1.00 16.73 183 GLY D N 1
ATOM 5970 C CA . GLY D 1 186 ? 20.874 -11.536 92.422 1.00 17.77 183 GLY D CA 1
ATOM 5971 C C . GLY D 1 186 ? 20.454 -10.084 92.488 1.00 18.73 183 GLY D C 1
ATOM 5972 O O . GLY D 1 186 ? 21.182 -9.183 92.043 1.00 18.05 183 GLY D O 1
ATOM 5973 N N . TRP D 1 187 ? 19.263 -9.874 93.038 1.00 20.11 184 TRP D N 1
ATOM 5974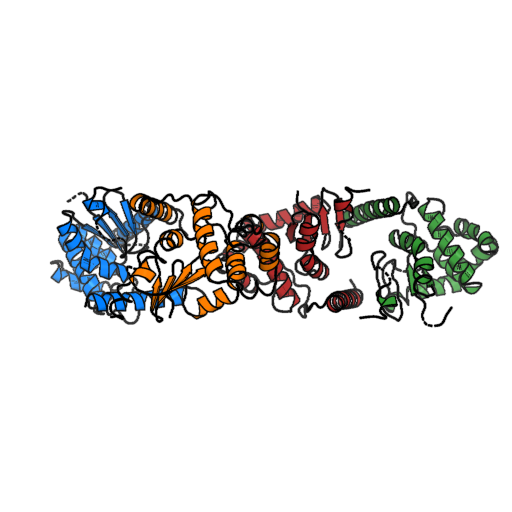 C CA . TRP D 1 187 ? 18.772 -8.562 93.437 1.00 21.45 184 TRP D CA 1
ATOM 5975 C C . TRP D 1 187 ? 19.694 -7.885 94.465 1.00 23.28 184 TRP D C 1
ATOM 5976 O O . TRP D 1 187 ? 19.880 -6.661 94.437 1.00 24.04 184 TRP D O 1
ATOM 5987 N N . ASP D 1 188 ? 20.262 -8.669 95.380 1.00 24.22 185 ASP D N 1
ATOM 5988 C CA . ASP D 1 188 ? 21.151 -8.096 96.387 1.00 25.91 185 ASP D CA 1
ATOM 5989 C C . ASP D 1 188 ? 22.579 -7.837 95.899 1.00 24.74 185 ASP D C 1
ATOM 5990 O O . ASP D 1 188 ? 23.442 -7.444 96.682 1.00 24.87 185 ASP D O 1
ATOM 5995 N N . ARG D 1 189 ? 22.822 -8.043 94.608 1.00 23.48 186 ARG D N 1
ATOM 5996 C CA . ARG D 1 189 ? 24.100 -7.675 94.015 1.00 23.17 186 ARG D CA 1
ATOM 5997 C C . ARG D 1 189 ? 24.014 -6.393 93.190 1.00 23.18 186 ARG D C 1
ATOM 5998 O O . ARG D 1 189 ? 24.954 -6.067 92.459 1.00 23.01 186 ARG D O 1
ATOM 6014 N N . GLU D 1 191 ? 24.046 -3.323 94.362 1.00 26.20 188 GLU D N 1
ATOM 6015 C CA . GLU D 1 191 ? 25.021 -2.388 94.922 1.00 27.03 188 GLU D CA 1
ATOM 6016 C C . GLU D 1 191 ? 26.454 -2.770 94.553 1.00 25.46 188 GLU D C 1
ATOM 6017 O O . GLU D 1 191 ? 27.281 -1.902 94.313 1.00 25.92 188 GLU D O 1
ATOM 6039 N N . ALA D 1 194 ? 26.834 -1.598 90.912 1.00 23.21 191 ALA D N 1
ATOM 6040 C CA . ALA D 1 194 ? 26.968 -0.139 90.886 1.00 24.40 191 ALA D CA 1
ATOM 6041 C C . ALA D 1 194 ? 28.366 0.318 91.276 1.00 25.07 191 ALA D C 1
ATOM 6042 O O . ALA D 1 194 ? 28.916 1.244 90.681 1.00 26.61 191 ALA D O 1
ATOM 6044 N N . GLU D 1 195 ? 28.925 -0.331 92.295 1.00 23.95 192 GLU D N 1
ATOM 6045 C CA . GLU D 1 195 ? 30.277 -0.053 92.768 1.00 24.07 192 GLU D CA 1
ATOM 6046 C C . GLU D 1 195 ? 31.327 -0.486 91.730 1.00 22.91 192 GLU D C 1
ATOM 6047 O O . GLU D 1 195 ? 32.370 0.142 91.600 1.00 23.99 192 GLU D O 1
ATOM 6053 N N . TRP D 1 196 ? 31.032 -1.549 90.989 1.00 21.07 193 TRP D N 1
ATOM 6054 C CA . TRP D 1 196 ? 31.891 -2.021 89.916 1.00 20.49 193 TRP D CA 1
ATOM 6055 C C . TRP D 1 196 ? 31.903 -0.996 88.774 1.00 22.35 193 TRP D C 1
ATOM 6056 O O . TRP D 1 196 ? 32.963 -0.647 88.243 1.00 23.35 193 TRP D O 1
ATOM 6067 N N . ILE D 1 197 ? 30.722 -0.508 88.413 1.00 23.02 194 ILE D N 1
ATOM 6068 C CA . ILE D 1 197 ? 30.590 0.531 87.387 1.00 25.48 194 ILE D CA 1
ATOM 6069 C C . ILE D 1 197 ? 31.268 1.851 87.782 1.00 27.67 194 ILE D C 1
ATOM 6070 O O . ILE D 1 197 ? 31.978 2.442 86.963 1.00 29.75 194 ILE D O 1
ATOM 6075 N N . ARG D 1 198 ? 31.085 2.290 89.031 1.00 27.88 195 ARG D N 1
ATOM 6076 C CA . ARG D 1 198 ? 31.655 3.561 89.491 1.00 30.06 195 ARG D CA 1
ATOM 6077 C C . ARG D 1 198 ? 33.165 3.512 89.549 1.00 30.33 195 ARG D C 1
ATOM 6078 O O . ARG D 1 198 ? 33.828 4.505 89.249 1.00 32.67 195 ARG D O 1
ATOM 6086 N N . THR D 1 199 ? 33.708 2.367 89.953 1.00 28.17 196 THR D N 1
ATOM 6087 C CA . THR D 1 199 ? 35.152 2.255 90.136 1.00 28.12 196 THR D CA 1
ATOM 6088 C C . THR D 1 199 ? 35.896 1.820 88.880 1.00 28.63 196 THR D C 1
ATOM 6089 O O . THR D 1 199 ? 37.106 2.030 88.785 1.00 30.06 196 THR D O 1
ATOM 6093 N N . GLY D 1 200 ? 35.176 1.233 87.924 1.00 27.73 197 GLY D N 1
ATOM 6094 C CA . GLY D 1 200 ? 35.794 0.613 86.759 1.00 28.25 197 GLY D CA 1
ATOM 6095 C C . GLY D 1 200 ? 36.144 -0.849 87.025 1.00 27.13 197 GLY D C 1
ATOM 6096 O O . GLY D 1 200 ? 36.419 -1.612 86.092 1.00 27.46 197 GLY D O 1
ATOM 6097 N N . GLY D 1 201 ? 36.138 -1.246 88.299 1.00 25.68 198 GLY D N 1
ATOM 6098 C CA . GLY D 1 201 ? 36.417 -2.626 88.671 1.00 24.15 198 GLY D CA 1
ATOM 6099 C C . GLY D 1 201 ? 37.616 -2.747 89.580 1.00 24.45 198 GLY D C 1
ATOM 6100 O O . GLY D 1 201 ? 38.406 -1.821 89.710 1.00 25.84 198 GLY D O 1
ATOM 6101 N N . TRP D 1 202 ? 37.737 -3.898 90.223 1.00 23.59 199 TRP D N 1
ATOM 6102 C CA . TRP D 1 202 ? 38.832 -4.176 91.144 1.00 24.26 199 TRP D CA 1
ATOM 6103 C C . TRP D 1 202 ? 39.300 -5.610 90.907 1.00 24.61 199 TRP D C 1
ATOM 6104 O O . TRP D 1 202 ? 40.290 -6.109 91.467 1.00 25.33 199 TRP D O 1
#

InterPro domains:
  IPR001853 DSBA-like thioredoxin domain [PF01323] (4-193)
  IPR014440 HCCA isomerase/glutathione S-transferase kappa [PIRSF006386] (3-196)
  IPR036249 Thioredoxin-like superfamily [SSF52833] (4-195)
  IPR044087 2-hydroxychromene-2-carboxylate isomerase NahD-like [cd03022] (4-195)
  IPR051924 Glutathione S-transferase Kappa/NadH [PTHR42943] (4-194)

Organism: Cereibacter sphaeroides (strain ATCC 17023 / DSM 158 / JCM 6121 / CCUG 31486 / LMG 2827 / NBRC 12203 / NCIMB 8253 / ATH 2.4.1.) (NCBI:txid272943)

CATH classification: 3.40.30.10

B-factor: mean 28.09, std 12.01, range [2.0, 78.94]

Solvent-accessible surface area: 34432 Å² total

Secondary structure (DSSP, 8-state):
--PEEEEE-TT-HHHHHHHTTHHHHHHHHT--EEEEE-----SHHHHHHHHHHHHHHHHHHHT------TTPPP--HHHHHHHHHHHHH-HHHHHHHHHHHHHHHTTT---TT-HHHHHTTHHHHT--HHHHHHHTT-HHHHHHHHHHHHHHHHTT--SSSEEEETTEEEESTT---HHHHT---/-PEEEEE-TT-HHHHHHHHHHHHHHHHTT--EEEEE----HHHHHHHHHHHHHHHHHHT---B--TTPSP--HHHHHHHHHHHHH-HHHHHHHHHHHHHHHTBT---TT-HHHHHTTSTTTT--HHHHHHHHT-HHHHHHHHHHHHHHHHTT--SSSEEEETTEEEESTT---HHHHH---/----PEEEEE-TT-HHHHHHHHHHHHHHHHHT--EEEEE------HHHHHHHHHHHHHHHHHHTT---B--TTPPP-THHHHHHHHHHHHH-HHHHHHHHHHHHHHHTBT---TT-HHHHGGGGGGGT--HHHHHHHHT-HHHHHHHHHHHHHHHHTT--SSSEEEETTEEEESTT---HHHHHT--/--EEEEE-TT-HHHHHHHHHHHHHHHHTT--EEEEE----SSHHHHHHHHHHHHHHHHT---B--TTPSP--HHHHHHHHHHHHH-HHHHHHHHHHHHHHHTBT---TT-HHHHHTTGGGGT--HHHHHHHHT-HHHHHHHHHHHHHHHHTT--SSSEEEETTEEEESTT---HHHHH---

Foldseek 3Di:
DLAKEWEFALLDLQLLVCLVPVQVLCVVLVHHYHYAYALAVPCVVVVVVVVVVVSVVVCVVVVHQFAAAPPPDAPLLQLNLLLVLVVVVPPVLSSVLSSVSSNCRRNRRARNVDLQRSLVCQVVSPHHSVVSVVRSVDVVSSVVSNVSHVVCVVVPDYHGTWIARPNDIDDTSPRPSCCSVVVHD/DAWEWEFALLDLQLLVCLVCVCVLCVVLVHHYQYAYAADDPVVVVVVVVVSVVVCVVVVHQFAAAPPGDARLLLLNLLLVLVVVVPSVLSSVLSNVSSVCRGVRHARNVDNQRSLVCAVVSPGHSVVSSVRSVDPVSVVVSVVSVVVCVVLVHDHPGWIADPNDIDDTSPRPSPCSVVVHD/DPPWAKEWEFALLDLQLLVCLVCPCVLQVVLVHHYQYAYAQAPDVVVVVVVVVVVVSVVVCVVVVHQFAAAPPPDARLLLLNLLLVLLVVVPSVLSSVLSSVSSVCRRNNHARNNDLQRSLVCAVVSPHHSVVSSVSSVDPVSSVVRNVSRVVCVVVDDYHGTWIADPNDIADTSVRPSVCSVVVHD/DAWEWEFALLDLQQLVCLVCVQVLCVVLVHHYQYAYAADDPCVVVVVVVVSVVVQVVPVHQFAAAPPGPARLLLLNLLLVLVVVVPSVLSSVLSNVSSVQNRNRHARNNDNQRSLVSQVVSPHHSVVSSVRSVDPVSSVVNVVSNVVCVVLVHHHPGWIADPNDIDDTSPRPSPCSVVVHD

Radius of gyration: 37.56 Å; Cα contacts (8 Å, |Δi|>4): 1103; chains: 4; bounding box: 83×75×102 Å

Sequence (734 aa):
ANPIEFWFDFSSGYAFFAAQRIEALAAELGRTVLWRPYLGLSSTPLKRDYAQRDWARIARQRGLTFRPPADHPHVALAATRAFYWIEAQSPDAATAFAQRVFDLYFSDRLDTASPEAVSRLGPEVGLEPEALLAGIADPALKETVRKIGEDAVARGIFGSPFFLVDDEPFWGWDREAEWIRTGGWNPIEFWFDFSSGYAFFAAQRIEEALAAELGRTVLWRPYLSTPLKRDDYAQRDWARIARQRGLTFRPPADHPHVALLAATRAFYWIEAQQSPDAATAFAQRVFDLYFSDRLDTASPEAVSSRLGPEVGLEPEALLAGIADPALLKETVRRKIGEDAVARGIFGSPFFLVDDEPFWGWDREAEEWIRTGGWSNANPIEFWFDFSSGYAFFAAQRIEALAAEELGRTVLWRPYLGLSSTPLKRDYAQRDWARIARQRGLTFRPPADHPHVALAATRAFYWIEAQSPDAATAFAQRVFDLYFSDRLDTASPEAVSRLGPEVGLEPEALLAGIADPALKETVRKIGEDDAVARGIFGSPFFLLVDDEPFWGWDREAEWIRTGGWNPIEFWFDFSSGYAFFAAQRIEALAAELGRTVLWRPYLSTPLKRDYAQRDWARIARQRGLTFRPPADHPHVALLAATRAFYWIEAQQSSPDAATAFAQRVFDLYFSDRLDTASPEAVSRLGPEEVGLEPEEALLAGIADPALKETVRKIGEDAVARGIFGSPFFLVDDEPFWGWDREAEWIRTGGW

Nearest PDB structures (foldseek):
  3fz5-assembly1_A  TM=1.003E+00  e=2.243E-33  Cereibacter sphaeroides 2.4.1
  3fz5-assembly2_D  TM=9.746E-01  e=1.877E-29  Cereibacter sphaeroides 2.4.1
  5xwh-assembly1_A  TM=7.944E-01  e=1.661E-07  Deinococcus radiodurans R1 = ATCC 13939 = DSM 20539
  5cp1-assembly1_A-2  TM=7.456E-01  e=9.927E-08  Deinococcus radiodurans R1 = ATCC 13939 = DSM 20539
  5cnw-assembly1_A  TM=7.454E-01  e=1.758E-07  Deinococcus radiodurans R1 = ATCC 13939 = DSM 20539